Protein AF-0000000068950542 (afdb_homodimer)

pLDDT: mean 79.94, std 15.29, range [24.64, 97.69]

Sequence (638 aa):
MMASAPSAHRVLEHFLATLDIGVTHITRCDIRDGWSVRFDACETASLHYCLDGCGTLDAGNGHRIALQPHSFVLMPPGVSYRLESAFESPTMSVDRARLGSWSARETAPTVKVGEAAAGVEMACGELRFATSTADPFRMLRHPIVTRFDGPAGLKDQFVMLLAESAQPGLGSRVLIEALLKQCLVMLLRRQMESDDAELSWTAAVADPRLLLALEKLFEHPEVPLSVQRLADLAGMSRSAFAAHFERAFGQTPMAMLRAVRLHKAAELLATTTLQISQVAHAVGFSSRSNFSQAFHKQHGVDPSGFRQRTTSRQRVGGNMMASAPSAHRVLEHFLATLDIGVTHITRCDIRDGWSVRFDACETASLHYCLDGCGTLDAGNGHRIALQPHSFVLMPPGVSYRLESAFESPTMSVDRARLGSWSARETAPTVKVGEAAAGVEMACGELRFATSTADPFRMLRHPIVTRFDGPAGLKDQFVMLLAESAQPGLGSRVLIEALLKQCLVMLLRRQMESDDAELSWTAAVADPRLLLALEKLFEHPEVPLSVQRLADLAGMSRSAFAAHFERAFGQTPMAMLRAVRLHKAAELLATTTLQISQVAHAVGFSSRSNFSQAFHKQHGVDPSGFRQRTTSRQRVGGN

Solvent-accessible surface area (backbone atoms only — not comparable to full-atom values): 32589 Å² total; per-residue (Å²): 128,77,69,51,76,66,55,40,37,48,45,50,30,54,52,53,59,63,37,54,75,45,70,36,40,42,22,32,36,38,30,9,41,30,18,28,39,33,31,55,49,39,71,36,34,31,42,38,31,27,64,36,51,35,22,34,40,36,52,51,97,82,45,68,40,80,36,37,56,36,26,35,37,43,38,28,36,68,45,38,36,32,44,30,17,66,37,91,62,57,76,44,71,46,79,74,41,46,71,41,42,55,60,82,85,38,77,49,23,69,48,69,38,70,83,51,56,87,20,25,30,32,45,32,28,30,51,37,61,43,67,92,52,59,58,72,42,68,76,34,83,61,67,47,77,50,70,32,74,50,92,88,29,54,49,55,46,37,50,60,52,51,50,36,74,76,51,72,54,60,45,42,44,59,46,50,47,31,48,53,51,46,50,49,35,53,49,51,53,50,39,64,72,39,91,76,46,76,45,48,46,57,49,40,42,66,34,56,40,49,30,52,28,45,43,44,46,72,74,45,42,40,53,92,77,43,68,54,57,38,11,56,58,32,73,41,50,50,67,58,35,49,51,52,42,23,67,27,46,57,42,49,67,65,58,49,42,50,46,50,23,46,50,48,33,54,41,44,47,67,45,44,84,64,50,68,59,54,40,25,46,62,29,40,39,92,39,53,68,62,36,38,52,52,37,22,66,54,69,72,41,39,62,66,54,50,25,35,73,56,48,55,78,57,59,73,71,71,108,128,78,69,51,76,64,56,40,38,49,46,50,29,54,53,53,59,63,36,55,75,44,68,38,41,41,22,31,35,37,30,9,41,30,17,29,38,31,29,56,48,40,74,36,33,29,41,39,33,26,63,35,48,36,22,35,43,34,51,52,97,82,44,67,40,81,36,35,56,38,26,35,36,42,36,29,36,68,47,39,35,31,44,29,18,66,37,90,63,57,76,46,72,46,78,73,44,45,71,40,44,53,61,81,83,38,76,48,27,68,48,70,38,69,84,50,57,87,20,23,30,32,44,34,28,30,52,36,62,42,66,91,52,59,60,71,43,68,76,34,85,60,67,48,76,50,70,33,75,50,93,89,30,56,50,53,46,37,50,59,51,50,50,36,74,75,52,71,53,61,46,41,43,59,47,49,48,31,49,54,51,43,49,50,36,52,50,51,52,50,40,63,72,38,90,77,47,75,45,49,44,55,49,40,42,67,33,55,40,48,30,51,27,46,44,44,46,72,76,44,41,39,51,93,78,44,67,55,58,38,10,55,59,32,72,40,51,49,67,56,34,50,51,52,42,25,68,26,48,58,42,49,67,64,58,50,42,51,46,50,22,46,51,51,33,52,44,44,46,68,47,44,85,66,51,68,60,54,40,25,45,64,28,40,40,91,38,52,67,60,36,39,52,52,38,21,68,55,71,70,40,39,62,66,56,51,24,35,73,57,47,55,74,57,60,72,70,70,108

Foldseek 3Di:
DQPDPVLLVVLVVLLVLLFPKFWPLKAKEFEAALAKEKEFFAQAKKKKAWQAAWWWKAQDPPDIDIDHHQKMKTGGGGTIIMIHFPHPHSPYYDYYDYRNPDDPPDLHHYHHDDDHHGTIIMTMTGMDTFPPFDRQRNLQDGMDIDGQPDPPGCVVVCVVVSVCSVPPDPCSNVSSRVVRVVVVVVSVVVLLVDPPRRALQSVQCSQPLNVQLSSCLQVPLQDPDDLCNSCVSSVHHSVVSQVSVCSRRVDGSVSSSLSSLLSQLLVCLLPHPDDLQVSCNRSHHPDSVVNQVSNCNRVVHGSVVSSCVNVVVPPVPVD/DQPDPVLLVVLVVLLVLLFPKFWPLKAKEFEAALAKEKEFFAQAKKKKAWLAAWWWKAQDPPDIDIDHHQKMKTGGGGTIIMIHFPHPHSPYYHYYDYRNPDDPPDLHYYHHDDDHHTTIIMTMTGMDTFPPFDRQRNLQDGMDIDGQPDPVGCVVLSVVVSVCSVPPDPCNNVSSRVVRVVVVVVSVVVLLVDPPRRALQSVQSSQPLLSQLSSCLQVPLQDPDDLCNSCVSSVHHSVVSQVSVCSRRVDGSVSSSLSSLLSQLLVCLLPHPDDLQVSCNRSHHPDSVVNQVSNCNRPVHGSVVSSCVNVVVPPVVVD

Organism: Cupriavidus necator (strain ATCC 17699 / DSM 428 / KCTC 22496 / NCIMB 10442 / H16 / Stanier 337) (NCBI:txid381666)

Nearest PDB structures (foldseek):
  3oio-assembly1_A  TM=8.446E-01  e=2.146E-06  Chromobacterium violaceum
  3lsg-assembly1_A  TM=9.359E-01  e=7.108E-06  Fusobacterium nucleatum subsp. nucleatum
  3w6v-assembly1_A  TM=9.011E-01  e=8.434E-06  Streptomyces griseus
  6swi-assembly1_A  TM=9.361E-01  e=1.122E-05  Geobacillus stearothermophilus
  4fe7-assembly1_A-2  TM=6.599E-01  e=1.257E-05  Escherichia coli

Secondary structure (DSSP, 8-state):
----HHHHHHHHHHHHHHH--EEEEEEEEEE-TTEEEEEPPPSS-EEEEEEEE-EEEE-STT-EEEE-TTEEEEEPTT--EEEEES-SS--EEEEEE-TT-S-TT-SS-EEEE-SSS--EEEEEEEEE--TT---TTTT--S-EEEE--STTTTHHHHHHHHHHHHS--TTHHHHHHHHHHHHHHHHHHHHHH-SS--SHHHHHHHSHHHHHHHHHHHH-TTS---HHHHHHHHTS-HHHHHHHHHHHHSS-HHHHHHHHHHHHHHHHHHH----HHHHHHHHT-S-HHHHHHHHHHHHSS-HHHHHHHHHTTTGGGT-/----HHHHHHHHHHHHHHHT-EEEEEEEEEE-TTEEEEEPPPSS-EEEEEEEE-EEEE-STT-EEEE-TTEEEEEPTT--EEEEES-SS--EEEEEE-TT-S-TT-SS-EEEE-SSS--EEEEEEEEE--TT---TTTT--S-EEEE--STTTTHHHHHHHHHHHHS--TTHHHHHHHHHHHHHHHHHHHHHH-SS--SHHHHHHHSHHHHHHHHHHHH-TTS---HHHHHHHHTS-HHHHHHHHHHHHSS-HHHHHHHHHHHHHHHHHHH----HHHHHHHHT-S-HHHHHHHHHHHHSS-HHHHHHHHHTTTGGGT-

InterPro domains:
  IPR009057 Homedomain-like superfamily [SSF46689] (207-257)
  IPR009057 Homedomain-like superfamily [SSF46689] (260-310)
  IPR018060 AraC-like, DNA binding HTH domain [PF12833] (230-309)
  IPR018060 AraC-like, DNA binding HTH domain [PS01124] (208-309)
  IPR018060 AraC-like, DNA binding HTH domain [SM00342] (224-307)
  IPR018062 HTH domain AraC-type, conserved site [PS00041] (209-253)
  IPR020449 Transcription regulator HTH, AraC- type, HTH domain [PR00032] (276-291)
  IPR020449 Transcription regulator HTH, AraC- type, HTH domain [PR00032] (291-307)
  IPR032783 AraC-type transcription regulator, ligand-binding domain [PF12852] (11-193)
  IPR037923 Transcription regulator HTH-like [SSF51215] (12-189)
  IPR050204 AraC/XylS family transcriptional regulators [PTHR46796] (33-310)

Structure (mmCIF, N/CA/C/O backbone):
data_AF-0000000068950542-model_v1
#
loop_
_entity.id
_entity.type
_entity.pdbx_description
1 polymer 'AraC family transcriptional regulator'
#
loop_
_atom_site.group_PDB
_atom_site.id
_atom_site.type_symbol
_atom_site.label_atom_id
_atom_site.label_alt_id
_atom_site.label_comp_id
_atom_site.label_asym_id
_atom_site.label_entity_id
_atom_site.label_seq_id
_atom_site.pdbx_PDB_ins_code
_atom_site.Cartn_x
_atom_site.Cartn_y
_atom_site.Cartn_z
_atom_site.occupancy
_atom_site.B_iso_or_equiv
_atom_site.auth_seq_id
_atom_site.auth_comp_id
_atom_site.auth_asym_id
_atom_site.auth_atom_id
_atom_site.pdbx_PDB_model_num
ATOM 1 N N . MET A 1 1 ? 15.617 -33.344 -11.773 1 30.08 1 MET A N 1
ATOM 2 C CA . MET A 1 1 ? 16.125 -32.344 -10.828 1 30.08 1 MET A CA 1
ATOM 3 C C . MET A 1 1 ? 14.977 -31.547 -10.227 1 30.08 1 MET A C 1
ATOM 5 O O . MET A 1 1 ? 14.227 -30.891 -10.953 1 30.08 1 MET A O 1
ATOM 9 N N . MET A 1 2 ? 14.375 -32.031 -9.203 1 36.72 2 MET A N 1
ATOM 10 C CA . MET A 1 2 ? 13.242 -31.5 -8.461 1 36.72 2 MET A CA 1
ATOM 11 C C . MET A 1 2 ? 13.352 -29.984 -8.312 1 36.72 2 MET A C 1
ATOM 13 O O . MET A 1 2 ? 14.398 -29.469 -7.914 1 36.72 2 MET A O 1
ATOM 17 N N . ALA A 1 3 ? 12.828 -29.328 -9.297 1 45.44 3 ALA A N 1
ATOM 18 C CA . ALA A 1 3 ? 12.773 -27.875 -9.195 1 45.44 3 ALA A CA 1
ATOM 19 C C . ALA A 1 3 ? 12.766 -27.422 -7.734 1 45.44 3 ALA A C 1
ATOM 21 O O . ALA A 1 3 ? 11.961 -27.906 -6.93 1 45.44 3 ALA A O 1
ATOM 22 N N . SER A 1 4 ? 13.836 -26.938 -7.176 1 54.38 4 SER A N 1
ATOM 23 C CA . SER A 1 4 ? 14.125 -26.672 -5.77 1 54.38 4 SER A CA 1
ATOM 24 C C . SER A 1 4 ? 13.211 -25.578 -5.223 1 54.38 4 SER A C 1
ATOM 26 O O . SER A 1 4 ? 12.789 -24.688 -5.965 1 54.38 4 SER A O 1
ATOM 28 N N . ALA A 1 5 ? 12.531 -25.766 -4.023 1 61.38 5 ALA A N 1
ATOM 29 C CA . ALA A 1 5 ? 11.711 -24.938 -3.15 1 61.38 5 ALA A CA 1
ATOM 30 C C . ALA A 1 5 ? 12.117 -23.469 -3.262 1 61.38 5 ALA A C 1
ATOM 32 O O . ALA A 1 5 ? 11.258 -22.578 -3.389 1 61.38 5 ALA A O 1
ATOM 33 N N . PRO A 1 6 ? 13.375 -23.25 -3.646 1 66.56 6 PRO A N 1
ATOM 34 C CA . PRO A 1 6 ? 13.812 -21.844 -3.707 1 66.56 6 PRO A CA 1
ATOM 35 C C . PRO A 1 6 ? 13.438 -21.172 -5.023 1 66.56 6 PRO A C 1
ATOM 37 O O . PRO A 1 6 ? 13.078 -19.984 -5.035 1 66.56 6 PRO A O 1
ATOM 40 N N . SER A 1 7 ? 13.367 -21.953 -6.09 1 77.69 7 SER A N 1
ATOM 41 C CA . SER A 1 7 ? 13.062 -21.359 -7.387 1 77.69 7 SER A CA 1
ATOM 42 C C . SER A 1 7 ? 11.586 -20.984 -7.492 1 77.69 7 SER A C 1
ATOM 44 O O . SER A 1 7 ? 11.25 -19.906 -7.988 1 77.69 7 SER A O 1
ATOM 46 N N . ALA A 1 8 ? 10.781 -21.844 -6.977 1 82.12 8 ALA A N 1
ATOM 47 C CA . ALA A 1 8 ? 9.344 -21.594 -6.996 1 82.12 8 ALA A CA 1
ATOM 48 C C . ALA A 1 8 ? 9 -20.328 -6.199 1 82.12 8 ALA A C 1
ATOM 50 O O . ALA A 1 8 ? 8.195 -19.516 -6.637 1 82.12 8 ALA A O 1
ATOM 51 N N . HIS A 1 9 ? 9.688 -20.203 -5.121 1 79.44 9 HIS A N 1
ATOM 52 C CA . HIS A 1 9 ? 9.469 -19.031 -4.277 1 79.44 9 HIS A CA 1
ATOM 53 C C . HIS A 1 9 ? 9.891 -17.75 -4.992 1 79.44 9 HIS A C 1
ATOM 55 O O . HIS A 1 9 ? 9.188 -16.734 -4.93 1 79.44 9 HIS A O 1
ATOM 61 N N . ARG A 1 10 ? 10.914 -17.875 -5.68 1 79.12 10 ARG A N 1
ATOM 62 C CA . ARG A 1 10 ? 11.414 -16.719 -6.391 1 79.12 10 ARG A CA 1
ATOM 63 C C . ARG A 1 10 ? 10.477 -16.312 -7.523 1 79.12 10 ARG A C 1
ATOM 65 O O . ARG A 1 10 ? 10.195 -15.125 -7.715 1 79.12 10 ARG A O 1
ATOM 72 N N . VAL A 1 11 ? 10.031 -17.328 -8.219 1 82.75 11 VAL A N 1
ATOM 73 C CA . VAL A 1 11 ? 9.117 -17.078 -9.32 1 82.75 11 VAL A CA 1
ATOM 74 C C . VAL A 1 11 ? 7.84 -16.438 -8.805 1 82.75 11 VAL A C 1
ATOM 76 O O . VAL A 1 11 ? 7.355 -15.453 -9.375 1 82.75 11 VAL A O 1
ATOM 79 N N . LEU A 1 12 ? 7.371 -16.953 -7.738 1 82.44 12 LEU A N 1
ATOM 80 C CA . LEU A 1 12 ? 6.137 -16.406 -7.18 1 82.44 12 LEU A CA 1
ATOM 81 C C . LEU A 1 12 ? 6.363 -15.008 -6.629 1 82.44 12 LEU A C 1
ATOM 83 O O . LEU A 1 12 ? 5.473 -14.156 -6.707 1 82.44 12 LEU A O 1
ATOM 87 N N . GLU A 1 13 ? 7.512 -14.789 -6.094 1 81.12 13 GLU A N 1
ATOM 88 C CA . GLU A 1 13 ? 7.855 -13.453 -5.625 1 81.12 13 GLU A CA 1
ATOM 89 C C . GLU A 1 13 ? 7.84 -12.445 -6.77 1 81.12 13 GLU A C 1
ATOM 91 O O . GLU A 1 13 ? 7.32 -11.336 -6.621 1 81.12 13 GLU A O 1
ATOM 96 N N . HIS A 1 14 ? 8.414 -12.867 -7.816 1 78.62 14 HIS A N 1
ATOM 97 C CA . HIS A 1 14 ? 8.438 -11.992 -8.984 1 78.62 14 HIS A CA 1
ATOM 98 C C . HIS A 1 14 ? 7.031 -11.766 -9.531 1 78.62 14 HIS A C 1
ATOM 100 O O . HIS A 1 14 ? 6.688 -10.648 -9.914 1 78.62 14 HIS A O 1
ATOM 106 N N . PHE A 1 15 ? 6.305 -12.781 -9.5 1 82.44 15 PHE A N 1
ATOM 107 C CA . PHE A 1 15 ? 4.93 -12.695 -9.977 1 82.44 15 PHE A CA 1
ATOM 108 C C . PHE A 1 15 ? 4.125 -11.711 -9.141 1 82.44 15 PHE A C 1
ATOM 110 O O . PHE A 1 15 ? 3.484 -10.805 -9.68 1 82.44 15 PHE A O 1
ATOM 117 N N . LEU A 1 16 ? 4.234 -11.836 -7.879 1 79.56 16 LEU A N 1
ATOM 118 C CA . LEU A 1 16 ? 3.492 -10.969 -6.969 1 79.56 16 LEU A CA 1
ATOM 119 C C . LEU A 1 16 ? 3.957 -9.523 -7.098 1 79.56 16 LEU A C 1
ATOM 121 O O . LEU A 1 16 ? 3.154 -8.594 -6.969 1 79.56 16 LEU A O 1
ATOM 125 N N . ALA A 1 17 ? 5.188 -9.367 -7.344 1 75.31 17 ALA A N 1
ATOM 126 C CA . ALA A 1 17 ? 5.734 -8.023 -7.496 1 75.31 17 ALA A CA 1
ATOM 127 C C . ALA A 1 17 ? 5.121 -7.312 -8.703 1 75.31 17 ALA A C 1
ATOM 129 O O . ALA A 1 17 ? 4.938 -6.094 -8.68 1 75.31 17 ALA A O 1
ATOM 130 N N . THR A 1 18 ? 4.75 -8 -9.75 1 73.06 18 THR A N 1
ATOM 131 C CA . THR A 1 18 ? 4.188 -7.422 -10.961 1 73.06 18 THR A CA 1
ATOM 132 C C . THR A 1 18 ? 2.742 -6.984 -10.734 1 73.06 18 THR A C 1
ATOM 134 O O . THR A 1 18 ? 2.211 -6.164 -11.477 1 73.06 18 THR A O 1
ATOM 137 N N . LEU A 1 19 ? 2.098 -7.57 -9.75 1 75.19 19 LEU A N 1
ATOM 138 C CA . LEU A 1 19 ? 0.677 -7.324 -9.531 1 75.19 19 LEU A CA 1
ATOM 139 C C . LEU A 1 19 ? 0.459 -5.992 -8.82 1 75.19 19 LEU A C 1
ATOM 141 O O . LEU A 1 19 ? -0.612 -5.391 -8.93 1 75.19 19 LEU A O 1
ATOM 145 N N . ASP A 1 20 ? 1.451 -5.473 -8.086 1 74.69 20 ASP A N 1
ATOM 146 C CA . ASP A 1 20 ? 1.299 -4.262 -7.281 1 74.69 20 ASP A CA 1
ATOM 147 C C . ASP A 1 20 ? 0.02 -4.312 -6.449 1 74.69 20 ASP A C 1
ATOM 149 O O . ASP A 1 20 ? -0.826 -3.42 -6.547 1 74.69 20 ASP A O 1
ATOM 153 N N . ILE A 1 21 ? -0.062 -5.223 -5.586 1 80.62 21 ILE A N 1
ATOM 154 C CA . ILE A 1 21 ? -1.28 -5.555 -4.855 1 80.62 21 ILE A CA 1
ATOM 155 C C . ILE A 1 21 ? -1.567 -4.477 -3.816 1 80.62 21 ILE A C 1
ATOM 157 O O . ILE A 1 21 ? -0.7 -4.137 -3.008 1 80.62 21 ILE A O 1
ATOM 161 N N . GLY A 1 22 ? -2.734 -3.902 -3.92 1 80.94 22 GLY A N 1
ATOM 162 C CA . GLY A 1 22 ? -3.281 -3.006 -2.914 1 80.94 22 GLY A CA 1
ATOM 163 C C . GLY A 1 22 ? -4.566 -3.523 -2.293 1 80.94 22 GLY A C 1
ATOM 164 O O . GLY A 1 22 ? -5.051 -4.598 -2.656 1 80.94 22 GLY A O 1
ATOM 165 N N . VAL A 1 23 ? -4.969 -2.887 -1.256 1 85.38 23 VAL A N 1
ATOM 166 C CA . VAL A 1 23 ? -6.258 -3.184 -0.639 1 85.38 23 VAL A CA 1
ATOM 167 C C . VAL A 1 23 ? -7.125 -1.927 -0.624 1 85.38 23 VAL A C 1
ATOM 169 O O . VAL A 1 23 ? -6.652 -0.844 -0.267 1 85.38 23 VAL A O 1
ATOM 172 N N . THR A 1 24 ? -8.328 -2.062 -1.071 1 78.62 24 THR A N 1
ATOM 173 C CA . THR A 1 24 ? -9.281 -0.962 -1.096 1 78.62 24 THR A CA 1
ATOM 174 C C . THR A 1 24 ? -10.57 -1.349 -0.377 1 78.62 24 THR A C 1
ATOM 176 O O . THR A 1 24 ? -10.703 -2.475 0.108 1 78.62 24 THR A O 1
ATOM 179 N N . HIS A 1 25 ? -11.414 -0.385 -0.163 1 79.38 25 HIS A N 1
ATOM 180 C CA . HIS A 1 25 ? -12.695 -0.587 0.505 1 79.38 25 HIS A CA 1
ATOM 181 C C . HIS A 1 25 ? -12.508 -1.212 1.884 1 79.38 25 HIS A C 1
ATOM 183 O O . HIS A 1 25 ? -13.219 -2.148 2.25 1 79.38 25 HIS A O 1
ATOM 189 N N . ILE A 1 26 ? -11.453 -0.759 2.438 1 81.88 26 ILE A N 1
ATOM 190 C CA . ILE A 1 26 ? -11.164 -1.265 3.775 1 81.88 26 ILE A CA 1
ATOM 191 C C . ILE A 1 26 ? -12.289 -0.874 4.727 1 81.88 26 ILE A C 1
ATOM 193 O O . ILE A 1 26 ? -12.68 0.295 4.789 1 81.88 26 ILE A O 1
ATOM 197 N N . THR A 1 27 ? -12.852 -1.805 5.457 1 79.56 27 THR A N 1
ATOM 198 C CA . THR A 1 27 ? -14.016 -1.61 6.32 1 79.56 27 THR A CA 1
ATOM 199 C C . THR A 1 27 ? -13.898 -2.461 7.582 1 79.56 27 THR A C 1
ATOM 201 O O . THR A 1 27 ? -13.531 -3.637 7.512 1 79.56 27 THR A O 1
ATOM 204 N N . ARG A 1 28 ? -14.125 -1.777 8.609 1 83.12 28 ARG A N 1
ATOM 205 C CA . ARG A 1 28 ? -14.32 -2.535 9.844 1 83.12 28 ARG A CA 1
ATOM 206 C C . ARG A 1 28 ? -15.781 -2.914 10.023 1 83.12 28 ARG A C 1
ATOM 208 O O . ARG A 1 28 ? -16.672 -2.062 9.922 1 83.12 28 ARG A O 1
ATOM 215 N N . CYS A 1 29 ? -16.016 -4.133 10.234 1 83.12 29 CYS A N 1
ATOM 216 C CA . CYS A 1 29 ? -17.375 -4.613 10.445 1 83.12 29 CYS A CA 1
ATOM 217 C C . CYS A 1 29 ? -17.578 -5.062 11.883 1 83.12 29 CYS A C 1
ATOM 219 O O . CYS A 1 29 ? -16.891 -5.973 12.359 1 83.12 29 CYS A O 1
ATOM 221 N N . ASP A 1 30 ? -18.406 -4.383 12.516 1 83.88 30 ASP A N 1
ATOM 222 C CA . ASP A 1 30 ? -18.828 -4.73 13.867 1 83.88 30 ASP A CA 1
ATOM 223 C C . ASP A 1 30 ? -20.266 -5.227 13.883 1 83.88 30 ASP A C 1
ATOM 225 O O . ASP A 1 30 ? -21.203 -4.43 13.953 1 83.88 30 ASP A O 1
ATOM 229 N N . ILE A 1 31 ? -20.406 -6.484 13.82 1 84.88 31 ILE A N 1
ATOM 230 C CA . ILE A 1 31 ? -21.719 -7.098 13.773 1 84.88 31 ILE A CA 1
ATOM 231 C C . ILE A 1 31 ? -22.109 -7.605 15.164 1 84.88 31 ILE A C 1
ATOM 233 O O . ILE A 1 31 ? -21.531 -8.578 15.656 1 84.88 31 ILE A O 1
ATOM 237 N N . ARG A 1 32 ? -23.031 -7.008 15.742 1 84.56 32 ARG A N 1
ATOM 238 C CA . ARG A 1 32 ? -23.438 -7.297 17.109 1 84.56 32 ARG A CA 1
ATOM 239 C C . ARG A 1 32 ? -24.234 -8.602 17.188 1 84.56 32 ARG A C 1
ATOM 241 O O . ARG A 1 32 ? -24.703 -9.102 16.156 1 84.56 32 ARG A O 1
ATOM 248 N N . ASP A 1 33 ? -24.344 -9.008 18.422 1 84.75 33 ASP A N 1
ATOM 249 C CA . ASP A 1 33 ? -25.047 -10.266 18.656 1 84.75 33 ASP A CA 1
ATOM 250 C C . ASP A 1 33 ? -26.469 -10.195 18.109 1 84.75 33 ASP A C 1
ATOM 252 O O . ASP A 1 33 ? -27.156 -9.188 18.281 1 84.75 33 ASP A O 1
ATOM 256 N N . GLY A 1 34 ? -26.859 -11.258 17.359 1 78.69 34 GLY A N 1
ATOM 257 C CA . GLY A 1 34 ? -28.219 -11.344 16.828 1 78.69 34 GLY A CA 1
ATOM 258 C C . GLY A 1 34 ? -28.359 -10.719 15.461 1 78.69 34 GLY A C 1
ATOM 259 O O . GLY A 1 34 ? -29.438 -10.781 14.859 1 78.69 34 GLY A O 1
ATOM 260 N N . TRP A 1 35 ? -27.344 -10.203 14.914 1 82.88 35 TRP A N 1
ATOM 261 C CA . TRP A 1 35 ? -27.453 -9.5 13.641 1 82.88 35 TRP A CA 1
ATOM 262 C C . TRP A 1 35 ? -26.625 -10.195 12.57 1 82.88 35 TRP A C 1
ATOM 264 O O . TRP A 1 35 ? -25.703 -10.961 12.883 1 82.88 35 TRP A O 1
ATOM 274 N N . SER A 1 36 ? -27.094 -9.969 11.359 1 83.69 36 SER A N 1
ATOM 275 C CA . SER A 1 36 ? -26.344 -10.43 10.188 1 83.69 36 SER A CA 1
ATOM 276 C C . SER A 1 36 ? -26.344 -9.375 9.086 1 83.69 36 SER A C 1
ATOM 278 O O . SER A 1 36 ? -27.25 -8.555 9 1 83.69 36 SER A O 1
ATOM 280 N N . VAL A 1 37 ? -25.312 -9.336 8.352 1 82.88 37 VAL A N 1
ATOM 281 C CA . VAL A 1 37 ? -25.188 -8.391 7.25 1 82.88 37 VAL A CA 1
ATOM 282 C C . VAL A 1 37 ? -24.828 -9.133 5.965 1 82.88 37 VAL A C 1
ATOM 284 O O . VAL A 1 37 ? -23.938 -9.984 5.957 1 82.88 37 VAL A O 1
ATOM 287 N N . ARG A 1 38 ? -25.547 -8.789 4.938 1 84.19 38 ARG A N 1
ATOM 288 C CA . ARG A 1 38 ? -25.219 -9.312 3.617 1 84.19 3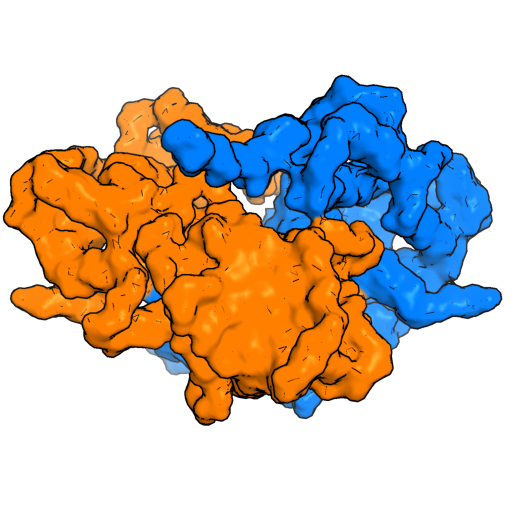8 ARG A CA 1
ATOM 289 C C . ARG A 1 38 ? -24.359 -8.328 2.836 1 84.19 38 ARG A C 1
ATOM 291 O O . ARG A 1 38 ? -24.656 -7.137 2.785 1 84.19 38 ARG A O 1
ATOM 298 N N . PHE A 1 39 ? -23.312 -8.797 2.322 1 83.56 39 PHE A N 1
ATOM 299 C CA . PHE A 1 39 ? -22.438 -7.988 1.496 1 83.56 39 PHE A CA 1
ATOM 300 C C . PHE A 1 39 ? -22.5 -8.43 0.038 1 83.56 39 PHE A C 1
ATOM 302 O O . PHE A 1 39 ? -22.516 -9.625 -0.255 1 83.56 39 PHE A O 1
ATOM 309 N N . ASP A 1 40 ? -22.5 -7.48 -0.776 1 82.69 40 ASP A N 1
ATOM 310 C CA . ASP A 1 40 ? -22.469 -7.777 -2.205 1 82.69 40 ASP A CA 1
ATOM 311 C C . ASP A 1 40 ? -21.094 -8.312 -2.617 1 82.69 40 ASP A C 1
ATOM 313 O O . ASP A 1 40 ? -20.094 -8.094 -1.917 1 82.69 40 ASP A O 1
ATOM 317 N N . ALA A 1 41 ? -21.156 -8.977 -3.74 1 84.31 41 ALA A N 1
ATOM 318 C CA . ALA A 1 41 ? -19.922 -9.523 -4.285 1 84.31 41 ALA A CA 1
ATOM 319 C C . ALA A 1 41 ? -18.953 -8.406 -4.648 1 84.31 41 ALA A C 1
ATOM 321 O O . ALA A 1 41 ? -19.344 -7.363 -5.172 1 84.31 41 ALA A O 1
ATOM 322 N N . CYS A 1 42 ? -17.672 -8.641 -4.258 1 81.88 42 CYS A N 1
ATOM 323 C CA . CYS A 1 42 ? -16.625 -7.738 -4.715 1 81.88 42 CYS A CA 1
ATOM 324 C C . CYS A 1 42 ? -16.156 -8.109 -6.113 1 81.88 42 CYS A C 1
ATOM 326 O O . CYS A 1 42 ? -16.281 -9.266 -6.531 1 81.88 42 CYS A O 1
ATOM 328 N N . GLU A 1 43 ? -15.586 -7.234 -6.812 1 78.94 43 GLU A N 1
ATOM 329 C CA . GLU A 1 43 ? -15.078 -7.484 -8.156 1 78.94 43 GLU A CA 1
ATOM 330 C C . GLU A 1 43 ? -13.812 -8.344 -8.125 1 78.94 43 GLU A C 1
ATOM 332 O O . GLU A 1 43 ? -13.578 -9.156 -9.016 1 78.94 43 GLU A O 1
ATOM 337 N N . THR A 1 44 ? -13.094 -8.016 -7.215 1 86.94 44 THR A N 1
ATOM 338 C CA . THR A 1 44 ? -11.883 -8.797 -6.988 1 86.94 44 THR A CA 1
ATOM 339 C C . THR A 1 44 ? -11.977 -9.578 -5.68 1 86.94 44 THR A C 1
ATOM 341 O O . THR A 1 44 ? -12.969 -9.469 -4.957 1 86.94 44 THR A O 1
ATOM 344 N N . ALA A 1 45 ? -10.992 -10.383 -5.492 1 91.94 45 ALA A N 1
ATOM 345 C CA . ALA A 1 45 ? -10.984 -11.141 -4.238 1 91.94 45 ALA A CA 1
ATOM 346 C C . ALA A 1 45 ? -10.992 -10.203 -3.035 1 91.94 45 ALA A C 1
ATOM 348 O O . ALA A 1 45 ? -10.516 -9.07 -3.119 1 91.94 45 ALA A O 1
ATOM 349 N N . SER A 1 46 ? -11.617 -10.617 -1.999 1 92.94 46 SER A N 1
ATOM 350 C CA . SER A 1 46 ? -11.688 -9.805 -0.789 1 92.94 46 SER A CA 1
ATOM 351 C C . SER A 1 46 ? -11.086 -10.539 0.404 1 92.94 46 SER A C 1
ATOM 353 O O . SER A 1 46 ? -10.984 -11.766 0.396 1 92.94 46 SER A O 1
ATOM 355 N N . LEU A 1 47 ? -10.609 -9.781 1.297 1 94.94 47 LEU A N 1
ATOM 356 C CA . LEU A 1 47 ? -9.93 -10.266 2.492 1 94.94 47 LEU A CA 1
ATOM 357 C C . LEU A 1 47 ? -10.758 -9.977 3.742 1 94.94 47 LEU A C 1
ATOM 359 O O . LEU A 1 47 ? -11.266 -8.867 3.914 1 94.94 47 LEU A O 1
ATOM 363 N N . HIS A 1 48 ? -10.867 -10.953 4.613 1 93.81 48 HIS A N 1
ATOM 364 C CA . HIS A 1 48 ? -11.641 -10.82 5.844 1 93.81 48 HIS A CA 1
ATOM 365 C C . HIS A 1 48 ? -10.891 -11.406 7.035 1 93.81 48 HIS A C 1
ATOM 367 O O . HIS A 1 48 ? -10.547 -12.594 7.031 1 93.81 48 HIS A O 1
ATOM 373 N N . TYR A 1 49 ? -10.656 -10.625 7.98 1 91.56 49 TYR A N 1
ATOM 374 C CA . TYR A 1 49 ? -9.961 -11.047 9.195 1 91.56 49 TYR A CA 1
ATOM 375 C C . TYR A 1 49 ? -10.844 -10.852 10.422 1 91.56 49 TYR A C 1
ATOM 377 O O . TYR A 1 49 ? -11.344 -9.75 10.664 1 91.56 49 TYR A O 1
ATOM 385 N N . CYS A 1 50 ? -10.961 -11.852 11.203 1 91.44 50 CYS A N 1
ATOM 386 C CA . CYS A 1 50 ? -11.734 -11.75 12.43 1 91.44 50 CYS A CA 1
ATOM 387 C C . CYS A 1 50 ? -10.883 -11.188 13.562 1 91.44 50 CYS A C 1
ATOM 389 O O . CYS A 1 50 ? -9.969 -11.852 14.047 1 91.44 50 CYS A O 1
ATOM 391 N N . LEU A 1 51 ? -11.211 -10.055 13.945 1 85.69 51 LEU A N 1
ATOM 392 C CA . LEU A 1 51 ? -10.461 -9.367 14.984 1 85.69 51 LEU A CA 1
ATOM 393 C C . LEU A 1 51 ? -10.867 -9.859 16.375 1 85.69 51 LEU A C 1
ATOM 395 O O . LEU A 1 51 ? -10.016 -10.086 17.234 1 85.69 51 LEU A O 1
ATOM 399 N N . ASP A 1 52 ? -12.07 -9.961 16.547 1 86.38 52 ASP A N 1
ATOM 400 C CA . ASP A 1 52 ? -12.625 -10.32 17.844 1 86.38 52 ASP A CA 1
ATOM 401 C C . ASP A 1 52 ? -13.992 -10.992 17.688 1 86.38 52 ASP A C 1
ATOM 403 O O . ASP A 1 52 ? -14.68 -10.789 16.688 1 86.38 52 ASP A O 1
ATOM 407 N N . GLY A 1 53 ? -14.312 -11.797 18.734 1 89 53 GLY A N 1
ATOM 408 C CA . GLY A 1 53 ? -15.617 -12.438 18.75 1 89 53 GLY A CA 1
ATOM 409 C C . GLY A 1 53 ? -15.695 -13.656 17.844 1 89 53 GLY A C 1
ATOM 410 O O . GLY A 1 53 ? -14.664 -14.203 17.438 1 89 53 GLY A O 1
ATOM 411 N N . CYS A 1 54 ? -16.969 -14.148 17.75 1 92.75 54 CYS A N 1
ATOM 412 C CA . CYS A 1 54 ? -17.203 -15.336 16.938 1 92.75 54 CYS A CA 1
ATOM 413 C C . CYS A 1 54 ? -18.406 -15.141 16.031 1 92.75 54 CYS A C 1
ATOM 415 O O . CYS A 1 54 ? -19.328 -14.383 16.359 1 92.75 54 CYS A O 1
ATOM 417 N N . GLY A 1 55 ? -18.297 -15.828 14.891 1 93.56 55 GLY A N 1
ATOM 418 C CA . GLY A 1 55 ? -19.391 -15.742 13.938 1 93.56 55 GLY A CA 1
ATOM 419 C C . GLY A 1 55 ? -19.234 -16.703 12.773 1 93.56 55 GLY A C 1
ATOM 420 O O . GLY A 1 55 ? -18.562 -17.734 12.891 1 93.56 55 GLY A O 1
ATOM 421 N N . THR A 1 56 ? -20.047 -16.375 11.805 1 94.19 56 THR A N 1
ATOM 422 C CA . THR A 1 56 ? -20.031 -17.203 10.602 1 94.19 56 THR A CA 1
ATOM 423 C C . THR A 1 56 ? -20.016 -16.328 9.352 1 94.19 56 THR A C 1
ATOM 425 O O . THR A 1 56 ? -20.703 -15.32 9.281 1 94.19 56 THR A O 1
ATOM 428 N N . LEU A 1 57 ? -19.141 -16.625 8.438 1 94.5 57 LEU A N 1
ATOM 429 C CA . LEU A 1 57 ? -19.188 -16.109 7.078 1 94.5 57 LEU A CA 1
ATOM 430 C C . LEU A 1 57 ? -19.812 -17.125 6.125 1 94.5 57 LEU A C 1
ATOM 432 O O . LEU A 1 57 ? -19.234 -18.188 5.898 1 94.5 57 LEU A O 1
ATOM 436 N N . ASP A 1 58 ? -20.938 -16.812 5.641 1 93.44 58 ASP A N 1
ATOM 437 C CA . ASP A 1 58 ? -21.656 -17.688 4.727 1 93.44 58 ASP A CA 1
ATOM 438 C C . ASP A 1 58 ? -21.5 -17.234 3.279 1 93.44 58 ASP A C 1
ATOM 440 O O . ASP A 1 58 ? -22.094 -16.219 2.873 1 93.44 58 ASP A O 1
ATOM 444 N N . ALA A 1 59 ? -20.75 -17.938 2.508 1 92.94 59 ALA A N 1
ATOM 445 C CA . ALA A 1 59 ? -20.484 -17.594 1.115 1 92.94 59 ALA A CA 1
ATOM 446 C C . ALA A 1 59 ? -21.5 -18.25 0.184 1 92.94 59 ALA A C 1
ATOM 448 O O . ALA A 1 59 ? -21.312 -18.25 -1.036 1 92.94 59 ALA A O 1
ATOM 449 N N . GLY A 1 60 ? -22.438 -18.844 0.719 1 87.31 60 GLY A N 1
ATOM 450 C CA . GLY A 1 60 ? -23.422 -19.562 -0.089 1 87.31 60 GLY A CA 1
ATOM 451 C C . GLY A 1 60 ? -22.938 -20.906 -0.577 1 87.31 60 GLY A C 1
ATOM 452 O O . GLY A 1 60 ? -21.781 -21.281 -0.344 1 87.31 60 GLY A O 1
ATOM 453 N N . ASN A 1 61 ? -23.797 -21.703 -1.195 1 84.25 61 ASN A N 1
ATOM 454 C CA . ASN A 1 61 ? -23.516 -23 -1.806 1 84.25 61 ASN A CA 1
ATOM 455 C C . ASN A 1 61 ? -22.844 -23.953 -0.821 1 84.25 61 ASN A C 1
ATOM 457 O O . ASN A 1 61 ? -21.922 -24.672 -1.188 1 84.25 61 ASN A O 1
ATOM 461 N N . GLY A 1 62 ? -23.125 -23.781 0.379 1 84.19 62 GLY A N 1
ATOM 462 C CA . GLY A 1 62 ? -22.656 -24.719 1.39 1 84.19 62 GLY A CA 1
ATOM 463 C C . GLY A 1 62 ? -21.344 -24.297 2.021 1 84.19 62 GLY A C 1
ATOM 464 O O . GLY A 1 62 ? -20.812 -25.016 2.881 1 84.19 62 GLY A O 1
ATOM 465 N N . HIS A 1 63 ? -20.844 -23.219 1.654 1 90.44 63 HIS A N 1
ATOM 466 C CA . HIS A 1 63 ? -19.578 -22.766 2.225 1 90.44 63 HIS A CA 1
ATOM 467 C C . HIS A 1 63 ? -19.812 -21.828 3.396 1 90.44 63 HIS A C 1
ATOM 469 O O . HIS A 1 63 ? -19.781 -20.594 3.227 1 90.44 63 HIS A O 1
ATOM 475 N N . ARG A 1 64 ? -20.047 -22.453 4.539 1 93.38 64 ARG A N 1
ATOM 476 C CA . ARG A 1 64 ? -20.172 -21.719 5.793 1 93.38 64 ARG A CA 1
ATOM 477 C C . ARG A 1 64 ? -18.906 -21.844 6.625 1 93.38 64 ARG A C 1
ATOM 479 O O . ARG A 1 64 ? -18.5 -22.953 6.992 1 93.38 64 ARG A O 1
ATOM 486 N N . ILE A 1 65 ? -18.328 -20.75 6.906 1 95.06 65 ILE A N 1
ATOM 487 C CA . ILE A 1 65 ? -17.031 -20.703 7.574 1 95.06 65 ILE A CA 1
ATOM 488 C C . ILE A 1 65 ? -17.188 -20.141 8.984 1 95.06 65 ILE A C 1
ATOM 490 O O . ILE A 1 65 ? -17.672 -19.031 9.164 1 95.06 65 ILE A O 1
ATOM 494 N N . ALA A 1 66 ? -16.828 -20.953 9.945 1 95.12 66 ALA A N 1
ATOM 495 C CA . ALA A 1 66 ? -16.828 -20.469 11.32 1 95.12 66 ALA A CA 1
ATOM 496 C C . ALA A 1 66 ? -15.711 -19.438 11.539 1 95.12 66 ALA A C 1
ATOM 498 O O . ALA A 1 66 ? -14.57 -19.656 11.125 1 95.12 66 ALA A O 1
ATOM 499 N N . LEU A 1 67 ? -16.047 -18.344 12.148 1 94.31 67 LEU A N 1
ATOM 500 C CA . LEU A 1 67 ? -15.102 -17.281 12.43 1 94.31 67 LEU A CA 1
ATOM 501 C C . LEU A 1 67 ? -14.773 -17.219 13.922 1 94.31 67 LEU A C 1
ATOM 503 O O . LEU A 1 67 ? -15.672 -17.266 14.758 1 94.31 67 LEU A O 1
ATOM 507 N N . GLN A 1 68 ? -13.586 -17.219 14.242 1 91.62 68 GLN A N 1
ATOM 508 C CA . GLN A 1 68 ? -13.016 -16.938 15.555 1 91.62 68 GLN A CA 1
ATOM 509 C C . GLN A 1 68 ? -11.836 -15.977 15.453 1 91.62 68 GLN A C 1
ATOM 511 O O . GLN A 1 68 ? -11.289 -15.766 14.367 1 91.62 68 GLN A O 1
ATOM 516 N N . PRO A 1 69 ? -11.508 -15.383 16.531 1 87.38 69 PRO A N 1
ATOM 517 C CA . PRO A 1 69 ? -10.367 -14.461 16.438 1 87.38 69 PRO A CA 1
ATOM 518 C C . PRO A 1 69 ? -9.172 -15.07 15.703 1 87.38 69 PRO A C 1
ATOM 520 O O . PRO A 1 69 ? -8.82 -16.234 15.945 1 87.38 69 PRO A O 1
ATOM 523 N N . HIS A 1 70 ? -8.68 -14.328 14.711 1 87.38 70 HIS A N 1
ATOM 524 C CA . HIS A 1 70 ? -7.492 -14.672 13.938 1 87.38 70 HIS A CA 1
ATOM 525 C C . HIS A 1 70 ? -7.836 -15.602 12.781 1 87.38 70 HIS A C 1
ATOM 527 O O . HIS A 1 70 ? -6.941 -16.141 12.125 1 87.38 70 HIS A O 1
ATOM 533 N N . SER A 1 71 ? -9.164 -15.797 12.602 1 91.44 71 SER A N 1
ATOM 534 C CA . SER A 1 71 ? -9.562 -16.391 11.336 1 91.44 71 SER A CA 1
ATOM 535 C C . SER A 1 71 ? -9.359 -15.422 10.18 1 91.44 71 SER A C 1
ATOM 537 O O . SER A 1 71 ? -9.656 -14.234 10.297 1 91.44 71 SER A O 1
ATOM 539 N N . PHE A 1 72 ? -8.758 -15.883 9.156 1 93.25 72 PHE A N 1
ATOM 540 C CA . PHE A 1 72 ? -8.562 -15.102 7.941 1 93.25 72 PHE A CA 1
ATOM 541 C C . PHE A 1 72 ? -9.164 -15.82 6.738 1 93.25 72 PHE A C 1
ATOM 543 O O . PHE A 1 72 ? -8.891 -17 6.512 1 93.25 72 PHE A O 1
ATOM 550 N N . VAL A 1 73 ? -9.992 -15.102 5.988 1 95.75 73 VAL A N 1
ATOM 551 C CA . VAL A 1 73 ? -10.695 -15.695 4.852 1 95.75 73 VAL A CA 1
ATOM 552 C C . VAL A 1 73 ? -10.375 -14.906 3.584 1 95.75 73 VAL A C 1
ATOM 554 O O . VAL A 1 73 ? -10.523 -13.68 3.553 1 95.75 73 VAL A O 1
ATOM 557 N N . LEU A 1 74 ? -9.875 -15.555 2.609 1 95.75 74 LEU A N 1
ATOM 558 C CA . LEU A 1 74 ? -9.781 -15.031 1.252 1 95.75 74 LEU A CA 1
ATOM 559 C C . LEU A 1 74 ? -11 -15.445 0.424 1 95.75 74 LEU A C 1
ATOM 561 O O . LEU A 1 74 ? -11.195 -16.625 0.155 1 95.75 74 LEU A O 1
ATOM 565 N N . MET A 1 75 ? -11.789 -14.469 0.067 1 95.06 75 MET A N 1
ATOM 566 C CA . MET A 1 75 ? -13.023 -14.727 -0.672 1 95.06 75 MET A CA 1
ATOM 567 C C . MET A 1 75 ? -12.805 -14.555 -2.172 1 95.06 75 MET A C 1
ATOM 569 O O . MET A 1 75 ? -12.164 -13.602 -2.605 1 95.06 75 MET A O 1
ATOM 573 N N . PRO A 1 76 ? -13.344 -15.477 -2.973 1 93.38 76 PRO A N 1
ATOM 574 C CA . PRO A 1 76 ? -13.242 -15.312 -4.426 1 93.38 76 PRO A CA 1
ATOM 575 C C . PRO A 1 76 ? -13.984 -14.07 -4.926 1 93.38 76 PRO A C 1
ATOM 577 O O . PRO A 1 76 ? -14.922 -13.602 -4.273 1 93.38 76 PRO A O 1
ATOM 580 N N . PRO A 1 77 ? -13.461 -13.594 -6.082 1 89.88 77 PRO A N 1
ATOM 581 C CA . PRO A 1 77 ? -14.234 -12.531 -6.719 1 89.88 77 PRO A CA 1
ATOM 582 C C . PRO A 1 77 ? -15.641 -12.977 -7.129 1 89.88 77 PRO A C 1
ATOM 584 O O . PRO A 1 77 ? -15.844 -14.148 -7.461 1 89.88 77 PRO A O 1
ATOM 587 N N . GLY A 1 78 ? -16.578 -12.062 -7.07 1 87.75 78 GLY A N 1
ATOM 588 C CA . GLY A 1 78 ? -17.906 -12.305 -7.605 1 87.75 78 GLY A CA 1
ATOM 589 C C . GLY A 1 78 ? -18.797 -13.109 -6.672 1 87.75 78 GLY A C 1
ATOM 590 O O . GLY A 1 78 ? -19.875 -13.57 -7.066 1 87.75 78 GLY A O 1
ATOM 591 N N . VAL A 1 79 ? -18.406 -13.305 -5.48 1 89.5 79 VAL A N 1
ATOM 592 C CA . VAL A 1 79 ? -19.188 -14.078 -4.527 1 89.5 79 VAL A CA 1
ATOM 593 C C . VAL A 1 79 ? -19.719 -13.164 -3.424 1 89.5 79 VAL A C 1
ATOM 595 O O . VAL A 1 79 ? -18.938 -12.484 -2.752 1 89.5 79 VAL A O 1
ATOM 598 N N . SER A 1 80 ? -20.969 -13.117 -3.352 1 88.75 80 SER A N 1
ATOM 599 C CA . SER A 1 80 ? -21.578 -12.438 -2.215 1 88.75 80 SER A CA 1
ATOM 600 C C . SER A 1 80 ? -21.5 -13.289 -0.953 1 88.75 80 SER A C 1
ATOM 602 O O . SER A 1 80 ? -21.281 -14.5 -1.026 1 88.75 80 SER A O 1
ATOM 604 N N . TYR A 1 81 ? -21.609 -12.625 0.195 1 90.06 81 TYR A N 1
ATOM 605 C CA . TYR A 1 81 ? -21.516 -13.367 1.446 1 90.06 81 TYR A CA 1
ATOM 606 C C . TYR A 1 81 ? -22.281 -12.672 2.559 1 90.06 81 TYR A C 1
ATOM 608 O O . TYR A 1 81 ? -22.672 -11.508 2.416 1 90.06 81 TYR A O 1
ATOM 616 N N . ARG A 1 82 ? -22.547 -13.445 3.545 1 89.88 82 ARG A N 1
ATOM 617 C CA . ARG A 1 82 ? -23.203 -12.938 4.742 1 89.88 82 ARG A CA 1
ATOM 618 C C . ARG A 1 82 ? -22.312 -13.117 5.973 1 89.88 82 ARG A C 1
ATOM 620 O O . ARG A 1 82 ? -21.688 -14.164 6.141 1 89.88 82 ARG A O 1
ATOM 627 N N . LEU A 1 83 ? -22.188 -12.078 6.707 1 89.44 83 LEU A N 1
ATOM 628 C CA . LEU A 1 83 ? -21.531 -12.148 8.008 1 89.44 83 LEU A CA 1
ATOM 629 C C . LEU A 1 83 ? -22.562 -12.18 9.133 1 89.44 83 LEU A C 1
ATOM 631 O O . LEU A 1 83 ? -23.453 -11.328 9.188 1 89.44 83 LEU A O 1
ATOM 635 N N . GLU A 1 84 ? -22.406 -13.203 9.953 1 88.31 84 GLU A N 1
ATOM 636 C CA . GLU A 1 84 ? -23.359 -13.367 11.047 1 88.31 84 GLU A CA 1
ATOM 637 C C . GLU A 1 84 ? -22.656 -13.586 12.375 1 88.31 84 GLU A C 1
ATOM 639 O O . GLU A 1 84 ? -21.625 -14.258 12.43 1 88.31 84 GLU A O 1
ATOM 644 N N . SER A 1 85 ? -23.188 -13.008 13.438 1 85.06 85 SER A N 1
ATOM 645 C CA . SER A 1 85 ? -22.688 -13.305 14.773 1 85.06 85 SER A CA 1
ATOM 646 C C . SER A 1 85 ? -23.094 -14.711 15.219 1 85.06 85 SER A C 1
ATOM 648 O O . SER A 1 85 ? -24 -15.305 14.633 1 85.06 85 SER A O 1
ATOM 650 N N . ALA A 1 86 ? -22.312 -15.336 16.031 1 75.62 86 ALA A N 1
ATOM 651 C CA . ALA A 1 86 ? -22.547 -16.703 16.5 1 75.62 86 ALA A CA 1
ATOM 652 C C . ALA A 1 86 ? -23.875 -16.797 17.25 1 75.62 86 ALA A C 1
ATOM 654 O O . ALA A 1 86 ? -24.266 -17.875 17.703 1 75.62 86 ALA A O 1
ATOM 655 N N . PHE A 1 87 ? -24.734 -15.898 17 1 65.19 87 PHE A N 1
ATOM 656 C CA . PHE A 1 87 ? -25.938 -16 17.812 1 65.19 87 PHE A CA 1
ATOM 657 C C . PHE A 1 87 ? -26.969 -16.891 17.141 1 65.19 87 PHE A C 1
ATOM 659 O O . PHE A 1 87 ? -27.016 -16.984 15.914 1 65.19 87 PHE A O 1
ATOM 666 N N . GLU A 1 88 ? -27.469 -17.875 17.766 1 58.72 88 GLU A N 1
ATOM 667 C CA . GLU A 1 88 ? -28.406 -18.922 17.344 1 58.72 88 GLU A CA 1
ATOM 668 C C . GLU A 1 88 ? -29.391 -18.375 16.312 1 58.72 88 GLU A C 1
ATOM 670 O O . GLU A 1 88 ? -29.781 -19.078 15.383 1 58.72 88 GLU A O 1
ATOM 675 N N . SER A 1 89 ? -30.047 -17.219 16.625 1 55.53 89 SER A N 1
ATOM 676 C CA . SER A 1 89 ? -31.109 -16.797 15.734 1 55.53 89 SER A CA 1
ATOM 677 C C . SER A 1 89 ? -30.875 -15.383 15.211 1 55.53 89 SER A C 1
ATOM 679 O O . SER A 1 89 ? -31.125 -14.406 15.922 1 55.53 89 SER A O 1
ATOM 681 N N . PRO A 1 90 ? -29.922 -15.273 14.188 1 57.12 90 PRO A N 1
ATOM 682 C CA . PRO A 1 90 ? -29.781 -13.883 13.734 1 57.12 90 PRO A CA 1
ATOM 683 C C . PRO A 1 90 ? -31.125 -13.266 13.328 1 57.12 90 PRO A C 1
ATOM 685 O O . PRO A 1 90 ? -31.875 -13.875 12.57 1 57.12 90 PRO A O 1
ATOM 688 N N . THR A 1 91 ? -31.75 -12.43 14.141 1 57.5 91 THR A N 1
ATOM 689 C CA . THR A 1 91 ? -33.094 -11.898 13.93 1 57.5 91 THR A CA 1
ATOM 690 C C . THR A 1 91 ? -33.094 -10.766 12.914 1 57.5 91 THR A C 1
ATOM 692 O O . THR A 1 91 ? -34.031 -10.602 12.141 1 57.5 91 THR A O 1
ATOM 695 N N . MET A 1 92 ? -31.953 -9.992 12.836 1 62.22 92 MET A N 1
ATOM 696 C CA . MET A 1 92 ? -32.062 -8.812 11.992 1 62.22 92 MET A CA 1
ATOM 697 C C . MET A 1 92 ? -30.969 -8.797 10.93 1 62.22 92 MET A C 1
ATOM 699 O O . MET A 1 92 ? -29.812 -9.109 11.227 1 62.22 92 MET A O 1
ATOM 703 N N . SER A 1 93 ? -31.422 -8.883 9.672 1 63.78 93 SER A N 1
ATOM 704 C CA . SER A 1 93 ? -30.484 -8.883 8.547 1 63.78 93 SER A CA 1
ATOM 705 C C . SER A 1 93 ? -30.469 -7.527 7.844 1 63.78 93 SER A C 1
ATOM 707 O O . SER A 1 93 ? -31.516 -6.906 7.66 1 63.78 93 SER A O 1
ATOM 709 N N . VAL A 1 94 ? -29.375 -6.918 7.914 1 63.09 94 VAL A N 1
ATOM 710 C CA . VAL A 1 94 ? -29.234 -5.711 7.109 1 63.09 94 VAL A CA 1
ATOM 711 C C . VAL A 1 94 ? -28.703 -6.074 5.723 1 63.09 94 VAL A C 1
ATOM 713 O O . VAL A 1 94 ? -27.75 -6.855 5.598 1 63.09 94 VAL A O 1
ATOM 716 N N . ASP A 1 95 ? -29.531 -5.715 4.773 1 57.44 95 ASP A N 1
ATOM 717 C CA . ASP A 1 95 ? -29.125 -5.934 3.389 1 57.44 95 ASP A CA 1
ATOM 718 C C . ASP A 1 95 ? -28.172 -4.832 2.91 1 57.44 95 ASP A C 1
ATOM 720 O O . ASP A 1 95 ? -28.297 -3.682 3.332 1 57.44 95 ASP A O 1
ATOM 724 N N . ARG A 1 96 ? -27.312 -4.992 1.996 1 59.38 96 ARG A N 1
ATOM 725 C CA . ARG A 1 96 ? -26.531 -4.406 0.906 1 59.38 96 ARG A CA 1
ATOM 726 C C . ARG A 1 96 ? -25.438 -3.492 1.443 1 59.38 96 ARG A C 1
ATOM 728 O O . ARG A 1 96 ? -25.609 -2.271 1.487 1 59.38 96 ARG A O 1
ATOM 735 N N . ALA A 1 97 ? -24.656 -4.277 2.291 1 56.25 97 ALA A N 1
ATOM 736 C CA . ALA A 1 97 ? -23.5 -3.438 2.562 1 56.25 97 ALA A CA 1
ATOM 737 C C . ALA A 1 97 ? -22.359 -3.73 1.58 1 56.25 97 ALA A C 1
ATOM 739 O O . ALA A 1 97 ? -22.266 -4.836 1.038 1 56.25 97 ALA A O 1
ATOM 740 N N . ARG A 1 98 ? -21.922 -2.723 0.747 1 50.56 98 ARG A N 1
ATOM 741 C CA . ARG A 1 98 ? -20.672 -2.885 0.009 1 50.56 98 ARG A CA 1
ATOM 742 C C . ARG A 1 98 ? -19.484 -2.467 0.857 1 50.56 98 ARG A C 1
ATOM 744 O O . ARG A 1 98 ? -19.578 -1.526 1.649 1 50.56 98 ARG A O 1
ATOM 751 N N . LEU A 1 99 ? -18.578 -3.445 0.883 1 47.75 99 LEU A N 1
ATOM 752 C CA . LEU A 1 99 ? -17.344 -2.953 1.502 1 47.75 99 LEU A CA 1
ATOM 753 C C . LEU A 1 99 ? -17.016 -1.553 1 1 47.75 99 LEU A C 1
ATOM 755 O O . LEU A 1 99 ? -17.094 -1.282 -0.2 1 47.75 99 LEU A O 1
ATOM 759 N N . GLY A 1 100 ? -16.688 -0.663 1.823 1 51.38 100 GLY A N 1
ATOM 760 C CA . GLY A 1 100 ? -16.281 0.692 1.486 1 51.38 100 GLY A CA 1
ATOM 761 C C . GLY A 1 100 ? -17.453 1.654 1.377 1 51.38 100 GLY A C 1
ATOM 762 O O . GLY A 1 100 ? -17.266 2.857 1.19 1 51.38 100 GLY A O 1
ATOM 763 N N . SER A 1 101 ? -18.75 1.139 1.087 1 44.22 101 SER A N 1
ATOM 764 C CA . SER A 1 101 ? -19.906 1.998 0.838 1 44.22 101 SER A CA 1
ATOM 765 C C . SER A 1 101 ? -20.156 2.932 2.016 1 44.22 101 SER A C 1
ATOM 767 O O . SER A 1 101 ? -21 3.84 1.925 1 44.22 101 SER A O 1
ATOM 769 N N . TRP A 1 102 ? -19.688 2.645 3.041 1 42.28 102 TRP A N 1
ATOM 770 C CA . TRP A 1 102 ? -20.266 3.469 4.098 1 42.28 102 TRP A CA 1
ATOM 771 C C . TRP A 1 102 ? -19.516 4.789 4.23 1 42.28 102 TRP A C 1
ATOM 773 O O . TRP A 1 102 ? -18.5 5 3.572 1 42.28 102 TRP A O 1
ATOM 783 N N . SER A 1 103 ? -19.781 5.5 5.359 1 42.06 103 SER A N 1
ATOM 784 C CA . SER A 1 103 ? -19.594 6.93 5.582 1 42.06 103 SER A CA 1
ATOM 785 C C . SER A 1 103 ? -18.156 7.344 5.316 1 42.06 103 SER A C 1
ATOM 787 O O . SER A 1 103 ? -17.219 6.742 5.855 1 42.06 103 SER A O 1
ATOM 789 N N . ALA A 1 104 ? -18.016 7.988 4.172 1 43.03 104 ALA A N 1
ATOM 790 C CA . ALA A 1 104 ? -16.891 8.742 3.6 1 43.03 104 ALA A CA 1
ATOM 791 C C . ALA A 1 104 ? -16.078 9.43 4.691 1 43.03 104 ALA A C 1
ATOM 793 O O . ALA A 1 104 ? -14.969 9.906 4.441 1 43.03 104 ALA A O 1
ATOM 794 N N . ARG A 1 105 ? -16.688 9.445 5.844 1 43.03 105 ARG A N 1
ATOM 795 C CA . ARG A 1 105 ? -16.047 10.32 6.824 1 43.03 105 ARG A CA 1
ATOM 796 C C . ARG A 1 105 ? -14.859 9.633 7.48 1 43.03 105 ARG A C 1
ATOM 798 O O . ARG A 1 105 ? -13.984 10.297 8.047 1 43.03 105 ARG A O 1
ATOM 805 N N . GLU A 1 106 ? -15.023 8.25 7.34 1 51.31 106 GLU A N 1
ATOM 806 C CA . GLU A 1 106 ? -13.953 7.562 8.047 1 51.31 106 GLU A CA 1
ATOM 807 C C . GLU A 1 106 ? -13.039 6.816 7.078 1 51.31 106 GLU A C 1
ATOM 809 O O . GLU A 1 106 ? -13.516 6.25 6.09 1 51.31 106 GLU A O 1
ATOM 814 N N . THR A 1 107 ? -11.82 7.148 7.09 1 53.94 107 THR A N 1
ATOM 815 C CA . THR A 1 107 ? -10.836 6.488 6.246 1 53.94 107 THR A CA 1
ATOM 816 C C . THR A 1 107 ? -10.938 4.973 6.379 1 53.94 107 THR A C 1
ATOM 818 O O . THR A 1 107 ? -10.602 4.238 5.445 1 53.94 107 THR A O 1
ATOM 821 N N . ALA A 1 108 ? -11.391 4.488 7.551 1 55.56 108 ALA A N 1
ATOM 822 C CA . ALA A 1 108 ? -11.789 3.098 7.766 1 55.56 108 ALA A CA 1
ATOM 823 C C . ALA A 1 108 ? -13.203 3.012 8.328 1 55.56 108 ALA A C 1
ATOM 825 O O . ALA A 1 108 ? -13.391 2.979 9.547 1 55.56 108 ALA A O 1
ATOM 826 N N . PRO A 1 109 ? -14.148 3.053 7.359 1 60.5 109 PRO A N 1
ATOM 827 C CA . PRO A 1 109 ? -15.523 3.084 7.852 1 60.5 109 PRO A CA 1
ATOM 828 C C . PRO A 1 109 ? -15.891 1.841 8.656 1 60.5 109 PRO A C 1
ATOM 830 O O . PRO A 1 109 ? -15.367 0.755 8.398 1 60.5 109 PRO A O 1
ATOM 833 N N . THR A 1 110 ? -16.469 2.08 9.812 1 63.81 110 THR A N 1
ATOM 834 C CA . THR A 1 110 ? -16.984 0.985 10.625 1 63.81 110 THR A CA 1
ATOM 835 C C . THR A 1 110 ? -18.453 0.731 10.32 1 63.81 110 THR A C 1
ATOM 837 O O . THR A 1 110 ? -19.266 1.653 10.367 1 63.81 110 THR A O 1
ATOM 840 N N . VAL A 1 111 ? -18.703 -0.448 9.805 1 64.94 111 VAL A N 1
ATOM 841 C CA . VAL A 1 111 ? -20.078 -0.908 9.688 1 64.94 111 VAL A CA 1
ATOM 842 C C . VAL A 1 111 ? -20.531 -1.555 11 1 64.94 111 VAL A C 1
ATOM 844 O O . VAL A 1 111 ? -20.062 -2.646 11.344 1 64.94 111 VAL A O 1
ATOM 847 N N . LYS A 1 112 ? -21.156 -0.781 11.742 1 71.31 112 LYS A N 1
ATOM 848 C CA . LYS A 1 112 ? -21.719 -1.306 12.984 1 71.31 112 LYS A CA 1
ATOM 849 C C . LYS A 1 112 ? -23.188 -1.677 12.812 1 71.31 112 LYS A C 1
ATOM 851 O O . LYS A 1 112 ? -23.984 -0.853 12.375 1 71.31 112 LYS A O 1
ATOM 856 N N . VAL A 1 113 ? -23.391 -2.891 12.984 1 66.75 113 VAL A N 1
ATOM 857 C CA . VAL A 1 113 ? -24.766 -3.361 12.812 1 66.75 113 VAL A CA 1
ATOM 858 C C . VAL A 1 113 ? -25.266 -3.977 14.117 1 66.75 113 VAL A C 1
ATOM 860 O O . VAL A 1 113 ? -24.656 -4.918 14.633 1 66.75 113 VAL A O 1
ATOM 863 N N . GLY A 1 114 ? -26.297 -3.326 14.617 1 68.62 114 GLY A N 1
ATOM 864 C CA . GLY A 1 114 ? -26.938 -3.824 15.82 1 68.62 114 GLY A CA 1
ATOM 865 C C . GLY A 1 114 ? -26.5 -3.105 17.078 1 68.62 114 GLY A C 1
ATOM 866 O O . GLY A 1 114 ? -25.469 -2.418 17.078 1 68.62 114 GLY A O 1
ATOM 867 N N . GLU A 1 115 ? -27.25 -3.123 18.141 1 68.75 115 GLU A N 1
ATOM 868 C CA . GLU A 1 115 ? -26.969 -2.428 19.406 1 68.75 115 GLU A CA 1
ATOM 869 C C . GLU A 1 115 ? -26.719 -3.416 20.531 1 68.75 115 GLU A C 1
ATOM 871 O O . GLU A 1 115 ? -26.438 -3.014 21.672 1 68.75 115 GLU A O 1
ATOM 876 N N . ALA A 1 116 ? -26.766 -4.629 20.156 1 73.25 116 ALA A N 1
ATOM 877 C CA . ALA A 1 116 ? -26.641 -5.656 21.188 1 73.25 116 ALA A CA 1
ATOM 878 C C . ALA A 1 116 ? -25.188 -5.816 21.609 1 73.25 116 ALA A C 1
ATOM 880 O O . ALA A 1 116 ? -24.344 -4.949 21.344 1 73.25 116 ALA A O 1
ATOM 881 N N . ALA A 1 117 ? -24.969 -6.797 22.438 1 79.06 117 ALA A N 1
ATOM 882 C CA . ALA A 1 117 ? -23.625 -7.109 22.938 1 79.06 117 ALA A CA 1
ATOM 883 C C . ALA A 1 117 ? -22.672 -7.387 21.781 1 79.06 117 ALA A C 1
ATOM 885 O O . ALA A 1 117 ? -23.094 -7.594 20.641 1 79.06 117 ALA A O 1
ATOM 886 N N . ALA A 1 118 ? -21.469 -7.363 22.125 1 81 118 ALA A N 1
ATOM 887 C CA . ALA A 1 118 ? -20.422 -7.582 21.125 1 81 118 ALA A CA 1
ATOM 888 C C . ALA A 1 118 ? -20.578 -8.945 20.453 1 81 118 ALA A C 1
ATOM 890 O O . ALA A 1 118 ? -20.828 -9.945 21.125 1 81 118 ALA A O 1
ATOM 891 N N . GLY A 1 119 ? -20.641 -9.008 19.172 1 88 119 GLY A N 1
ATOM 892 C CA . GLY A 1 119 ? -20.703 -10.227 18.375 1 88 119 GLY A CA 1
ATOM 893 C C . GLY A 1 119 ? -19.391 -10.555 17.688 1 88 119 GLY A C 1
ATOM 894 O O . GLY A 1 119 ? -18.453 -11.031 18.328 1 88 119 GLY A O 1
ATOM 895 N N . VAL A 1 120 ? -19.312 -10.18 16.391 1 90.06 120 VAL A N 1
ATOM 896 C CA . VAL A 1 120 ? -18.094 -10.453 15.656 1 90.06 120 VAL A CA 1
ATOM 897 C C . VAL A 1 120 ? -17.562 -9.164 15.023 1 90.06 120 VAL A C 1
ATOM 899 O O . VAL A 1 120 ? -18.344 -8.367 14.492 1 90.06 120 VAL A O 1
ATOM 902 N N . GLU A 1 121 ? -16.297 -8.938 15.172 1 88.5 121 GLU A N 1
ATOM 903 C CA . GLU A 1 121 ? -15.625 -7.793 14.578 1 88.5 121 GLU A CA 1
ATOM 904 C C . GLU A 1 121 ? -14.641 -8.234 13.5 1 88.5 121 GLU A C 1
ATOM 906 O O . GLU A 1 121 ? -13.773 -9.078 13.742 1 88.5 121 GLU A O 1
ATOM 911 N N . MET A 1 122 ? -14.82 -7.605 12.336 1 89.94 122 MET A N 1
ATOM 912 C CA . MET A 1 122 ? -14.023 -8.023 11.188 1 89.94 122 MET A CA 1
ATOM 913 C C . MET A 1 122 ? -13.273 -6.832 10.594 1 89.94 122 MET A C 1
ATOM 915 O O . MET A 1 122 ? -13.758 -5.703 10.641 1 89.94 122 MET A O 1
ATOM 919 N N . ALA A 1 123 ? -12.117 -7.047 10.156 1 88.69 123 ALA A N 1
ATOM 920 C CA . ALA A 1 123 ? -11.453 -6.156 9.203 1 88.69 123 ALA A CA 1
ATOM 921 C C . ALA A 1 123 ? -11.547 -6.703 7.781 1 88.69 123 ALA A C 1
ATOM 923 O O . ALA A 1 123 ? -11.109 -7.828 7.512 1 88.69 123 ALA A O 1
ATOM 924 N N . CYS A 1 124 ? -12.07 -5.926 6.957 1 89.81 124 CYS A N 1
ATOM 925 C CA . CYS A 1 124 ? -12.344 -6.402 5.605 1 89.81 124 CYS A CA 1
ATOM 926 C C . CYS A 1 124 ? -11.75 -5.461 4.562 1 89.81 124 CYS A C 1
ATOM 928 O O . CYS A 1 124 ? -11.531 -4.281 4.844 1 89.81 124 CYS A O 1
ATOM 930 N N . GLY A 1 125 ? -11.438 -6 3.42 1 88.81 125 GLY A N 1
ATOM 931 C CA . GLY A 1 125 ? -10.969 -5.211 2.289 1 88.81 125 GLY A CA 1
ATOM 932 C C . GLY A 1 125 ? -11.023 -5.965 0.974 1 88.81 125 GLY A C 1
ATOM 933 O O . GLY A 1 125 ? -11.164 -7.188 0.958 1 88.81 125 GLY A O 1
ATOM 934 N N . GLU A 1 126 ? -10.961 -5.176 -0.022 1 87.94 126 GLU A N 1
ATOM 935 C CA . GLU A 1 126 ? -10.953 -5.715 -1.378 1 87.94 126 GLU A CA 1
ATOM 936 C C . GLU A 1 126 ? -9.594 -5.512 -2.045 1 87.94 126 GLU A C 1
ATOM 938 O O . GLU A 1 126 ? -9 -4.441 -1.929 1 87.94 126 GLU A O 1
ATOM 943 N N . LEU A 1 127 ? -9.148 -6.555 -2.691 1 88.5 127 LEU A N 1
ATOM 944 C CA . LEU A 1 127 ? -7.852 -6.441 -3.354 1 88.5 127 LEU A CA 1
ATOM 945 C C . LEU A 1 127 ? -7.945 -5.523 -4.57 1 88.5 127 LEU A C 1
ATOM 947 O O . LEU A 1 127 ? -8.953 -5.523 -5.273 1 88.5 127 LEU A O 1
ATOM 951 N N . ARG A 1 128 ? -6.879 -4.777 -4.699 1 81 128 ARG A N 1
ATOM 952 C CA . ARG A 1 128 ? -6.715 -3.9 -5.855 1 81 128 ARG A CA 1
ATOM 953 C C . ARG A 1 128 ? -5.41 -4.199 -6.59 1 81 128 ARG A C 1
ATOM 955 O O . ARG A 1 128 ? -4.375 -4.422 -5.961 1 81 128 ARG A O 1
ATOM 962 N N . PHE A 1 129 ? -5.465 -4.234 -7.922 1 77.12 129 PHE A N 1
ATOM 963 C CA . PHE A 1 129 ? -4.297 -4.504 -8.75 1 77.12 129 PHE A CA 1
ATOM 964 C C . PHE A 1 129 ? -4.051 -3.365 -9.734 1 77.12 129 PHE A C 1
ATOM 966 O O . PHE A 1 129 ? -4.926 -2.525 -9.945 1 77.12 129 PHE A O 1
ATOM 973 N N . ALA A 1 130 ? -2.701 -3.293 -10.164 1 66.31 130 ALA A N 1
ATOM 974 C CA . ALA A 1 130 ? -2.395 -2.32 -11.211 1 66.31 130 ALA A CA 1
ATOM 975 C C . ALA A 1 130 ? -3.309 -2.506 -12.422 1 66.31 130 ALA A C 1
ATOM 977 O O . ALA A 1 130 ? -3.771 -3.615 -12.688 1 66.31 130 ALA A O 1
ATOM 978 N N . THR A 1 131 ? -3.486 -1.376 -13.062 1 61.16 131 THR A N 1
ATOM 979 C CA . THR A 1 131 ? -4.355 -1.405 -14.242 1 61.16 131 THR A CA 1
ATOM 980 C C . THR A 1 131 ? -3.832 -2.398 -15.273 1 61.16 131 THR A C 1
ATOM 982 O O . THR A 1 131 ? -2.619 -2.543 -15.445 1 61.16 131 THR A O 1
ATOM 985 N N . SER A 1 132 ? -4.543 -3.225 -15.82 1 63.03 132 SER A N 1
ATOM 986 C CA . SER A 1 132 ? -4.227 -4.121 -16.922 1 63.03 132 SER A CA 1
ATOM 987 C C . SER A 1 132 ? -3.688 -5.457 -16.422 1 63.03 132 SER A C 1
ATOM 989 O O . SER A 1 132 ? -3.275 -6.309 -17.203 1 63.03 132 SER A O 1
ATOM 991 N N . THR A 1 133 ? -3.594 -5.5 -15.094 1 70.62 133 THR A N 1
ATOM 992 C CA . THR A 1 133 ? -3.121 -6.781 -14.578 1 70.62 133 THR A CA 1
ATOM 993 C C . THR A 1 133 ? -4.293 -7.723 -14.312 1 70.62 133 THR A C 1
ATOM 995 O O . THR A 1 133 ? -5.355 -7.289 -13.867 1 70.62 133 THR A O 1
ATOM 998 N N . ALA A 1 134 ? -4.09 -8.891 -14.703 1 74.44 134 ALA A N 1
ATOM 999 C CA . ALA A 1 134 ? -5.117 -9.898 -14.445 1 74.44 134 ALA A CA 1
ATOM 1000 C C . ALA A 1 134 ? -5.191 -10.234 -12.961 1 74.44 134 ALA A C 1
ATOM 1002 O O . ALA A 1 134 ? -4.164 -10.336 -12.289 1 74.44 134 ALA A O 1
ATOM 1003 N N . ASP A 1 135 ? -6.434 -10.297 -12.484 1 79.38 135 ASP A N 1
ATOM 1004 C CA . ASP A 1 135 ? -6.656 -10.727 -11.102 1 79.38 135 ASP A CA 1
ATOM 1005 C C . ASP A 1 135 ? -6.219 -12.172 -10.898 1 79.38 135 ASP A C 1
ATOM 1007 O O . ASP A 1 135 ? -6.824 -13.094 -11.453 1 79.38 135 ASP A O 1
ATOM 1011 N N . PRO A 1 136 ? -5.215 -12.367 -10.109 1 83.94 136 PRO A N 1
ATOM 1012 C CA . PRO A 1 136 ? -4.703 -13.734 -9.953 1 83.94 136 PRO A CA 1
ATOM 1013 C C . PRO A 1 136 ? -5.668 -14.641 -9.188 1 83.94 136 PRO A C 1
ATOM 1015 O O . PRO A 1 136 ? -5.473 -15.859 -9.148 1 83.94 136 PRO A O 1
ATOM 1018 N N . PHE A 1 137 ? -6.707 -14.07 -8.68 1 89.56 137 PHE A N 1
ATOM 1019 C CA . PHE A 1 137 ? -7.633 -14.875 -7.887 1 89.56 137 PHE A CA 1
ATOM 1020 C C . PHE A 1 137 ? -8.93 -15.109 -8.648 1 89.56 137 PHE A C 1
ATOM 1022 O O . PHE A 1 137 ? -9.906 -15.617 -8.086 1 89.56 137 PHE A O 1
ATOM 1029 N N . ARG A 1 138 ? -8.914 -14.727 -9.852 1 84.12 138 ARG A N 1
ATOM 1030 C CA . ARG A 1 138 ? -10.125 -14.828 -10.656 1 84.12 138 ARG A CA 1
ATOM 1031 C C . ARG A 1 138 ? -10.602 -16.281 -10.75 1 84.12 138 ARG A C 1
ATOM 1033 O O . ARG A 1 138 ? -11.797 -16.531 -10.898 1 84.12 138 ARG A O 1
ATOM 1040 N N . MET A 1 139 ? -9.672 -17.25 -10.625 1 81.56 139 MET A N 1
ATOM 1041 C CA . MET A 1 139 ? -10.016 -18.672 -10.797 1 81.56 139 MET A CA 1
ATOM 1042 C C . MET A 1 139 ? -10.336 -19.312 -9.453 1 81.56 139 MET A C 1
ATOM 1044 O O . MET A 1 139 ? -10.664 -20.5 -9.398 1 81.56 139 MET A O 1
ATOM 1048 N N . LEU A 1 140 ? -10.156 -18.562 -8.422 1 87.06 140 LEU A N 1
ATOM 1049 C CA . LEU A 1 140 ? -10.508 -19.094 -7.109 1 87.06 140 LEU A CA 1
ATOM 1050 C C . LEU A 1 140 ? -12 -19.406 -7.027 1 87.06 140 LEU A C 1
ATOM 1052 O O . LEU A 1 140 ? -12.836 -18.562 -7.348 1 87.06 140 LEU A O 1
ATOM 1056 N N . ARG A 1 141 ? -12.336 -20.594 -6.691 1 82.44 141 ARG A N 1
ATOM 1057 C CA . ARG A 1 141 ? -13.727 -21.016 -6.707 1 82.44 141 ARG A CA 1
ATOM 1058 C C . ARG A 1 141 ? -14.305 -21.078 -5.297 1 82.44 141 ARG A C 1
ATOM 1060 O O . ARG A 1 141 ? -15.516 -20.969 -5.105 1 82.44 141 ARG A O 1
ATOM 1067 N N . HIS A 1 142 ? -13.445 -21.359 -4.363 1 89.81 142 HIS A N 1
ATOM 1068 C CA . HIS A 1 142 ? -13.859 -21.5 -2.971 1 89.81 142 HIS A CA 1
ATOM 1069 C C . HIS A 1 142 ? -13.023 -20.609 -2.061 1 89.81 142 HIS A C 1
ATOM 1071 O O . HIS A 1 142 ? -11.859 -20.328 -2.354 1 89.81 142 HIS A O 1
ATOM 1077 N N . PRO A 1 143 ? -13.656 -20.156 -1.009 1 94 143 PRO A N 1
ATOM 1078 C CA . PRO A 1 143 ? -12.844 -19.391 -0.058 1 94 143 PRO A CA 1
ATOM 1079 C C . PRO A 1 143 ? -11.688 -20.203 0.525 1 94 143 PRO A C 1
ATOM 1081 O O . PRO A 1 143 ? -11.805 -21.406 0.694 1 94 143 PRO A O 1
ATOM 1084 N N . ILE A 1 144 ? -10.633 -19.562 0.727 1 93.44 144 ILE A N 1
ATOM 1085 C CA . ILE A 1 144 ? -9.523 -20.172 1.464 1 93.44 144 ILE A CA 1
ATOM 1086 C C . ILE A 1 144 ? -9.5 -19.625 2.889 1 93.44 144 ILE A C 1
ATOM 1088 O O . ILE A 1 144 ? -9.562 -18.406 3.098 1 93.44 144 ILE A O 1
ATOM 1092 N N . VAL A 1 145 ? -9.445 -20.531 3.846 1 93.25 145 VAL A N 1
ATOM 1093 C CA . VAL A 1 145 ? -9.5 -20.156 5.25 1 93.25 145 VAL A CA 1
ATOM 1094 C C . VAL A 1 145 ? -8.219 -20.578 5.961 1 93.25 145 VAL A C 1
ATOM 1096 O O . VAL A 1 145 ? -7.703 -21.672 5.711 1 93.25 145 VAL A O 1
ATOM 1099 N N . THR A 1 146 ? -7.672 -19.703 6.703 1 89.94 146 THR A N 1
ATOM 1100 C CA . THR A 1 146 ? -6.566 -20.047 7.59 1 89.94 146 THR A CA 1
ATOM 1101 C C . THR A 1 146 ? -6.73 -19.359 8.945 1 89.94 146 THR A C 1
ATOM 1103 O O . THR A 1 146 ? -7.512 -18.422 9.086 1 89.94 146 THR A O 1
ATOM 1106 N N . ARG A 1 147 ? -6.125 -19.906 9.945 1 88.25 147 ARG A N 1
ATOM 1107 C CA . ARG A 1 147 ? -6.133 -19.328 11.289 1 88.25 147 ARG A CA 1
ATOM 1108 C C . ARG A 1 147 ? -4.719 -19.016 11.758 1 88.25 147 ARG A C 1
ATOM 1110 O O . ARG A 1 147 ? -3.812 -19.844 11.602 1 88.25 147 ARG A O 1
ATOM 1117 N N . PHE A 1 148 ? -4.543 -17.828 12.258 1 80.94 148 PHE A N 1
ATOM 1118 C CA . PHE A 1 148 ? -3.225 -17.391 12.703 1 80.94 148 PHE A CA 1
ATOM 1119 C C . PHE A 1 148 ? -3.129 -17.422 14.219 1 80.94 148 PHE A C 1
ATOM 1121 O O . PHE A 1 148 ? -2.557 -16.516 14.828 1 80.94 148 PHE A O 1
ATOM 1128 N N . ASP A 1 149 ? -3.639 -18.234 14.945 1 70.25 149 ASP A N 1
ATOM 1129 C CA . ASP A 1 149 ? -3.648 -18.312 16.406 1 70.25 149 ASP A CA 1
ATOM 1130 C C . ASP A 1 149 ? -2.371 -18.953 16.938 1 70.25 149 ASP A C 1
ATOM 1132 O O . ASP A 1 149 ? -2.031 -18.812 18.109 1 70.25 149 ASP A O 1
ATOM 1136 N N . GLY A 1 150 ? -1.563 -19.641 16.234 1 59.16 150 GLY A N 1
ATOM 1137 C CA . GLY A 1 150 ? -0.426 -20.391 16.75 1 59.16 150 GLY A CA 1
ATOM 1138 C C . GLY A 1 150 ? 0.807 -19.531 16.953 1 59.16 150 GLY A C 1
ATOM 1139 O O . GLY A 1 150 ? 0.79 -18.328 16.656 1 59.16 150 GLY A O 1
ATOM 1140 N N . PRO A 1 151 ? 1.762 -20.031 17.812 1 55.53 151 PRO A N 1
ATOM 1141 C CA . PRO A 1 151 ? 3.016 -19.328 18.078 1 55.53 151 PRO A CA 1
ATOM 1142 C C . PRO A 1 151 ? 3.645 -18.734 16.828 1 55.53 151 PRO A C 1
ATOM 1144 O O . PRO A 1 151 ? 4.297 -17.688 16.891 1 55.53 151 PRO A O 1
ATOM 1147 N N . ALA A 1 152 ? 3.477 -19.5 15.859 1 54.16 152 ALA A N 1
ATOM 1148 C CA . ALA A 1 152 ? 4.066 -19.078 14.594 1 54.16 152 ALA A CA 1
ATOM 1149 C C . ALA A 1 152 ? 3.146 -18.109 13.859 1 54.16 152 ALA A C 1
ATOM 1151 O O . ALA A 1 152 ? 3.498 -17.594 12.797 1 54.16 152 ALA A O 1
ATOM 1152 N N . GLY A 1 153 ? 2.115 -17.844 14.562 1 57.38 153 GLY A N 1
ATOM 1153 C CA . GLY A 1 153 ? 1.133 -17 13.906 1 57.38 153 GLY A CA 1
ATOM 1154 C C . GLY A 1 153 ? 1.363 -15.523 14.141 1 57.38 153 GLY A C 1
ATOM 1155 O O . GLY A 1 153 ? 2.404 -15.125 14.672 1 57.38 153 GLY A O 1
ATOM 1156 N N . LEU A 1 154 ? 0.622 -14.664 13.453 1 62.31 154 LEU A N 1
ATOM 1157 C CA . LEU A 1 154 ? 0.668 -13.211 13.492 1 62.31 154 LEU A CA 1
ATOM 1158 C C . LEU A 1 154 ? 0.091 -12.68 14.797 1 62.31 154 LEU A C 1
ATOM 1160 O O . LEU A 1 154 ? -0.165 -11.477 14.93 1 62.31 154 LEU A O 1
ATOM 1164 N N . LYS A 1 155 ? -0.035 -13.555 15.727 1 60.47 155 LYS A N 1
ATOM 1165 C CA . LYS A 1 155 ? -0.784 -13.133 16.906 1 60.47 155 LYS A CA 1
ATOM 1166 C C . LYS A 1 155 ? -0.216 -11.836 17.484 1 60.47 155 LYS A C 1
ATOM 1168 O O . LYS A 1 155 ? -0.967 -10.922 17.828 1 60.47 155 LYS A O 1
ATOM 1173 N N . ASP A 1 156 ? 1.109 -11.828 17.594 1 60.62 156 ASP A N 1
ATOM 1174 C CA . ASP A 1 156 ? 1.701 -10.641 18.203 1 60.62 156 ASP A CA 1
ATOM 1175 C C . ASP A 1 156 ? 1.606 -9.438 17.266 1 60.62 156 ASP A C 1
ATOM 1177 O O . ASP A 1 156 ? 1.486 -8.297 17.719 1 60.62 156 ASP A O 1
ATOM 1181 N N . GLN A 1 157 ? 1.516 -9.758 16.016 1 59.16 157 GLN A N 1
ATOM 1182 C CA . GLN A 1 157 ? 1.39 -8.68 15.047 1 59.16 157 GLN A CA 1
ATOM 1183 C C . GLN A 1 157 ? -0.008 -8.07 15.078 1 59.16 157 GLN A C 1
ATOM 1185 O O . GLN A 1 157 ? -0.196 -6.914 14.688 1 59.16 157 GLN A O 1
ATOM 1190 N N . PHE A 1 158 ? -0.801 -8.898 15.805 1 60.44 158 PHE A N 1
ATOM 1191 C CA . PHE A 1 158 ? -2.211 -8.531 15.75 1 60.44 158 PHE A CA 1
ATOM 1192 C C . PHE A 1 158 ? -2.572 -7.582 16.875 1 60.44 158 PHE A C 1
ATOM 1194 O O . PHE A 1 158 ? -3.625 -6.941 16.844 1 60.44 158 PHE A O 1
ATOM 1201 N N . VAL A 1 159 ? -1.678 -7.543 17.781 1 62.53 159 VAL A N 1
ATOM 1202 C CA . VAL A 1 159 ? -1.966 -6.703 18.938 1 62.53 159 VAL A CA 1
ATOM 1203 C C . VAL A 1 159 ? -2.303 -5.285 18.484 1 62.53 159 VAL A C 1
ATOM 1205 O O . VAL A 1 159 ? -3.264 -4.684 18.969 1 62.53 159 VAL A O 1
ATOM 1208 N N . MET A 1 160 ? -1.588 -4.863 17.562 1 63.53 160 MET A N 1
ATOM 1209 C CA . MET A 1 160 ? -1.83 -3.514 17.062 1 63.53 160 MET A CA 1
ATOM 1210 C C . MET A 1 160 ? -3.209 -3.408 16.422 1 63.53 160 MET A C 1
ATOM 1212 O O . MET A 1 160 ? -3.904 -2.406 16.594 1 63.53 160 MET A O 1
ATOM 1216 N N . LEU A 1 161 ? -3.607 -4.441 15.797 1 63.66 161 LEU A N 1
ATOM 1217 C CA . LEU A 1 161 ? -4.906 -4.414 15.133 1 63.66 161 LEU A CA 1
ATOM 1218 C C . LEU A 1 161 ? -6.039 -4.402 16.156 1 63.66 161 LEU A C 1
ATOM 1220 O O . LEU A 1 161 ? -7.035 -3.697 15.969 1 63.66 161 LEU A O 1
ATOM 1224 N N . LEU A 1 162 ? -5.828 -5.277 17.141 1 64.12 162 LEU A N 1
ATOM 1225 C CA . LEU A 1 162 ? -6.84 -5.309 18.203 1 64.12 162 LEU A CA 1
ATOM 1226 C C . LEU A 1 162 ? -6.973 -3.947 18.859 1 64.12 162 LEU A C 1
ATOM 1228 O O . LEU A 1 162 ? -8.086 -3.486 19.125 1 64.12 162 LEU A O 1
ATOM 1232 N N . ALA A 1 163 ? -5.902 -3.396 19.031 1 68.06 163 ALA A N 1
ATOM 1233 C CA . ALA A 1 163 ? -5.914 -2.068 19.641 1 68.06 163 ALA A CA 1
ATOM 1234 C C . ALA A 1 163 ? -6.602 -1.056 18.719 1 68.06 163 ALA A C 1
ATOM 1236 O O . ALA A 1 163 ? -7.352 -0.198 19.203 1 68.06 163 ALA A O 1
ATOM 1237 N N . GLU A 1 164 ? -6.43 -1.187 17.453 1 69.75 164 GLU A N 1
ATOM 1238 C CA . GLU A 1 164 ? -7.027 -0.278 16.469 1 69.75 164 GLU A CA 1
ATOM 1239 C C . GLU A 1 164 ? -8.539 -0.446 16.422 1 69.75 164 GLU A C 1
ATOM 1241 O O . GLU A 1 164 ? -9.273 0.524 16.203 1 69.75 164 GLU A O 1
ATOM 1246 N N . SER A 1 165 ? -8.977 -1.693 16.516 1 65.31 165 SER A N 1
ATOM 1247 C CA . SER A 1 165 ? -10.414 -1.969 16.516 1 65.31 165 SER A CA 1
ATOM 1248 C C . SER A 1 165 ? -11.109 -1.302 17.703 1 65.31 165 SER A C 1
ATOM 1250 O O . SER A 1 165 ? -12.25 -0.856 17.594 1 65.31 165 SER A O 1
ATOM 1252 N N . ALA A 1 166 ? -10.398 -1.184 18.734 1 66.44 166 ALA A N 1
ATOM 1253 C CA . ALA A 1 166 ? -10.992 -0.64 19.953 1 66.44 166 ALA A CA 1
ATOM 1254 C C . ALA A 1 166 ? -11.016 0.886 19.922 1 66.44 166 ALA A C 1
ATOM 1256 O O . ALA A 1 166 ? -11.953 1.511 20.422 1 66.44 166 ALA A O 1
ATOM 1257 N N . GLN A 1 167 ? -10.008 1.431 19.297 1 70.25 167 GLN A N 1
ATOM 1258 C CA . GLN A 1 167 ? -9.891 2.885 19.266 1 70.25 167 GLN A CA 1
ATOM 1259 C C . GLN A 1 167 ? -9.203 3.346 17.969 1 70.25 167 GLN A C 1
ATOM 1261 O O . GLN A 1 167 ? -7.996 3.582 17.969 1 70.25 167 GLN A O 1
ATOM 1266 N N . PRO A 1 168 ? -10.102 3.441 16.953 1 70.56 168 PRO A N 1
ATOM 1267 C CA . PRO A 1 168 ? -9.477 3.934 15.719 1 70.56 168 PRO A CA 1
ATOM 1268 C C . PRO A 1 168 ? -8.836 5.309 15.891 1 70.56 168 PRO A C 1
ATOM 1270 O O . PRO A 1 168 ? -9.344 6.141 16.641 1 70.56 168 PRO A O 1
ATOM 1273 N N . GLY A 1 169 ? -7.664 5.453 15.406 1 74.62 169 GLY A N 1
ATOM 1274 C CA . GLY A 1 169 ? -6.922 6.703 15.469 1 74.62 169 GLY A CA 1
ATOM 1275 C C . GLY A 1 169 ? -6.242 7.059 14.164 1 74.62 169 GLY A C 1
ATOM 1276 O O . GLY A 1 169 ? -6.629 6.562 13.102 1 74.62 169 GLY A O 1
ATOM 1277 N N . LEU A 1 170 ? -5.348 7.961 14.203 1 79.25 170 LEU A N 1
ATOM 1278 C CA . LEU A 1 170 ? -4.609 8.414 13.031 1 79.25 170 LEU A CA 1
ATOM 1279 C C . LEU A 1 170 ? -3.928 7.238 12.328 1 79.25 170 LEU A C 1
ATOM 1281 O O . LEU A 1 170 ? -3.227 6.453 12.969 1 79.25 170 LEU A O 1
ATOM 1285 N N . GLY A 1 171 ? -4.219 7.094 11.039 1 81.75 171 GLY A N 1
ATOM 1286 C CA . GLY A 1 171 ? -3.543 6.09 10.234 1 81.75 171 GLY A CA 1
ATOM 1287 C C . GLY A 1 171 ? -4.152 4.707 10.375 1 81.75 171 GLY A C 1
ATOM 1288 O O . GLY A 1 171 ? -3.559 3.715 9.945 1 81.75 171 GLY A O 1
ATOM 1289 N N . SER A 1 172 ? -5.273 4.547 11.031 1 81.69 172 SER A N 1
ATOM 1290 C CA . SER A 1 172 ? -5.906 3.25 11.25 1 81.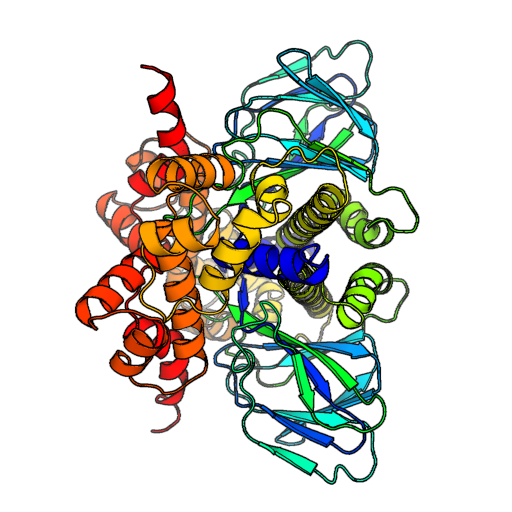69 172 SER A CA 1
ATOM 1291 C C . SER A 1 172 ? -6.105 2.504 9.938 1 81.69 172 SER A C 1
ATOM 1293 O O . SER A 1 172 ? -5.93 1.285 9.875 1 81.69 172 SER A O 1
ATOM 1295 N N . ARG A 1 173 ? -6.438 3.197 8.875 1 81.62 173 ARG A N 1
ATOM 1296 C CA . ARG A 1 173 ? -6.625 2.564 7.57 1 81.62 173 ARG A CA 1
ATOM 1297 C C . ARG A 1 173 ? -5.332 1.92 7.086 1 81.62 173 ARG A C 1
ATOM 1299 O O . ARG A 1 173 ? -5.344 0.8 6.57 1 81.62 173 ARG A O 1
ATOM 1306 N N . VAL A 1 174 ? -4.238 2.588 7.254 1 82.44 174 VAL A N 1
ATOM 1307 C CA . VAL A 1 174 ? -2.932 2.09 6.84 1 82.44 174 VAL A CA 1
ATOM 1308 C C . VAL A 1 174 ? -2.578 0.837 7.641 1 82.44 174 VAL A C 1
ATOM 1310 O O . VAL A 1 174 ? -2.051 -0.13 7.086 1 82.44 174 VAL A O 1
ATOM 1313 N N . LEU A 1 175 ? -2.877 0.888 8.891 1 82.75 175 LEU A N 1
ATOM 1314 C CA . LEU A 1 175 ? -2.562 -0.239 9.766 1 82.75 175 LEU A CA 1
ATOM 1315 C C . LEU A 1 175 ? -3.406 -1.457 9.406 1 82.75 175 LEU A C 1
ATOM 1317 O O . LEU A 1 175 ? -2.896 -2.578 9.352 1 82.75 175 LEU A O 1
ATOM 1321 N N . ILE A 1 176 ? -4.672 -1.241 9.133 1 83.81 176 ILE A N 1
ATOM 1322 C CA . ILE A 1 176 ? -5.551 -2.342 8.758 1 83.81 176 ILE A CA 1
ATOM 1323 C C . ILE A 1 176 ? -5.125 -2.908 7.406 1 83.81 176 ILE A C 1
ATOM 1325 O O . ILE A 1 176 ? -5.098 -4.125 7.215 1 83.81 176 ILE A O 1
ATOM 1329 N N . GLU A 1 177 ? -4.84 -2.053 6.465 1 86.06 177 GLU A N 1
ATOM 1330 C CA . GLU A 1 177 ? -4.336 -2.512 5.176 1 86.06 177 GLU A CA 1
ATOM 1331 C C . GLU A 1 177 ? -3.088 -3.373 5.344 1 86.06 177 GLU A C 1
ATOM 1333 O O . GLU A 1 177 ? -2.965 -4.426 4.719 1 86.06 177 GLU A O 1
ATOM 1338 N N . ALA A 1 178 ? -2.18 -2.879 6.137 1 83.19 178 ALA A N 1
ATOM 1339 C CA . ALA A 1 178 ? -0.951 -3.623 6.398 1 83.19 178 ALA A CA 1
ATOM 1340 C C . ALA A 1 178 ? -1.257 -5.004 6.977 1 83.19 178 ALA A C 1
ATOM 1342 O O . ALA A 1 178 ? -0.649 -6 6.574 1 83.19 178 ALA A O 1
ATOM 1343 N N . LEU A 1 179 ? -2.176 -5.047 7.859 1 83.31 179 LEU A N 1
ATOM 1344 C CA . LEU A 1 179 ? -2.58 -6.309 8.469 1 83.31 179 LEU A CA 1
ATOM 1345 C C . LEU A 1 179 ? -3.107 -7.273 7.41 1 83.31 179 LEU A C 1
ATOM 1347 O O . LEU A 1 179 ? -2.682 -8.43 7.352 1 83.31 179 LEU A O 1
ATOM 1351 N N . LEU A 1 180 ? -4.02 -6.793 6.648 1 88.94 180 LEU A N 1
ATOM 1352 C CA . LEU A 1 180 ? -4.656 -7.645 5.648 1 88.94 180 LEU A CA 1
ATOM 1353 C C . LEU A 1 180 ? -3.637 -8.148 4.637 1 88.94 180 LEU A C 1
ATOM 1355 O O . LEU A 1 180 ? -3.666 -9.32 4.25 1 88.94 180 LEU A O 1
ATOM 1359 N N . LYS A 1 181 ? -2.744 -7.324 4.242 1 88.06 181 LYS A N 1
ATOM 1360 C CA . LYS A 1 181 ? -1.7 -7.734 3.309 1 88.06 181 LYS A CA 1
ATOM 1361 C C . LYS A 1 181 ? -0.766 -8.758 3.943 1 88.06 181 LYS A C 1
ATOM 1363 O O . LYS A 1 181 ? -0.352 -9.719 3.287 1 88.06 181 LYS A O 1
ATOM 1368 N N . GLN A 1 182 ? -0.378 -8.531 5.156 1 84.31 182 GLN A N 1
ATOM 1369 C CA . GLN A 1 182 ? 0.454 -9.5 5.863 1 84.31 182 GLN A CA 1
ATOM 1370 C C . GLN A 1 182 ? -0.233 -10.859 5.945 1 84.31 182 GLN A C 1
ATOM 1372 O O . GLN A 1 182 ? 0.397 -11.898 5.711 1 84.31 182 GLN A O 1
ATOM 1377 N N . CYS A 1 183 ? -1.509 -10.844 6.254 1 88.25 183 CYS A N 1
ATOM 1378 C CA . CYS A 1 183 ? -2.277 -12.078 6.324 1 88.25 183 CYS A CA 1
ATOM 1379 C C . CYS A 1 183 ? -2.307 -12.781 4.973 1 88.25 183 CYS A C 1
ATOM 1381 O O . CYS A 1 183 ? -2.168 -14.008 4.898 1 88.25 183 CYS A O 1
ATOM 1383 N N . LEU A 1 184 ? -2.486 -12 3.977 1 90.88 184 LEU A N 1
ATOM 1384 C CA . LEU A 1 184 ? -2.516 -12.562 2.633 1 90.88 184 LEU A CA 1
ATOM 1385 C C . LEU A 1 184 ? -1.199 -13.266 2.311 1 90.88 184 LEU A C 1
ATOM 1387 O O . LEU A 1 184 ? -1.197 -14.391 1.807 1 90.88 184 LEU A O 1
ATOM 1391 N N . VAL A 1 185 ? -0.105 -12.633 2.605 1 86.56 185 VAL A N 1
ATOM 1392 C CA . VAL A 1 185 ? 1.211 -13.203 2.342 1 86.56 185 VAL A CA 1
ATOM 1393 C C . VAL A 1 185 ? 1.365 -14.516 3.102 1 86.56 185 VAL A C 1
ATOM 1395 O O . VAL A 1 185 ? 1.801 -15.523 2.533 1 86.56 185 VAL A O 1
ATOM 1398 N N . MET A 1 186 ? 1.019 -14.516 4.348 1 85.56 186 MET A N 1
ATOM 1399 C CA . MET A 1 186 ? 1.153 -15.727 5.16 1 85.56 186 MET A CA 1
ATOM 1400 C C . MET A 1 186 ? 0.269 -16.844 4.625 1 85.56 186 MET A C 1
ATOM 1402 O O . MET A 1 186 ? 0.675 -18 4.609 1 85.56 186 MET A O 1
ATOM 1406 N N . LEU A 1 187 ? -0.911 -16.484 4.25 1 88.69 187 LEU A N 1
ATOM 1407 C CA . LEU A 1 187 ? -1.803 -17.469 3.645 1 88.69 187 LEU A CA 1
ATOM 1408 C C . LEU A 1 187 ? -1.176 -18.078 2.393 1 88.69 187 LEU A C 1
ATOM 1410 O O . LEU A 1 187 ? -1.2 -19.297 2.205 1 88.69 187 LEU A O 1
ATOM 1414 N N . LEU A 1 188 ? -0.616 -17.219 1.561 1 87.5 188 LEU A N 1
ATOM 1415 C CA . LEU A 1 188 ? -0.007 -17.688 0.319 1 87.5 188 LEU A CA 1
ATOM 1416 C C . LEU A 1 188 ? 1.18 -18.594 0.604 1 87.5 188 LEU A C 1
ATOM 1418 O O . LEU A 1 188 ? 1.38 -19.594 -0.09 1 87.5 188 LEU A O 1
ATOM 1422 N N . ARG A 1 189 ? 1.947 -18.25 1.581 1 83.19 189 ARG A N 1
ATOM 1423 C CA . ARG A 1 189 ? 3.059 -19.109 1.977 1 83.19 189 ARG A CA 1
ATOM 1424 C C . ARG A 1 189 ? 2.561 -20.484 2.396 1 83.19 189 ARG A C 1
ATOM 1426 O O . ARG A 1 189 ? 3.15 -21.516 2.027 1 83.19 189 ARG A O 1
ATOM 1433 N N . ARG A 1 190 ? 1.532 -20.5 3.158 1 84.25 190 ARG A N 1
ATOM 1434 C CA . ARG A 1 190 ? 0.956 -21.766 3.598 1 84.25 190 ARG A CA 1
ATOM 1435 C C . ARG A 1 190 ? 0.431 -22.578 2.414 1 84.25 190 ARG A C 1
ATOM 1437 O O . ARG A 1 190 ? 0.556 -23.797 2.387 1 84.25 190 ARG A O 1
ATOM 1444 N N . GLN A 1 191 ? -0.176 -21.906 1.48 1 84.12 191 GLN A N 1
ATOM 1445 C CA . GLN A 1 191 ? -0.684 -22.578 0.285 1 84.12 191 GLN A CA 1
ATOM 1446 C C . GLN A 1 191 ? 0.449 -23.219 -0.511 1 84.12 191 GLN A C 1
ATOM 1448 O O . GLN A 1 191 ? 0.273 -24.281 -1.103 1 84.12 191 GLN A O 1
ATOM 1453 N N . MET A 1 192 ? 1.511 -22.578 -0.521 1 80.69 192 MET A N 1
ATOM 1454 C CA . MET A 1 192 ? 2.66 -23.094 -1.261 1 80.69 192 MET A CA 1
ATOM 1455 C C . MET A 1 192 ? 3.207 -24.344 -0.605 1 80.69 192 MET A C 1
ATOM 1457 O O . MET A 1 192 ? 3.77 -25.219 -1.283 1 80.69 192 MET A O 1
ATOM 1461 N N . GLU A 1 193 ? 3.078 -24.391 0.62 1 79.38 193 GLU A N 1
ATOM 1462 C CA . GLU A 1 193 ? 3.609 -25.531 1.364 1 79.38 193 GLU A CA 1
ATOM 1463 C C . GLU A 1 193 ? 2.617 -26.688 1.386 1 79.38 193 GLU A C 1
ATOM 1465 O O . GLU A 1 193 ? 2.973 -27.812 1.749 1 79.38 193 GLU A O 1
ATOM 1470 N N . SER A 1 194 ? 1.452 -26.312 1.024 1 78.56 194 SER A N 1
ATOM 1471 C CA . SER A 1 194 ? 0.412 -27.344 1.088 1 78.56 194 SER A CA 1
ATOM 1472 C C . SER A 1 194 ? 0.31 -28.109 -0.227 1 78.56 194 SER A C 1
ATOM 1474 O O . SER A 1 194 ? 0.548 -27.547 -1.299 1 78.56 194 SER A O 1
ATOM 1476 N N . ASP A 1 195 ? 0.064 -29.359 -0.155 1 71.31 195 ASP A N 1
ATOM 1477 C CA . ASP A 1 195 ? -0.146 -30.188 -1.338 1 71.31 195 ASP A CA 1
ATOM 1478 C C . ASP A 1 195 ? -1.518 -29.922 -1.956 1 71.31 195 ASP A C 1
ATOM 1480 O O . ASP A 1 195 ? -1.767 -30.297 -3.105 1 71.31 195 ASP A O 1
ATOM 1484 N N . ASP A 1 196 ? -2.357 -29.391 -1.204 1 69.56 196 ASP A N 1
ATOM 1485 C CA . ASP A 1 196 ? -3.717 -29.125 -1.667 1 69.56 196 ASP A CA 1
ATOM 1486 C C . ASP A 1 196 ? -3.912 -27.641 -1.964 1 69.56 196 ASP A C 1
ATOM 1488 O O . ASP A 1 196 ? -4.805 -27 -1.4 1 69.56 196 ASP A O 1
ATOM 1492 N N . ALA A 1 197 ? -3.059 -27.234 -2.877 1 72.06 197 ALA A N 1
ATOM 1493 C CA . ALA A 1 197 ? -3.125 -25.812 -3.201 1 72.06 197 ALA A CA 1
ATOM 1494 C C . ALA A 1 197 ? -4.426 -25.469 -3.92 1 72.06 197 ALA A C 1
ATOM 1496 O O . ALA A 1 197 ? -4.852 -26.188 -4.824 1 72.06 197 ALA A O 1
ATOM 1497 N N . GLU A 1 198 ? -5.09 -24.484 -3.438 1 79.44 198 GLU A N 1
ATOM 1498 C CA . GLU A 1 198 ? -6.352 -24.031 -4.02 1 79.44 198 GLU A CA 1
ATOM 1499 C C . GLU A 1 198 ? -6.121 -22.984 -5.105 1 79.44 198 GLU A C 1
ATOM 1501 O O . GLU A 1 198 ? -6.969 -22.797 -5.98 1 79.44 198 GLU A O 1
ATOM 1506 N N . LEU A 1 199 ? -5.012 -22.469 -5.062 1 85.88 199 LEU A N 1
ATOM 1507 C CA . LEU A 1 199 ? -4.699 -21.438 -6.047 1 85.88 199 LEU A CA 1
ATOM 1508 C C . LEU A 1 199 ? -3.984 -22.031 -7.254 1 85.88 199 LEU A C 1
ATOM 1510 O O . LEU A 1 199 ? -2.971 -22.719 -7.102 1 85.88 199 LEU A O 1
ATOM 1514 N N . SER A 1 200 ? -4.477 -21.734 -8.414 1 82.44 200 SER A N 1
ATOM 1515 C CA . SER A 1 200 ? -3.992 -22.344 -9.648 1 82.44 200 SER A CA 1
ATOM 1516 C C . SER A 1 200 ? -2.525 -22 -9.891 1 82.44 200 SER A C 1
ATOM 1518 O O . SER A 1 200 ? -1.757 -22.844 -10.352 1 82.44 200 SER A O 1
ATOM 1520 N N . TRP A 1 201 ? -2.188 -20.828 -9.594 1 83.31 201 TRP A N 1
ATOM 1521 C CA . TRP A 1 201 ? -0.827 -20.422 -9.93 1 83.31 201 TRP A CA 1
ATOM 1522 C C . TRP A 1 201 ? 0.175 -21 -8.938 1 83.31 201 TRP A C 1
ATOM 1524 O O . TRP A 1 201 ? 1.358 -21.141 -9.25 1 83.31 201 TRP A O 1
ATOM 1534 N N . THR A 1 202 ? -0.268 -21.297 -7.746 1 82 202 THR A N 1
ATOM 1535 C CA . THR A 1 202 ? 0.629 -22 -6.84 1 82 202 THR A CA 1
ATOM 1536 C C . THR A 1 202 ? 0.9 -23.422 -7.348 1 82 202 THR A C 1
ATOM 1538 O O . THR A 1 202 ? 2.027 -23.906 -7.258 1 82 202 THR A O 1
ATOM 1541 N N . ALA A 1 203 ? -0.101 -24 -7.922 1 78.38 203 ALA A N 1
ATOM 1542 C CA . ALA A 1 203 ? 0.059 -25.312 -8.531 1 78.38 203 ALA A CA 1
ATOM 1543 C C . ALA A 1 203 ? 0.967 -25.25 -9.758 1 78.38 203 ALA A C 1
ATOM 1545 O O . ALA A 1 203 ? 1.768 -26.156 -10 1 78.38 203 ALA A O 1
ATOM 1546 N N . ALA A 1 204 ? 0.792 -24.203 -10.445 1 84.06 204 ALA A N 1
ATOM 1547 C CA . ALA A 1 204 ? 1.582 -24.031 -11.656 1 84.06 204 ALA A CA 1
ATOM 1548 C C . ALA A 1 204 ? 3.068 -23.906 -11.336 1 84.06 204 ALA A C 1
ATOM 1550 O O . ALA A 1 204 ? 3.91 -24.484 -12.016 1 84.06 204 ALA A O 1
ATOM 1551 N N . VAL A 1 205 ? 3.369 -23.172 -10.328 1 85.5 205 VAL A N 1
ATOM 1552 C CA . VAL A 1 205 ? 4.77 -22.953 -9.977 1 85.5 205 VAL A CA 1
ATOM 1553 C C . VAL A 1 205 ? 5.352 -24.234 -9.367 1 85.5 205 VAL A C 1
ATOM 1555 O O . VAL A 1 205 ? 6.57 -24.422 -9.352 1 85.5 205 VAL A O 1
ATOM 1558 N N . ALA A 1 206 ? 4.504 -25.094 -8.867 1 81.19 206 ALA A N 1
ATOM 1559 C CA . ALA A 1 206 ? 4.941 -26.375 -8.305 1 81.19 206 ALA A CA 1
ATOM 1560 C C . ALA A 1 206 ? 5.199 -27.391 -9.406 1 81.19 206 ALA A C 1
ATOM 1562 O O . ALA A 1 206 ? 5.844 -28.422 -9.172 1 81.19 206 ALA A O 1
ATOM 1563 N N . ASP A 1 207 ? 4.617 -27.156 -10.602 1 84.69 207 ASP A N 1
ATOM 1564 C CA . ASP A 1 207 ? 4.867 -28.016 -11.75 1 84.69 207 ASP A CA 1
ATOM 1565 C C . ASP A 1 207 ? 6.258 -27.766 -12.328 1 84.69 207 ASP A C 1
ATOM 1567 O O . ASP A 1 207 ? 6.516 -26.703 -12.898 1 84.69 207 ASP A O 1
ATOM 1571 N N . PRO A 1 208 ? 7.117 -28.703 -12.18 1 86.25 208 PRO A N 1
ATOM 1572 C CA . PRO A 1 208 ? 8.5 -28.5 -12.633 1 86.25 208 PRO A CA 1
ATOM 1573 C C . PRO A 1 208 ? 8.586 -28.078 -14.102 1 86.25 208 PRO A C 1
ATOM 1575 O O . PRO A 1 208 ? 9.492 -27.344 -14.484 1 86.25 208 PRO A O 1
ATOM 1578 N N . ARG A 1 209 ? 7.73 -28.578 -14.977 1 85.38 209 ARG A N 1
ATOM 1579 C CA . ARG A 1 209 ? 7.758 -28.219 -16.391 1 85.38 209 ARG A CA 1
ATOM 1580 C C . ARG A 1 209 ? 7.449 -26.75 -16.594 1 85.38 209 ARG A C 1
ATOM 1582 O O . ARG A 1 209 ? 8.141 -26.062 -17.359 1 85.38 209 ARG A O 1
ATOM 1589 N N . LEU A 1 210 ? 6.469 -26.297 -15.867 1 90.44 210 LEU A N 1
ATOM 1590 C CA . LEU A 1 210 ? 6.09 -24.891 -16 1 90.44 210 LEU A CA 1
ATOM 1591 C C . LEU A 1 210 ? 7.105 -23.984 -15.32 1 90.44 210 LEU A C 1
ATOM 1593 O O . LEU A 1 210 ? 7.32 -22.844 -15.75 1 90.44 210 LEU A O 1
ATOM 1597 N N . LEU A 1 211 ? 7.637 -24.484 -14.297 1 90.44 211 LEU A N 1
ATOM 1598 C CA . LEU A 1 211 ? 8.555 -23.688 -13.492 1 90.44 211 LEU A CA 1
ATOM 1599 C C . LEU A 1 211 ? 9.742 -23.219 -14.336 1 90.44 211 LEU A C 1
ATOM 1601 O O . LEU A 1 211 ? 10.195 -22.078 -14.188 1 90.44 211 LEU A O 1
ATOM 1605 N N . LEU A 1 212 ? 10.242 -24.078 -15.156 1 90.88 212 LEU A N 1
ATOM 1606 C CA . LEU A 1 212 ? 11.383 -23.719 -16 1 90.88 212 LEU A CA 1
ATOM 1607 C C . LEU A 1 212 ? 11.023 -22.562 -16.938 1 90.88 212 LEU A C 1
ATOM 1609 O O . LEU A 1 212 ? 11.82 -21.641 -17.125 1 90.88 212 LEU A O 1
ATOM 1613 N N . ALA A 1 213 ? 9.914 -22.719 -17.531 1 94.25 213 ALA A N 1
ATOM 1614 C CA . ALA A 1 213 ? 9.445 -21.656 -18.422 1 94.25 213 ALA A CA 1
ATOM 1615 C C . ALA A 1 213 ? 9.242 -20.344 -17.656 1 94.25 213 ALA A C 1
ATOM 1617 O O . ALA A 1 213 ? 9.609 -19.266 -18.141 1 94.25 213 ALA A O 1
ATOM 1618 N N . LEU A 1 214 ? 8.719 -20.438 -16.484 1 93.38 214 LEU A N 1
ATOM 1619 C CA . LEU A 1 214 ? 8.461 -19.281 -15.656 1 93.38 214 LEU A CA 1
ATOM 1620 C C . LEU A 1 214 ? 9.766 -18.641 -15.203 1 93.38 214 LEU A C 1
ATOM 1622 O O . LEU A 1 214 ? 9.883 -17.406 -15.172 1 93.38 214 LEU A O 1
ATOM 1626 N N . GLU A 1 215 ? 10.68 -19.453 -14.844 1 91.25 215 GLU A N 1
ATOM 1627 C CA . GLU A 1 215 ? 11.992 -18.938 -14.461 1 91.25 215 GLU A CA 1
ATOM 1628 C C . GLU A 1 215 ? 12.609 -18.109 -15.586 1 91.25 215 GLU A C 1
ATOM 1630 O O . GLU A 1 215 ? 13.141 -17.016 -15.352 1 91.25 215 GLU A O 1
ATOM 1635 N N . LYS A 1 216 ? 12.508 -18.688 -16.719 1 92.12 216 LYS A N 1
ATOM 1636 C CA . LYS A 1 216 ? 13.07 -17.969 -17.875 1 92.12 216 LYS A CA 1
ATOM 1637 C C . LYS A 1 216 ? 12.352 -16.641 -18.094 1 92.12 216 LYS A C 1
ATOM 1639 O O . LYS A 1 216 ? 13 -15.617 -18.328 1 92.12 216 LYS A O 1
ATOM 1644 N N . LEU A 1 217 ? 11.102 -16.656 -18.016 1 92.81 217 LEU A N 1
ATOM 1645 C CA . LEU A 1 217 ? 10.258 -15.492 -18.234 1 92.81 217 LEU A CA 1
ATOM 1646 C C . LEU A 1 217 ? 10.57 -14.398 -17.219 1 92.81 217 LEU A C 1
ATOM 1648 O O . LEU A 1 217 ? 10.719 -13.227 -17.578 1 92.81 217 LEU A O 1
ATOM 1652 N N . PHE A 1 218 ? 10.766 -14.727 -15.984 1 88.06 218 PHE A N 1
ATOM 1653 C CA . PHE A 1 218 ? 10.922 -13.75 -14.914 1 88.06 218 PHE A CA 1
ATOM 1654 C C . PHE A 1 218 ? 12.383 -13.336 -14.773 1 88.06 218 PHE A C 1
ATOM 1656 O O . PHE A 1 218 ? 12.68 -12.18 -14.469 1 88.06 218 PHE A O 1
ATOM 1663 N N . GLU A 1 219 ? 13.297 -14.211 -15.039 1 85.56 219 GLU A N 1
ATOM 1664 C CA . GLU A 1 219 ? 14.711 -13.93 -14.781 1 85.56 219 GLU A CA 1
ATOM 1665 C C . GLU A 1 219 ? 15.391 -13.344 -16.016 1 85.56 219 GLU A C 1
ATOM 1667 O O . GLU A 1 219 ? 16.344 -12.578 -15.898 1 85.56 219 GLU A O 1
ATOM 1672 N N . HIS A 1 220 ? 14.844 -13.727 -17.172 1 90.88 220 HIS A N 1
ATOM 1673 C CA . HIS A 1 220 ? 15.469 -13.266 -18.406 1 90.88 220 HIS A CA 1
ATOM 1674 C C . HIS A 1 220 ? 14.43 -12.727 -19.375 1 90.88 220 HIS A C 1
ATOM 1676 O O . HIS A 1 220 ? 14.375 -13.156 -20.531 1 90.88 220 HIS A O 1
ATOM 1682 N N . PRO A 1 221 ? 13.727 -11.719 -18.891 1 91.62 221 PRO A N 1
ATOM 1683 C CA . PRO A 1 221 ? 12.672 -11.203 -19.766 1 91.62 221 PRO A CA 1
ATOM 1684 C C . PRO A 1 221 ? 13.219 -10.492 -21.016 1 91.62 221 PRO A C 1
ATOM 1686 O O . PRO A 1 221 ? 12.469 -10.234 -21.953 1 91.62 221 PRO A O 1
ATOM 1689 N N . GLU A 1 222 ? 14.477 -10.148 -21 1 93.19 222 GLU A N 1
ATOM 1690 C CA . GLU A 1 222 ? 15.086 -9.422 -22.109 1 93.19 222 GLU A CA 1
ATOM 1691 C C . GLU A 1 222 ? 15.273 -10.328 -23.312 1 93.19 222 GLU A C 1
ATOM 1693 O O . GLU A 1 222 ? 15.438 -9.844 -24.438 1 93.19 222 GLU A O 1
ATOM 1698 N N . VAL A 1 223 ? 15.312 -11.617 -23.156 1 93.38 223 VAL A N 1
ATOM 1699 C CA . VAL A 1 223 ? 15.484 -12.578 -24.25 1 93.38 223 VAL A CA 1
ATOM 1700 C C . VAL A 1 223 ? 14.227 -12.602 -25.125 1 93.38 223 VAL A C 1
ATOM 1702 O O . VAL A 1 223 ? 13.125 -12.328 -24.641 1 93.38 223 VAL A O 1
ATOM 1705 N N . PRO A 1 224 ? 14.414 -12.836 -26.391 1 93.44 224 PRO A N 1
ATOM 1706 C CA . PRO A 1 224 ? 13.25 -12.914 -27.266 1 93.44 224 PRO A CA 1
ATOM 1707 C C . PRO A 1 224 ? 12.406 -14.164 -27.016 1 93.44 224 PRO A C 1
ATOM 1709 O O . PRO A 1 224 ? 12.5 -15.133 -27.781 1 93.44 224 PRO A O 1
ATOM 1712 N N . LEU A 1 225 ? 11.617 -14.109 -26.156 1 95.81 225 LEU A N 1
ATOM 1713 C CA . LEU A 1 225 ? 10.742 -15.211 -25.797 1 95.81 225 LEU A CA 1
ATOM 1714 C C . LEU A 1 225 ? 9.469 -15.203 -26.625 1 95.81 225 LEU A C 1
ATOM 1716 O O . LEU A 1 225 ? 8.938 -14.133 -26.938 1 95.81 225 LEU A O 1
ATOM 1720 N N . SER A 1 226 ? 9.055 -16.375 -27.047 1 96.81 226 SER A N 1
ATOM 1721 C CA . SER A 1 226 ? 7.77 -16.641 -27.672 1 96.81 226 SER A CA 1
ATOM 1722 C C . SER A 1 226 ? 6.996 -17.734 -26.953 1 96.81 226 SER A C 1
ATOM 1724 O O . SER A 1 226 ? 7.551 -18.422 -26.094 1 96.81 226 SER A O 1
ATOM 1726 N N . VAL A 1 227 ? 5.727 -17.766 -27.297 1 97.62 227 VAL A N 1
ATOM 1727 C CA . VAL A 1 227 ? 4.926 -18.828 -26.703 1 97.62 227 VAL A CA 1
ATOM 1728 C C . VAL A 1 227 ? 5.535 -20.188 -27.047 1 97.62 227 VAL A C 1
ATOM 1730 O O . VAL A 1 227 ? 5.602 -21.078 -26.188 1 97.62 227 VAL A O 1
ATOM 1733 N N . GLN A 1 228 ? 6.055 -20.281 -28.266 1 97.69 228 GLN A N 1
ATOM 1734 C CA . GLN A 1 228 ? 6.645 -21.531 -28.688 1 97.69 228 GLN A CA 1
ATOM 1735 C C . GLN A 1 228 ? 7.906 -21.859 -27.891 1 97.69 228 GLN A C 1
ATOM 1737 O O . GLN A 1 228 ? 8.086 -22.984 -27.438 1 97.69 228 GLN A O 1
ATOM 1742 N N . ARG A 1 229 ? 8.742 -20.938 -27.719 1 96.94 229 ARG A N 1
ATOM 1743 C CA . ARG A 1 229 ? 9.984 -21.141 -26.984 1 96.94 229 ARG A CA 1
ATOM 1744 C C . ARG A 1 229 ? 9.695 -21.531 -25.531 1 96.94 229 ARG A C 1
ATOM 1746 O O . ARG A 1 229 ? 10.352 -22.422 -24.984 1 96.94 229 ARG A O 1
ATOM 1753 N N . LEU A 1 230 ? 8.758 -20.859 -24.969 1 97.25 230 LEU A N 1
ATOM 1754 C CA . LEU A 1 230 ? 8.383 -21.172 -23.594 1 97.25 230 LEU A CA 1
ATOM 1755 C C . LEU A 1 230 ? 7.758 -22.547 -23.5 1 97.25 230 LEU A C 1
ATOM 1757 O O . LEU A 1 230 ? 8.023 -23.297 -22.562 1 97.25 230 LEU A O 1
ATOM 1761 N N . ALA A 1 231 ? 6.934 -22.891 -24.469 1 97.62 231 ALA A N 1
ATOM 1762 C CA . ALA A 1 231 ? 6.324 -24.219 -24.531 1 97.62 231 ALA A CA 1
ATOM 1763 C C . ALA A 1 231 ? 7.387 -25.312 -24.625 1 97.62 231 ALA A C 1
ATOM 1765 O O . ALA A 1 231 ? 7.285 -26.344 -23.953 1 97.62 231 ALA A O 1
ATOM 1766 N N . ASP A 1 232 ? 8.391 -25.031 -25.422 1 97.25 232 ASP A N 1
ATOM 1767 C CA . ASP A 1 232 ? 9.492 -25.969 -25.562 1 97.25 232 ASP A CA 1
ATOM 1768 C C . ASP A 1 232 ? 10.211 -26.203 -24.234 1 97.25 232 ASP A C 1
ATOM 1770 O O . ASP A 1 232 ? 10.555 -27.344 -23.906 1 97.25 232 ASP A O 1
ATOM 1774 N N . LEU A 1 233 ? 10.391 -25.141 -23.531 1 95.06 233 LEU A N 1
ATOM 1775 C CA . LEU A 1 233 ? 11.023 -25.234 -22.219 1 95.06 233 LEU A CA 1
ATOM 1776 C C . LEU A 1 233 ? 10.172 -26.062 -21.25 1 95.06 233 LEU A C 1
ATOM 1778 O O . LEU A 1 233 ? 10.703 -26.766 -20.391 1 95.06 233 LEU A O 1
ATOM 1782 N N . ALA A 1 234 ? 8.883 -25.984 -21.422 1 95.38 234 ALA A N 1
ATOM 1783 C CA . ALA A 1 234 ? 7.945 -26.672 -20.531 1 95.38 234 ALA A CA 1
ATOM 1784 C C . ALA A 1 234 ? 7.676 -28.094 -21.016 1 95.38 234 ALA A C 1
ATOM 1786 O O . ALA A 1 234 ? 6.992 -28.859 -20.344 1 95.38 234 ALA A O 1
ATOM 1787 N N . GLY A 1 235 ? 8.195 -28.422 -22.172 1 96 235 GLY A N 1
ATOM 1788 C CA . GLY A 1 235 ? 7.949 -29.734 -22.75 1 96 235 GLY A CA 1
ATOM 1789 C C . GLY A 1 235 ? 6.504 -29.938 -23.172 1 96 235 GLY A C 1
ATOM 1790 O O . GLY A 1 235 ? 5.957 -31.031 -23.031 1 96 235 GLY A O 1
ATOM 1791 N N . MET A 1 236 ? 5.871 -28.906 -23.609 1 95.94 236 MET A N 1
ATOM 1792 C CA . MET A 1 236 ? 4.473 -28.938 -24.016 1 95.94 236 MET A CA 1
ATOM 1793 C C . MET A 1 236 ? 4.312 -28.422 -25.453 1 95.94 236 MET A C 1
ATOM 1795 O O . MET A 1 236 ? 5.223 -27.797 -26 1 95.94 236 MET A O 1
ATOM 1799 N N . SER A 1 237 ? 3.16 -28.781 -26.031 1 97.44 237 SER A N 1
ATOM 1800 C CA . SER A 1 237 ? 2.799 -28.109 -27.266 1 97.44 237 SER A CA 1
ATOM 1801 C C . SER A 1 237 ? 2.465 -26.641 -27.031 1 97.44 237 SER A C 1
ATOM 1803 O O . SER A 1 237 ? 2.162 -26.25 -25.906 1 97.44 237 SER A O 1
ATOM 1805 N N . ARG A 1 238 ? 2.574 -25.859 -28.078 1 97.25 238 ARG A N 1
ATOM 1806 C CA . ARG A 1 238 ? 2.277 -24.438 -27.984 1 97.25 238 ARG A CA 1
ATOM 1807 C C . ARG A 1 238 ? 0.87 -24.203 -27.438 1 97.25 238 ARG A C 1
ATOM 1809 O O . ARG A 1 238 ? 0.667 -23.359 -26.562 1 97.25 238 ARG A O 1
ATOM 1816 N N . SER A 1 239 ? -0.08 -24.953 -27.953 1 97.38 239 SER A N 1
ATOM 1817 C CA . SER A 1 239 ? -1.478 -24.781 -27.562 1 97.38 239 SER A CA 1
ATOM 1818 C C . SER A 1 239 ? -1.705 -25.234 -26.125 1 97.38 239 SER A C 1
ATOM 1820 O O . SER A 1 239 ? -2.41 -24.562 -25.359 1 97.38 239 SER A O 1
ATOM 1822 N N . ALA A 1 240 ? -1.124 -26.359 -25.75 1 96.06 240 ALA A N 1
ATOM 1823 C CA . ALA A 1 240 ? -1.271 -26.875 -24.391 1 96.06 240 ALA A CA 1
ATOM 1824 C C . ALA A 1 240 ? -0.644 -25.922 -23.391 1 96.06 240 ALA A C 1
ATOM 1826 O O . ALA A 1 240 ? -1.225 -25.656 -22.328 1 96.06 240 ALA A O 1
ATOM 1827 N N . PHE A 1 241 ? 0.505 -25.422 -23.719 1 96.75 241 PHE A N 1
ATOM 1828 C CA . PHE A 1 241 ? 1.196 -24.484 -22.844 1 96.75 241 PHE A CA 1
ATOM 1829 C C . PHE A 1 241 ? 0.373 -23.219 -22.641 1 96.75 241 PHE A C 1
ATOM 1831 O O . PHE A 1 241 ? 0.156 -22.781 -21.5 1 96.75 241 PHE A O 1
ATOM 1838 N N . ALA A 1 242 ? -0.056 -22.641 -23.703 1 96.5 242 ALA A N 1
ATOM 1839 C CA . ALA A 1 242 ? -0.843 -21.406 -23.656 1 96.5 242 ALA A CA 1
ATOM 1840 C C . ALA A 1 242 ? -2.098 -21.609 -22.797 1 96.5 242 ALA A C 1
ATOM 1842 O O . ALA A 1 242 ? -2.412 -20.766 -21.953 1 96.5 242 ALA A O 1
ATOM 1843 N N . ALA A 1 243 ? -2.729 -22.703 -23.016 1 94.25 243 ALA A N 1
ATOM 1844 C CA . ALA A 1 243 ? -3.965 -23 -22.297 1 94.25 243 ALA A CA 1
ATOM 1845 C C . ALA A 1 243 ? -3.693 -23.188 -20.812 1 94.25 243 ALA A C 1
ATOM 1847 O O . ALA A 1 243 ? -4.418 -22.672 -19.969 1 94.25 243 ALA A O 1
ATOM 1848 N N . HIS A 1 244 ? -2.688 -23.938 -20.531 1 92 244 HIS A N 1
ATOM 1849 C CA . HIS A 1 244 ? -2.328 -24.219 -19.156 1 92 244 HIS A CA 1
ATOM 1850 C C . HIS A 1 244 ? -1.904 -22.938 -18.422 1 92 244 HIS A C 1
ATOM 1852 O O . HIS A 1 244 ? -2.273 -22.734 -17.266 1 92 244 HIS A O 1
ATOM 1858 N N . PHE A 1 245 ? -1.148 -22.172 -19.094 1 92.88 245 PHE A N 1
ATOM 1859 C CA . PHE A 1 245 ? -0.682 -20.906 -18.531 1 92.88 245 PHE A CA 1
ATOM 1860 C C . PHE A 1 245 ? -1.857 -20 -18.219 1 92.88 245 PHE A C 1
ATOM 1862 O O . PHE A 1 245 ? -1.944 -19.453 -17.109 1 92.88 245 PHE A O 1
ATOM 1869 N N . GLU A 1 246 ? -2.736 -19.859 -19.078 1 90.75 246 GLU A N 1
ATOM 1870 C CA . GLU A 1 246 ? -3.881 -18.969 -18.906 1 90.75 246 GLU A CA 1
ATOM 1871 C C . GLU A 1 246 ? -4.793 -19.469 -17.781 1 90.75 246 GLU A C 1
ATOM 1873 O O . GLU A 1 246 ? -5.332 -18.672 -17.016 1 90.75 246 GLU A O 1
ATOM 1878 N N . ARG A 1 247 ? -4.973 -20.719 -17.766 1 86.12 247 ARG A N 1
ATOM 1879 C CA . ARG A 1 247 ? -5.777 -21.281 -16.688 1 86.12 247 ARG A CA 1
ATOM 1880 C C . ARG A 1 247 ? -5.141 -21.031 -15.328 1 86.12 247 ARG A C 1
ATOM 1882 O O . ARG A 1 247 ? -5.844 -20.797 -14.344 1 86.12 247 ARG A O 1
ATOM 1889 N N . ALA A 1 248 ? -3.871 -21.062 -15.344 1 86.44 248 ALA A N 1
ATOM 1890 C CA . ALA A 1 248 ? -3.145 -20.922 -14.078 1 86.44 248 ALA A CA 1
ATOM 1891 C C . ALA A 1 248 ? -3.076 -19.469 -13.648 1 86.44 248 ALA A C 1
ATOM 1893 O O . ALA A 1 248 ? -3.283 -19.156 -12.477 1 86.44 248 ALA A O 1
ATOM 1894 N N . PHE A 1 249 ? -2.828 -18.594 -14.57 1 87.5 249 PHE A N 1
ATOM 1895 C CA . PHE A 1 249 ? -2.467 -17.234 -14.195 1 87.5 249 PHE A CA 1
ATOM 1896 C C . PHE A 1 249 ? -3.537 -16.234 -14.641 1 87.5 249 PHE A C 1
ATOM 1898 O O . PHE A 1 249 ? -3.484 -15.062 -14.289 1 87.5 249 PHE A O 1
ATOM 1905 N N . GLY A 1 250 ? -4.457 -16.641 -15.477 1 83.81 250 GLY A N 1
ATOM 1906 C CA . GLY A 1 250 ? -5.551 -15.789 -15.914 1 83.81 250 GLY A CA 1
ATOM 1907 C C . GLY A 1 250 ? -5.148 -14.812 -17.016 1 83.81 250 GLY A C 1
ATOM 1908 O O . GLY A 1 250 ? -5.859 -13.844 -17.281 1 83.81 250 GLY A O 1
ATOM 1909 N N . GLN A 1 251 ? -4.031 -14.977 -17.562 1 87.56 251 GLN A N 1
ATOM 1910 C CA . GLN A 1 251 ? -3.51 -14.156 -18.656 1 87.56 251 GLN A CA 1
ATOM 1911 C C . GLN A 1 251 ? -2.576 -14.961 -19.547 1 87.56 251 GLN A C 1
ATOM 1913 O O . GLN A 1 251 ? -2.135 -16.047 -19.172 1 87.56 251 GLN A O 1
ATOM 1918 N N . THR A 1 252 ? -2.309 -14.414 -20.672 1 93.31 252 THR A N 1
ATOM 1919 C CA . THR A 1 252 ? -1.434 -15.117 -21.609 1 93.31 252 THR A CA 1
ATOM 1920 C C . THR A 1 252 ? 0.026 -14.992 -21.172 1 93.31 252 THR A C 1
ATOM 1922 O O . THR A 1 252 ? 0.386 -14.07 -20.438 1 93.31 252 THR A O 1
ATOM 1925 N N . PRO A 1 253 ? 0.834 -15.891 -21.656 1 94.5 253 PRO A N 1
ATOM 1926 C CA . PRO A 1 253 ? 2.266 -15.812 -21.359 1 94.5 253 PRO A CA 1
ATOM 1927 C C . PRO A 1 253 ? 2.889 -14.492 -21.812 1 94.5 253 PRO A C 1
ATOM 1929 O O . PRO A 1 253 ? 3.688 -13.898 -21.078 1 94.5 253 PRO A O 1
ATOM 1932 N N . MET A 1 254 ? 2.465 -13.992 -22.891 1 94.56 254 MET A N 1
ATOM 1933 C CA . MET A 1 254 ? 3.074 -12.781 -23.438 1 94.56 254 MET A CA 1
ATOM 1934 C C . MET A 1 254 ? 2.605 -11.547 -22.672 1 94.56 254 MET A C 1
ATOM 1936 O O . MET A 1 254 ? 3.359 -10.586 -22.516 1 94.56 254 MET A O 1
ATOM 1940 N N . ALA A 1 255 ? 1.388 -11.617 -22.266 1 91.31 255 ALA A N 1
ATOM 1941 C CA . ALA A 1 255 ? 0.917 -10.531 -21.406 1 91.31 255 ALA A CA 1
ATOM 1942 C C . ALA A 1 255 ? 1.725 -10.461 -20.109 1 91.31 255 ALA A C 1
ATOM 1944 O O . ALA A 1 255 ? 2.098 -9.375 -19.656 1 91.31 255 ALA A O 1
ATOM 1945 N N . MET A 1 256 ? 1.974 -11.625 -19.594 1 90.75 256 MET A N 1
ATOM 1946 C CA . MET A 1 256 ? 2.791 -11.68 -18.391 1 90.75 256 MET A CA 1
ATOM 1947 C C . MET A 1 256 ? 4.203 -11.18 -18.656 1 90.75 256 MET A C 1
ATOM 1949 O O . MET A 1 256 ? 4.77 -10.422 -17.875 1 90.75 256 MET A O 1
ATOM 1953 N N . LEU A 1 257 ? 4.746 -11.609 -19.703 1 93.5 257 LEU A N 1
ATOM 1954 C CA . LEU A 1 257 ? 6.09 -11.18 -20.078 1 93.5 257 LEU A CA 1
ATOM 1955 C C . LEU A 1 257 ? 6.16 -9.664 -20.203 1 93.5 257 LEU A C 1
ATOM 1957 O O . LEU A 1 257 ? 7.102 -9.039 -19.703 1 93.5 257 LEU A O 1
ATOM 1961 N N . ARG A 1 258 ? 5.227 -9.133 -20.812 1 92 258 ARG A N 1
ATOM 1962 C CA . ARG A 1 258 ? 5.176 -7.68 -20.969 1 92 258 ARG A CA 1
ATOM 1963 C C . ARG A 1 258 ? 5.141 -6.98 -19.625 1 92 258 ARG A C 1
ATOM 1965 O O . ARG A 1 258 ? 5.844 -5.992 -19.406 1 92 258 ARG A O 1
ATOM 1972 N N . ALA A 1 259 ? 4.344 -7.48 -18.781 1 87.44 259 ALA A N 1
ATOM 1973 C CA . ALA A 1 259 ? 4.246 -6.902 -17.438 1 87.44 259 ALA A CA 1
ATOM 1974 C C . ALA A 1 259 ? 5.582 -6.973 -16.703 1 87.44 259 ALA A C 1
ATOM 1976 O O . ALA A 1 259 ? 5.988 -6.016 -16.047 1 87.44 259 ALA A O 1
ATOM 1977 N N . VAL A 1 260 ? 6.23 -8.078 -16.828 1 88.56 260 VAL A N 1
ATOM 1978 C CA . VAL A 1 260 ? 7.527 -8.281 -16.188 1 88.56 260 VAL A CA 1
ATOM 1979 C C . VAL A 1 260 ? 8.539 -7.293 -16.75 1 88.56 260 VAL A C 1
ATOM 1981 O O . VAL A 1 260 ? 9.281 -6.656 -15.992 1 88.56 260 VAL A O 1
ATOM 1984 N N . ARG A 1 261 ? 8.539 -7.207 -18.016 1 91.69 261 ARG A N 1
ATOM 1985 C CA . ARG A 1 261 ? 9.461 -6.293 -18.688 1 91.69 261 ARG A CA 1
ATOM 1986 C C . ARG A 1 261 ? 9.227 -4.855 -18.234 1 91.69 261 ARG A C 1
ATOM 1988 O O . ARG A 1 261 ? 10.18 -4.125 -17.938 1 91.69 261 ARG A O 1
ATOM 1995 N N . LEU A 1 262 ? 8.008 -4.484 -18.172 1 88.56 262 LEU A N 1
ATOM 1996 C CA . LEU A 1 262 ? 7.672 -3.113 -17.812 1 88.56 262 LEU A CA 1
ATOM 1997 C C . LEU A 1 262 ? 7.973 -2.842 -16.344 1 88.56 262 LEU A C 1
ATOM 1999 O O . LEU A 1 262 ? 8.352 -1.726 -15.984 1 88.56 262 LEU A O 1
ATOM 2003 N N . HIS A 1 263 ? 7.738 -3.789 -15.539 1 82.06 263 HIS A N 1
ATOM 2004 C CA . HIS A 1 263 ? 8.125 -3.656 -14.141 1 82.06 263 HIS A CA 1
ATOM 2005 C C . HIS A 1 263 ? 9.625 -3.453 -14 1 82.06 263 HIS A C 1
ATOM 2007 O O . HIS A 1 263 ? 10.07 -2.584 -13.242 1 82.06 263 HIS A O 1
ATOM 2013 N N . LYS A 1 264 ? 10.359 -4.234 -14.695 1 84 264 LYS A N 1
ATOM 2014 C CA . LYS A 1 264 ? 11.812 -4.109 -14.68 1 84 264 LYS A CA 1
ATOM 2015 C C . LYS A 1 264 ? 12.25 -2.766 -15.25 1 84 264 LYS A C 1
ATOM 2017 O O . LYS A 1 264 ? 13.211 -2.164 -14.766 1 84 264 LYS A O 1
ATOM 2022 N N . ALA A 1 265 ? 11.602 -2.346 -16.25 1 88.31 265 ALA A N 1
ATOM 2023 C CA . ALA A 1 265 ? 11.898 -1.039 -16.844 1 88.31 265 ALA A CA 1
ATOM 2024 C C . ALA A 1 265 ? 11.703 0.076 -15.812 1 88.31 265 ALA A C 1
ATOM 2026 O O . ALA A 1 265 ? 12.531 0.985 -15.711 1 88.31 265 ALA A O 1
ATOM 2027 N N . ALA A 1 266 ? 10.586 0.015 -15.148 1 79.88 266 ALA A N 1
ATOM 2028 C CA . ALA A 1 266 ? 10.312 1.013 -14.117 1 79.88 266 ALA A CA 1
ATOM 2029 C C . ALA A 1 266 ? 11.438 1.054 -13.086 1 79.88 266 ALA A C 1
ATOM 2031 O O . ALA A 1 266 ? 11.852 2.131 -12.648 1 79.88 266 ALA A O 1
ATOM 2032 N N . GLU A 1 267 ? 11.898 -0.032 -12.812 1 73.69 267 GLU A N 1
ATOM 2033 C CA . GLU A 1 267 ? 13 -0.127 -11.859 1 73.69 267 GLU A CA 1
ATOM 2034 C C . GLU A 1 267 ? 14.266 0.522 -12.406 1 73.69 267 GLU A C 1
ATOM 2036 O O . GLU A 1 267 ? 14.938 1.278 -11.711 1 73.69 267 GLU A O 1
ATOM 2041 N N . LEU A 1 268 ? 14.547 0.216 -13.617 1 78.12 268 LEU A N 1
ATOM 2042 C CA . LEU A 1 268 ? 15.734 0.771 -14.25 1 78.12 268 LEU A CA 1
ATOM 2043 C C . LEU A 1 268 ? 15.617 2.285 -14.383 1 78.12 268 LEU A C 1
ATOM 2045 O O . LEU A 1 268 ? 16.594 3.008 -14.164 1 78.12 268 LEU A O 1
ATOM 2049 N N . LEU A 1 269 ? 14.445 2.727 -14.711 1 78 269 LEU A N 1
ATOM 2050 C CA . LEU A 1 269 ? 14.219 4.16 -14.867 1 78 269 LEU A CA 1
ATOM 2051 C C . LEU A 1 269 ? 14.398 4.887 -13.539 1 78 269 LEU A C 1
ATOM 2053 O O . LEU A 1 269 ? 14.859 6.031 -13.516 1 78 269 LEU A O 1
ATOM 2057 N N . ALA A 1 270 ? 14.078 4.234 -12.562 1 67.38 270 ALA A N 1
ATOM 2058 C CA . ALA A 1 270 ? 14.117 4.848 -11.242 1 67.38 270 ALA A CA 1
ATOM 2059 C C . ALA A 1 270 ? 15.531 4.816 -10.664 1 67.38 270 ALA A C 1
ATOM 2061 O O . ALA A 1 270 ? 15.875 5.637 -9.812 1 67.38 270 ALA A O 1
ATOM 2062 N N . THR A 1 271 ? 16.344 3.902 -11.141 1 64 271 THR A N 1
ATOM 2063 C CA . THR A 1 271 ? 17.562 3.643 -10.398 1 64 271 THR A CA 1
ATOM 2064 C C . THR A 1 271 ? 18.797 3.926 -11.266 1 64 271 THR A C 1
ATOM 2066 O O . THR A 1 271 ? 19.922 3.963 -10.766 1 64 271 THR A O 1
ATOM 2069 N N . THR A 1 272 ? 18.531 4.062 -12.523 1 71.38 272 THR A N 1
ATOM 2070 C CA . THR A 1 272 ? 19.672 4.273 -13.414 1 71.38 272 THR A CA 1
ATOM 2071 C C . THR A 1 272 ? 19.5 5.555 -14.227 1 71.38 272 THR A C 1
ATOM 2073 O O . THR A 1 272 ? 18.438 6.188 -14.172 1 71.38 272 THR A O 1
ATOM 2076 N N . THR A 1 273 ? 20.516 5.895 -14.836 1 76 273 THR A N 1
ATOM 2077 C CA . THR A 1 273 ? 20.469 7.051 -15.727 1 76 273 THR A CA 1
ATOM 2078 C C . THR A 1 273 ? 20.484 6.609 -17.188 1 76 273 THR A C 1
ATOM 2080 O O . THR A 1 273 ? 20.797 7.395 -18.078 1 76 273 THR A O 1
ATOM 2083 N N . LEU A 1 274 ? 20.188 5.379 -17.359 1 85.38 274 LEU A N 1
ATOM 2084 C CA . LEU A 1 274 ? 20.141 4.859 -18.734 1 85.38 274 LEU A CA 1
ATOM 2085 C C . LEU A 1 274 ? 19.141 5.645 -19.578 1 85.38 274 LEU A C 1
ATOM 2087 O O . LEU A 1 274 ? 18.078 6.039 -19.094 1 85.38 274 LEU A O 1
ATOM 2091 N N . GLN A 1 275 ? 19.547 5.816 -20.797 1 93 275 GLN A N 1
ATOM 2092 C CA . GLN A 1 275 ? 18.594 6.43 -21.719 1 93 275 GLN A CA 1
ATOM 2093 C C . GLN A 1 275 ? 17.359 5.551 -21.906 1 93 275 GLN A C 1
ATOM 2095 O O . GLN A 1 275 ? 17.422 4.336 -21.719 1 93 275 GLN A O 1
ATOM 2100 N N . ILE A 1 276 ? 16.297 6.164 -22.297 1 93.94 276 ILE A N 1
ATOM 2101 C CA . ILE A 1 276 ? 15.031 5.465 -22.438 1 93.94 276 ILE A CA 1
ATOM 2102 C C . ILE A 1 276 ? 15.18 4.305 -23.422 1 93.94 276 ILE A C 1
ATOM 2104 O O . ILE A 1 276 ? 14.656 3.213 -23.172 1 93.94 276 ILE A O 1
ATOM 2108 N N . SER A 1 277 ? 15.938 4.594 -24.469 1 94.62 277 SER A N 1
ATOM 2109 C CA . SER A 1 277 ? 16.141 3.553 -25.469 1 94.62 277 SER A CA 1
ATOM 2110 C C . SER A 1 277 ? 16.938 2.385 -24.906 1 94.62 277 SER A C 1
ATOM 2112 O O . SER A 1 277 ? 16.688 1.228 -25.234 1 94.62 277 SER A O 1
ATOM 2114 N N . GLN A 1 278 ? 17.844 2.646 -24.047 1 94.5 278 GLN A N 1
ATOM 2115 C CA . GLN A 1 278 ? 18.656 1.608 -23.406 1 94.5 278 GLN A CA 1
ATOM 2116 C C . GLN A 1 278 ? 17.812 0.775 -22.438 1 94.5 278 GLN A C 1
ATOM 2118 O O . GLN A 1 278 ? 17.984 -0.445 -22.375 1 94.5 278 GLN A O 1
ATOM 2123 N N . VAL A 1 279 ? 16.953 1.462 -21.766 1 93.62 279 VAL A N 1
ATOM 2124 C CA . VAL A 1 279 ? 16.047 0.759 -20.844 1 93.62 279 VAL A CA 1
ATOM 2125 C C . VAL A 1 279 ? 15.133 -0.172 -21.641 1 93.62 279 VAL A C 1
ATOM 2127 O O . VAL A 1 279 ? 14.961 -1.337 -21.281 1 93.62 279 VAL A O 1
ATOM 2130 N N . ALA A 1 280 ? 14.625 0.352 -22.703 1 95.75 280 ALA A N 1
ATOM 2131 C CA . ALA A 1 280 ? 13.75 -0.446 -23.562 1 95.75 280 ALA A CA 1
ATOM 2132 C C . ALA A 1 280 ? 14.438 -1.729 -24.016 1 95.75 280 ALA A C 1
ATOM 2134 O O . ALA A 1 280 ? 13.883 -2.822 -23.875 1 95.75 280 ALA A O 1
ATOM 2135 N N . HIS A 1 281 ? 15.648 -1.599 -24.438 1 93.75 281 HIS A N 1
ATOM 2136 C CA . HIS A 1 281 ? 16.406 -2.74 -24.922 1 93.75 281 HIS A CA 1
ATOM 2137 C C . HIS A 1 281 ? 16.781 -3.682 -23.781 1 93.75 281 HIS A C 1
ATOM 2139 O O . HIS A 1 281 ? 16.75 -4.902 -23.953 1 93.75 281 HIS A O 1
ATOM 2145 N N . ALA A 1 282 ? 17.062 -3.16 -22.75 1 92.81 282 ALA A N 1
ATOM 2146 C CA . ALA A 1 282 ? 17.531 -3.938 -21.594 1 92.81 282 ALA A CA 1
ATOM 2147 C C . ALA A 1 282 ? 16.422 -4.859 -21.078 1 92.81 282 ALA A C 1
ATOM 2149 O O . ALA A 1 282 ? 16.719 -5.914 -20.5 1 92.81 282 ALA A O 1
ATOM 2150 N N . VAL A 1 283 ? 15.219 -4.43 -21.344 1 93.88 283 VAL A N 1
ATOM 2151 C CA . VAL A 1 283 ? 14.141 -5.238 -20.766 1 93.88 283 VAL A CA 1
ATOM 2152 C C . VAL A 1 283 ? 13.492 -6.078 -21.875 1 93.88 283 VAL A C 1
ATOM 2154 O O . VAL A 1 283 ? 12.586 -6.871 -21.609 1 93.88 283 VAL A O 1
ATOM 2157 N N . GLY A 1 284 ? 13.891 -5.883 -23.125 1 95.62 284 GLY A N 1
ATOM 2158 C CA . GLY A 1 284 ? 13.5 -6.824 -24.156 1 95.62 284 GLY A CA 1
ATOM 2159 C C . GLY A 1 284 ? 12.555 -6.227 -25.188 1 95.62 284 GLY A C 1
ATOM 2160 O O . GLY A 1 284 ? 11.961 -6.949 -25.984 1 95.62 284 GLY A O 1
ATOM 2161 N N . PHE A 1 285 ? 12.367 -4.922 -25.188 1 95.31 285 PHE A N 1
ATOM 2162 C CA . PHE A 1 285 ? 11.57 -4.297 -26.234 1 95.31 285 PHE A CA 1
ATOM 2163 C C . PHE A 1 285 ? 12.414 -4.023 -27.469 1 95.31 285 PHE A C 1
ATOM 2165 O O . PHE A 1 285 ? 13.578 -3.645 -27.359 1 95.31 285 PHE A O 1
ATOM 2172 N N . SER A 1 286 ? 11.789 -4.184 -28.562 1 91.31 286 SER A N 1
ATOM 2173 C CA . SER A 1 286 ? 12.516 -4.031 -29.812 1 91.31 286 SER A CA 1
ATOM 2174 C C . SER A 1 286 ? 12.523 -2.576 -30.281 1 91.31 286 SER A C 1
ATOM 2176 O O . SER A 1 286 ? 13.328 -2.193 -31.125 1 91.31 286 SER A O 1
ATOM 2178 N N . SER A 1 287 ? 11.602 -1.766 -29.781 1 93.31 287 SER A N 1
ATOM 2179 C CA . SER A 1 287 ? 11.531 -0.368 -30.203 1 93.31 287 SER A CA 1
ATOM 2180 C C . SER A 1 287 ? 11.172 0.539 -29.016 1 93.31 287 SER A C 1
ATOM 2182 O O . SER A 1 287 ? 10.375 0.162 -28.156 1 93.31 287 SER A O 1
ATOM 2184 N N . ARG A 1 288 ? 11.727 1.678 -29.109 1 93.5 288 ARG A N 1
ATOM 2185 C CA . ARG A 1 288 ? 11.445 2.693 -28.094 1 93.5 288 ARG A CA 1
ATOM 2186 C C . ARG A 1 288 ? 9.977 3.107 -28.141 1 93.5 288 ARG A C 1
ATOM 2188 O O . ARG A 1 288 ? 9.367 3.34 -27.094 1 93.5 288 ARG A O 1
ATOM 2195 N N . SER A 1 289 ? 9.469 3.182 -29.297 1 94.38 289 SER A N 1
ATOM 2196 C CA . SER A 1 289 ? 8.086 3.604 -29.469 1 94.38 289 SER A CA 1
ATOM 2197 C C . SER A 1 289 ? 7.121 2.602 -28.844 1 94.38 289 SER A C 1
ATOM 2199 O O . SER A 1 289 ? 6.219 2.984 -28.094 1 94.38 289 SER A O 1
ATOM 2201 N N . ASN A 1 290 ? 7.387 1.332 -29.125 1 94.44 290 ASN A N 1
ATOM 2202 C CA . ASN A 1 290 ? 6.551 0.292 -28.531 1 94.44 290 ASN A CA 1
ATOM 2203 C C . ASN A 1 290 ? 6.684 0.264 -27.016 1 94.44 290 ASN A C 1
ATOM 2205 O O . ASN A 1 290 ? 5.691 0.091 -26.312 1 94.44 290 ASN A O 1
ATOM 2209 N N . PHE A 1 291 ? 7.863 0.463 -26.609 1 95.94 291 PHE A N 1
ATOM 2210 C CA . PHE A 1 291 ? 8.125 0.504 -25.172 1 95.94 291 PHE A CA 1
ATOM 2211 C C . PHE A 1 291 ? 7.371 1.656 -24.516 1 95.94 291 PHE A C 1
ATOM 2213 O O . PHE A 1 291 ? 6.672 1.461 -23.516 1 95.94 291 PHE A O 1
ATOM 2220 N N . SER A 1 292 ? 7.473 2.748 -25.078 1 94.75 292 SER A N 1
ATOM 2221 C CA . SER A 1 292 ? 6.879 3.945 -24.5 1 94.75 292 SER A CA 1
ATOM 2222 C C . SER A 1 292 ? 5.363 3.832 -24.422 1 94.75 292 SER A C 1
ATOM 2224 O O . SER A 1 292 ? 4.75 4.227 -23.422 1 94.75 292 SER A O 1
ATOM 2226 N N . GLN A 1 293 ? 4.812 3.299 -25.391 1 93.12 293 GLN A N 1
ATOM 2227 C CA . GLN A 1 293 ? 3.365 3.115 -25.422 1 93.12 293 GLN A CA 1
ATOM 2228 C C . GLN A 1 293 ? 2.918 2.115 -24.359 1 93.12 293 GLN A C 1
ATOM 2230 O O . GLN A 1 293 ? 1.948 2.359 -23.641 1 93.12 293 GLN A O 1
ATOM 2235 N N . ALA A 1 294 ? 3.607 1.022 -24.328 1 92.25 294 ALA A N 1
ATOM 2236 C CA . ALA A 1 294 ? 3.271 -0.02 -23.359 1 92.25 294 ALA A CA 1
ATOM 2237 C C . ALA A 1 294 ? 3.453 0.48 -21.938 1 92.25 294 ALA A C 1
ATOM 2239 O O . ALA A 1 294 ? 2.635 0.189 -21.062 1 92.25 294 ALA A O 1
ATOM 2240 N N . PHE A 1 295 ? 4.496 1.192 -21.75 1 89.94 295 PHE A N 1
ATOM 2241 C CA . PHE A 1 295 ? 4.789 1.733 -20.422 1 89.94 295 PHE A CA 1
ATOM 2242 C C . PHE A 1 295 ? 3.707 2.713 -19.984 1 89.94 295 PHE A C 1
ATOM 2244 O O . PHE A 1 295 ? 3.229 2.65 -18.844 1 89.94 295 PHE A O 1
ATOM 2251 N N . HIS A 1 296 ? 3.34 3.516 -20.875 1 84.75 296 HIS A N 1
ATOM 2252 C CA . HIS A 1 296 ? 2.285 4.48 -20.594 1 84.75 296 HIS A CA 1
ATOM 2253 C C . HIS A 1 296 ? 0.976 3.779 -20.25 1 84.75 296 HIS A C 1
ATOM 2255 O O . HIS A 1 296 ? 0.264 4.199 -19.328 1 84.75 296 HIS A O 1
ATOM 2261 N N . LYS A 1 297 ? 0.717 2.814 -20.953 1 80.88 297 LYS A N 1
ATOM 2262 C CA . LYS A 1 297 ? -0.516 2.072 -20.719 1 80.88 297 LYS A CA 1
ATOM 2263 C C . LYS A 1 297 ? -0.515 1.44 -19.328 1 80.88 297 LYS A C 1
ATOM 2265 O O . LYS A 1 297 ? -1.534 1.449 -18.641 1 80.88 297 LYS A O 1
ATOM 2270 N N . GLN A 1 298 ? 0.589 0.933 -18.969 1 78.25 298 GLN A N 1
ATOM 2271 C CA . GLN A 1 298 ? 0.675 0.218 -17.703 1 78.25 298 GLN A CA 1
ATOM 2272 C C . GLN A 1 298 ? 0.771 1.189 -16.516 1 78.25 298 GLN A C 1
ATOM 2274 O O . GLN A 1 298 ? 0.169 0.962 -15.469 1 78.25 298 GLN A O 1
ATOM 2279 N N . HIS A 1 299 ? 1.541 2.293 -16.672 1 73.69 299 HIS A N 1
ATOM 2280 C CA . HIS A 1 299 ? 1.881 3.131 -15.523 1 73.69 299 HIS A CA 1
ATOM 2281 C C . HIS A 1 299 ? 1.162 4.473 -15.594 1 73.69 299 HIS A C 1
ATOM 2283 O O . HIS A 1 299 ? 1.221 5.262 -14.648 1 73.69 299 HIS A O 1
ATOM 2289 N N . GLY A 1 300 ? 0.526 4.738 -16.719 1 70.31 300 GLY A N 1
ATOM 2290 C CA . GLY A 1 300 ? -0.234 5.969 -16.875 1 70.31 300 GLY A CA 1
ATOM 2291 C C . GLY A 1 300 ? 0.623 7.152 -17.281 1 70.31 300 GLY A C 1
ATOM 2292 O O . GLY A 1 300 ? 0.104 8.242 -17.547 1 70.31 300 GLY A O 1
ATOM 2293 N N . VAL A 1 301 ? 1.94 7.02 -17.297 1 72.75 301 VAL A N 1
ATOM 2294 C CA . VAL A 1 301 ? 2.879 8.07 -17.672 1 72.75 301 VAL A CA 1
ATOM 2295 C C . VAL A 1 301 ? 3.955 7.492 -18.594 1 72.75 301 VAL A C 1
ATOM 2297 O O . VAL A 1 301 ? 4.223 6.289 -18.562 1 72.75 301 VAL A O 1
ATOM 2300 N N . ASP A 1 302 ? 4.465 8.375 -19.312 1 86.69 302 ASP A N 1
ATOM 2301 C CA . ASP A 1 302 ? 5.543 7.914 -20.188 1 86.69 302 ASP A CA 1
ATOM 2302 C C . ASP A 1 302 ? 6.836 7.699 -19.406 1 86.69 302 ASP A C 1
ATOM 2304 O O . ASP A 1 302 ? 6.992 8.227 -18.297 1 86.69 302 ASP A O 1
ATOM 2308 N N . PRO A 1 303 ? 7.742 6.957 -20.031 1 88.62 303 PRO A N 1
ATOM 2309 C CA . PRO A 1 303 ? 8.984 6.637 -19.328 1 88.62 303 PRO A CA 1
ATOM 2310 C C . PRO A 1 303 ? 9.734 7.883 -18.859 1 88.62 303 PRO A C 1
ATOM 2312 O O . PRO A 1 303 ? 10.234 7.926 -17.734 1 88.62 303 PRO A O 1
ATOM 2315 N N . SER A 1 304 ? 9.789 8.859 -19.688 1 85 304 SER A N 1
ATOM 2316 C CA . SER A 1 304 ? 10.484 10.086 -19.328 1 85 304 SER A CA 1
ATOM 2317 C C . SER A 1 304 ? 9.805 10.781 -18.141 1 85 304 SER A C 1
ATOM 2319 O O . SER A 1 304 ? 10.477 11.273 -17.234 1 85 304 SER A O 1
ATOM 2321 N N . GLY A 1 305 ? 8.547 10.844 -18.266 1 73.69 305 GLY A N 1
ATOM 2322 C CA . GLY A 1 305 ? 7.777 11.406 -17.172 1 73.69 305 GLY A CA 1
ATOM 2323 C C . GLY A 1 305 ? 7.949 10.656 -15.867 1 73.69 305 GLY A C 1
ATOM 2324 O O . GLY A 1 305 ? 8.055 11.258 -14.805 1 73.69 305 GLY A O 1
ATOM 2325 N N . PHE A 1 306 ? 8 9.414 -16.016 1 74.5 306 PHE A N 1
ATOM 2326 C CA . PHE A 1 306 ? 8.195 8.57 -14.852 1 74.5 306 PHE A CA 1
ATOM 2327 C C . PHE A 1 306 ? 9.523 8.867 -14.18 1 74.5 306 PHE A C 1
ATOM 2329 O O . PHE A 1 306 ? 9.602 8.992 -12.953 1 74.5 306 PHE A O 1
ATOM 2336 N N . ARG A 1 307 ? 10.477 8.984 -15.047 1 74.06 307 ARG A N 1
ATOM 2337 C CA . ARG A 1 307 ? 11.812 9.281 -14.531 1 74.06 307 ARG A CA 1
ATOM 2338 C C . ARG A 1 307 ? 11.852 10.656 -13.883 1 74.06 307 ARG A C 1
ATOM 2340 O O . ARG A 1 307 ? 12.469 10.836 -12.828 1 74.06 307 ARG A O 1
ATOM 2347 N N . GLN A 1 308 ? 11.289 11.672 -14.609 1 65.38 308 GLN A N 1
ATOM 2348 C CA . GLN A 1 308 ? 11.273 13.031 -14.07 1 65.38 308 GLN A CA 1
ATOM 2349 C C . GLN A 1 308 ? 10.594 13.07 -12.703 1 65.38 308 GLN A C 1
ATOM 2351 O O . GLN A 1 308 ? 11.023 13.805 -11.812 1 65.38 308 GLN A O 1
ATOM 2356 N N . ARG A 1 309 ? 9.602 12.375 -12.711 1 57.81 309 ARG A N 1
ATOM 2357 C CA . ARG A 1 309 ? 8.914 12.297 -11.422 1 57.81 309 ARG A CA 1
ATOM 2358 C C . ARG A 1 309 ? 9.812 11.688 -10.352 1 57.81 309 ARG A C 1
ATOM 2360 O O . ARG A 1 309 ? 9.75 12.07 -9.188 1 57.81 309 ARG A O 1
ATOM 2367 N N . THR A 1 310 ? 10.617 10.961 -11.039 1 52.25 310 THR A N 1
ATOM 2368 C CA . THR A 1 310 ? 11.531 10.297 -10.117 1 52.25 310 THR A CA 1
ATOM 2369 C C . THR A 1 310 ? 12.812 11.109 -9.953 1 52.25 310 THR A C 1
ATOM 2371 O O . THR A 1 310 ? 13.453 11.062 -8.898 1 52.25 310 THR A O 1
ATOM 2374 N N . THR A 1 311 ? 13.328 12 -11.266 1 47.84 311 THR A N 1
ATOM 2375 C CA . THR A 1 311 ? 14.547 12.797 -11.305 1 47.84 311 THR A CA 1
ATOM 2376 C C . THR A 1 311 ? 14.242 14.258 -10.961 1 47.84 311 THR A C 1
ATOM 2378 O O . THR A 1 311 ? 15.086 14.953 -10.391 1 47.84 311 THR A O 1
ATOM 2381 N N . SER A 1 312 ? 13.305 15.023 -11.852 1 41.97 312 SER A N 1
ATOM 2382 C CA . SER A 1 312 ? 13.102 16.469 -11.828 1 41.97 312 SER A CA 1
ATOM 2383 C C . SER A 1 312 ? 13.156 17.016 -10.398 1 41.97 312 SER A C 1
ATOM 2385 O O . SER A 1 312 ? 13.328 18.203 -10.188 1 41.97 312 SER A O 1
ATOM 2387 N N . ARG A 1 313 ? 12.984 16.438 -9.438 1 39 313 ARG A N 1
ATOM 2388 C CA . ARG A 1 313 ? 13.234 17.172 -8.195 1 39 313 ARG A CA 1
ATOM 2389 C C . ARG A 1 313 ? 14.711 17.562 -8.086 1 39 313 ARG A C 1
ATOM 2391 O O . ARG A 1 313 ? 15.102 18.266 -7.152 1 39 313 ARG A O 1
ATOM 2398 N N . GLN A 1 314 ? 15.648 17.125 -8.984 1 34.25 314 GLN A N 1
ATOM 2399 C CA . GLN A 1 314 ? 17.031 17.609 -8.914 1 34.25 314 GLN A CA 1
ATOM 2400 C C . GLN A 1 314 ? 17.141 19.031 -9.453 1 34.25 314 GLN A C 1
ATOM 2402 O O . GLN A 1 314 ? 17.953 19.812 -8.984 1 34.25 314 GLN A O 1
ATOM 2407 N N . ARG A 1 315 ? 16.625 19.562 -10.609 1 34.97 315 ARG A N 1
ATOM 2408 C CA . ARG A 1 315 ? 17 20.828 -11.219 1 34.97 315 ARG A CA 1
ATOM 2409 C C . ARG A 1 315 ? 16.469 22 -10.406 1 34.97 315 ARG A C 1
ATOM 2411 O O . ARG A 1 315 ? 16.828 23.156 -10.656 1 34.97 315 ARG A O 1
ATOM 2418 N N . VAL A 1 316 ? 15.414 22.047 -9.766 1 33.25 316 VAL A N 1
ATOM 2419 C CA . VAL A 1 316 ? 15.078 23.359 -9.219 1 33.25 316 VAL A CA 1
ATOM 2420 C C . VAL A 1 316 ? 16.125 23.766 -8.18 1 33.25 316 VAL A C 1
ATOM 2422 O O . VAL A 1 316 ? 16.125 24.906 -7.719 1 33.25 316 VAL A O 1
ATOM 2425 N N . GLY A 1 317 ? 16.922 22.922 -7.582 1 29.69 317 GLY A N 1
ATOM 2426 C CA . GLY A 1 317 ? 17.953 23.547 -6.781 1 29.69 317 GLY A CA 1
ATOM 2427 C C . GLY A 1 317 ? 19.156 23.984 -7.598 1 29.69 317 GLY A C 1
ATOM 2428 O O . GLY A 1 317 ? 20.141 24.469 -7.043 1 29.69 317 GLY A O 1
ATOM 2429 N N . GLY A 1 318 ? 19.391 23.5 -8.797 1 26.3 318 GLY A N 1
ATOM 2430 C CA . GLY A 1 318 ? 20.641 24.031 -9.305 1 26.3 318 GLY A CA 1
ATOM 2431 C C . GLY A 1 318 ? 20.547 25.484 -9.75 1 26.3 318 GLY A C 1
ATOM 2432 O O . GLY A 1 318 ? 21.531 26.062 -10.195 1 26.3 318 GLY A O 1
ATOM 2433 N N . ASN A 1 319 ? 19.375 26.031 -10.172 1 24.64 319 ASN A N 1
ATOM 2434 C CA . ASN A 1 319 ? 19.625 27.469 -10.344 1 24.64 319 ASN A CA 1
ATOM 2435 C C . ASN A 1 319 ? 19.422 28.234 -9.047 1 24.64 319 ASN A C 1
ATOM 2437 O O . ASN A 1 319 ? 18.453 27.969 -8.32 1 24.64 319 ASN A O 1
ATOM 2441 N N . MET B 1 1 ? -12.961 27.109 23.141 1 30.81 1 MET B N 1
ATOM 2442 C CA . MET B 1 1 ? -13.289 25.688 23.125 1 30.81 1 MET B CA 1
ATOM 2443 C C . MET B 1 1 ? -12.148 24.875 22.5 1 30.81 1 MET B C 1
ATOM 2445 O O . MET B 1 1 ? -11.773 25.125 21.344 1 30.81 1 MET B O 1
ATOM 2449 N N . MET B 1 2 ? -11.18 24.516 23.281 1 36.97 2 MET B N 1
ATOM 2450 C CA . MET B 1 2 ? -9.961 23.781 22.969 1 36.97 2 MET B CA 1
ATOM 2451 C C . MET B 1 2 ? -10.25 22.688 21.938 1 36.97 2 MET B C 1
ATOM 2453 O O . MET B 1 2 ? -11.172 21.891 22.109 1 36.97 2 MET B O 1
ATOM 2457 N N . ALA B 1 3 ? -10.148 23.109 20.703 1 45.91 3 ALA B N 1
ATOM 2458 C CA . ALA B 1 3 ? -10.281 22.125 19.641 1 45.91 3 ALA B CA 1
ATOM 2459 C C . ALA B 1 3 ? -9.891 20.734 20.125 1 45.91 3 ALA B C 1
ATOM 2461 O O . ALA B 1 3 ? -8.805 20.547 20.688 1 45.91 3 ALA B O 1
ATOM 2462 N N . SER B 1 4 ? -10.789 19.844 20.422 1 54.81 4 SER B N 1
ATOM 2463 C CA . SER B 1 4 ? -10.664 18.562 21.094 1 54.81 4 SER B CA 1
ATOM 2464 C C . SER B 1 4 ? -9.812 17.578 20.297 1 54.81 4 SER B C 1
ATOM 2466 O O . SER B 1 4 ? -9.766 17.672 19.062 1 54.81 4 SER B O 1
ATOM 2468 N N . ALA B 1 5 ? -8.789 16.891 20.906 1 61.84 5 ALA B N 1
ATOM 2469 C CA . ALA B 1 5 ? -7.875 15.812 20.516 1 61.84 5 ALA B CA 1
ATOM 2470 C C . ALA B 1 5 ? -8.516 14.914 19.469 1 61.84 5 ALA B C 1
ATOM 2472 O O . ALA B 1 5 ? -7.883 14.594 18.453 1 61.84 5 ALA B O 1
ATOM 2473 N N . PRO B 1 6 ? -9.852 14.891 19.453 1 66.69 6 PRO B N 1
ATOM 2474 C CA . PRO B 1 6 ? -10.492 13.992 18.5 1 66.69 6 PRO B CA 1
ATOM 2475 C C . PRO B 1 6 ? -10.648 14.625 17.109 1 66.69 6 PRO B C 1
ATOM 2477 O O . PRO B 1 6 ? -10.492 13.945 16.094 1 66.69 6 PRO B O 1
ATOM 2480 N N . SER B 1 7 ? -10.805 15.945 17.078 1 77.5 7 SER B N 1
ATOM 2481 C CA . SER B 1 7 ? -11.008 16.609 15.797 1 77.5 7 SER B CA 1
ATOM 2482 C C . SER B 1 7 ? -9.711 16.672 15 1 77.5 7 SER B C 1
ATOM 2484 O O . SER B 1 7 ? -9.703 16.438 13.789 1 77.5 7 SER B O 1
ATOM 2486 N N . ALA B 1 8 ? -8.664 16.938 15.688 1 81.75 8 ALA B N 1
ATOM 2487 C CA . ALA B 1 8 ? -7.359 17.016 15.039 1 81.75 8 ALA B CA 1
ATOM 2488 C C . ALA B 1 8 ? -6.98 15.664 14.43 1 81.75 8 ALA B C 1
ATOM 2490 O O . ALA B 1 8 ? -6.484 15.602 13.305 1 81.75 8 ALA B O 1
ATOM 2491 N N . HIS B 1 9 ? -7.305 14.648 15.164 1 79.25 9 HIS B N 1
ATOM 2492 C CA . HIS B 1 9 ? -7.012 13.305 14.68 1 79.25 9 HIS B CA 1
ATOM 2493 C C . HIS B 1 9 ? -7.82 12.977 13.43 1 79.25 9 HIS B C 1
ATOM 2495 O O . HIS B 1 9 ? -7.289 12.406 12.477 1 79.25 9 HIS B O 1
ATOM 2501 N N . ARG B 1 10 ? -8.984 13.43 13.453 1 78.94 10 ARG B N 1
ATOM 2502 C CA . ARG B 1 10 ? -9.852 13.156 12.312 1 78.94 10 ARG B CA 1
ATOM 2503 C C . ARG B 1 10 ? -9.375 13.906 11.07 1 78.94 10 ARG B C 1
ATOM 2505 O O . ARG B 1 10 ? -9.352 13.352 9.977 1 78.94 10 ARG B O 1
ATOM 2512 N N . VAL B 1 11 ? -9.023 15.148 11.32 1 82.44 11 VAL B N 1
ATOM 2513 C CA . VAL B 1 11 ? -8.547 15.977 10.219 1 82.44 11 VAL B CA 1
ATOM 2514 C C . VAL B 1 11 ? -7.281 15.367 9.625 1 82.44 11 VAL B C 1
ATOM 2516 O O . VAL B 1 11 ? -7.148 15.258 8.398 1 82.44 11 VAL B O 1
ATOM 2519 N N . LEU B 1 12 ? -6.441 14.961 10.469 1 82.06 12 LEU B N 1
ATOM 2520 C CA . LEU B 1 12 ? -5.191 14.375 9.992 1 82.06 12 LEU B CA 1
ATOM 2521 C C . LEU B 1 12 ? -5.441 13.039 9.305 1 82.06 12 LEU B C 1
ATOM 2523 O O . LEU B 1 12 ? -4.758 12.703 8.336 1 82.06 12 LEU B O 1
ATOM 2527 N N . GLU B 1 13 ? -6.379 12.32 9.805 1 80.94 13 GLU B N 1
ATOM 2528 C CA . GLU B 1 13 ? -6.75 11.062 9.164 1 80.94 13 GLU B CA 1
ATOM 2529 C C . GLU B 1 13 ? -7.246 11.305 7.738 1 80.94 13 GLU B C 1
ATOM 2531 O O . GLU B 1 13 ? -6.875 10.57 6.816 1 80.94 13 GLU B O 1
ATOM 2536 N 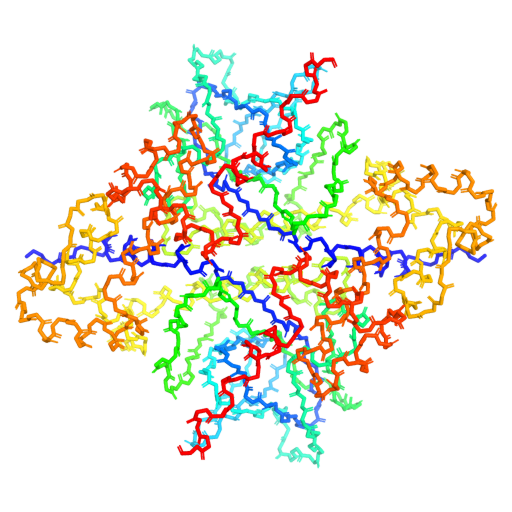N . HIS B 1 14 ? -8.047 12.273 7.633 1 78.31 14 HIS B N 1
ATOM 2537 C CA . HIS B 1 14 ? -8.562 12.617 6.312 1 78.31 14 HIS B CA 1
ATOM 2538 C C . HIS B 1 14 ? -7.441 13.094 5.391 1 78.31 14 HIS B C 1
ATOM 2540 O O . HIS B 1 14 ? -7.402 12.734 4.215 1 78.31 14 HIS B O 1
ATOM 2546 N N . PHE B 1 15 ? -6.602 13.828 5.969 1 81.88 15 PHE B N 1
ATOM 2547 C CA . PHE B 1 15 ? -5.473 14.344 5.203 1 81.88 15 PHE B CA 1
ATOM 2548 C C . PHE B 1 15 ? -4.602 13.203 4.684 1 81.88 15 PHE B C 1
ATOM 2550 O O . PHE B 1 15 ? -4.305 13.141 3.488 1 81.88 15 PHE B O 1
ATOM 2557 N N . LEU B 1 16 ? -4.293 12.312 5.52 1 79.19 16 LEU B N 1
ATOM 2558 C CA . LEU B 1 16 ? -3.443 11.188 5.148 1 79.19 16 LEU B CA 1
ATOM 2559 C C . LEU B 1 16 ? -4.137 10.305 4.117 1 79.19 16 LEU B C 1
ATOM 2561 O O . LEU B 1 16 ? -3.484 9.742 3.232 1 79.19 16 LEU B O 1
ATOM 2565 N N . ALA B 1 17 ? -5.391 10.195 4.25 1 75.12 17 ALA B N 1
ATOM 2566 C CA . ALA B 1 17 ? -6.152 9.375 3.311 1 75.12 17 ALA B CA 1
ATOM 2567 C C . ALA B 1 17 ? -6.062 9.938 1.896 1 75.12 17 ALA B C 1
ATOM 2569 O O . ALA B 1 17 ? -6.055 9.188 0.92 1 75.12 17 ALA B O 1
ATOM 2570 N N . THR B 1 18 ? -5.938 11.234 1.705 1 72.69 18 THR B N 1
ATOM 2571 C CA . THR B 1 18 ? -5.879 11.875 0.397 1 72.69 18 THR B CA 1
ATOM 2572 C C . THR B 1 18 ? -4.52 11.648 -0.257 1 72.69 18 THR B C 1
ATOM 2574 O O . THR B 1 18 ? -4.379 11.781 -1.475 1 72.69 18 THR B O 1
ATOM 2577 N N . LEU B 1 19 ? -3.512 11.375 0.545 1 75.06 19 LEU B N 1
ATOM 2578 C CA . LEU B 1 19 ? -2.148 11.266 0.035 1 75.06 19 LEU B CA 1
ATOM 2579 C C . LEU B 1 19 ? -1.926 9.922 -0.648 1 75.06 19 LEU B C 1
ATOM 2581 O O . LEU B 1 19 ? -1.052 9.797 -1.509 1 75.06 19 LEU B O 1
ATOM 2585 N N . ASP B 1 20 ? -2.695 8.891 -0.308 1 74.38 20 ASP B N 1
ATOM 2586 C CA . ASP B 1 20 ? -2.484 7.539 -0.823 1 74.38 20 ASP B CA 1
ATOM 2587 C C . ASP B 1 20 ? -1.018 7.133 -0.711 1 74.38 20 ASP B C 1
ATOM 2589 O O . ASP B 1 20 ? -0.391 6.77 -1.709 1 74.38 20 ASP B O 1
ATOM 2593 N N . ILE B 1 21 ? -0.53 7.066 0.456 1 80.56 21 ILE B N 1
ATOM 2594 C CA . ILE B 1 21 ? 0.892 6.902 0.74 1 80.56 21 ILE B CA 1
ATOM 2595 C C . ILE B 1 21 ? 1.32 5.473 0.416 1 80.56 21 ILE B C 1
ATOM 2597 O O . ILE B 1 21 ? 0.705 4.512 0.885 1 80.56 21 ILE B O 1
ATOM 2601 N N . GLY B 1 22 ? 2.291 5.371 -0.442 1 81 22 GLY B N 1
ATOM 2602 C CA . GLY B 1 22 ? 2.982 4.125 -0.724 1 81 22 GLY B CA 1
ATOM 2603 C C . GLY B 1 22 ? 4.457 4.168 -0.374 1 81 22 GLY B C 1
ATOM 2604 O O . GLY B 1 22 ? 4.965 5.195 0.077 1 81 22 GLY B O 1
ATOM 2605 N N . VAL B 1 23 ? 5.059 3.029 -0.385 1 85.44 23 VAL B N 1
ATOM 2606 C CA . VAL B 1 23 ? 6.504 2.938 -0.208 1 85.44 23 VAL B CA 1
ATOM 2607 C C . VAL B 1 23 ? 7.133 2.264 -1.427 1 85.44 23 VAL B C 1
ATOM 2609 O O . VAL B 1 23 ? 6.641 1.238 -1.9 1 85.44 23 VAL B O 1
ATOM 2612 N N . THR B 1 24 ? 8.141 2.871 -1.963 1 78.69 24 THR B N 1
ATOM 2613 C CA . THR B 1 24 ? 8.859 2.342 -3.113 1 78.69 24 THR B CA 1
ATOM 2614 C C . THR B 1 24 ? 10.352 2.23 -2.807 1 78.69 24 THR B C 1
ATOM 2616 O O . THR B 1 24 ? 10.797 2.594 -1.716 1 78.69 24 THR B O 1
ATOM 2619 N N . HIS B 1 25 ? 11.07 1.577 -3.676 1 79.44 25 HIS B N 1
ATOM 2620 C CA . HIS B 1 25 ? 12.516 1.387 -3.539 1 79.44 25 HIS B CA 1
ATOM 2621 C C . HIS B 1 25 ? 12.852 0.696 -2.223 1 79.44 25 HIS B C 1
ATOM 2623 O O . HIS B 1 25 ? 13.781 1.111 -1.52 1 79.44 25 HIS B O 1
ATOM 2629 N N . ILE B 1 26 ? 11.961 -0.163 -1.921 1 82.12 26 ILE B N 1
ATOM 2630 C CA . ILE B 1 26 ? 12.188 -0.914 -0.69 1 82.12 26 ILE B CA 1
ATOM 2631 C C . ILE B 1 26 ? 13.484 -1.714 -0.801 1 82.12 26 ILE B C 1
ATOM 2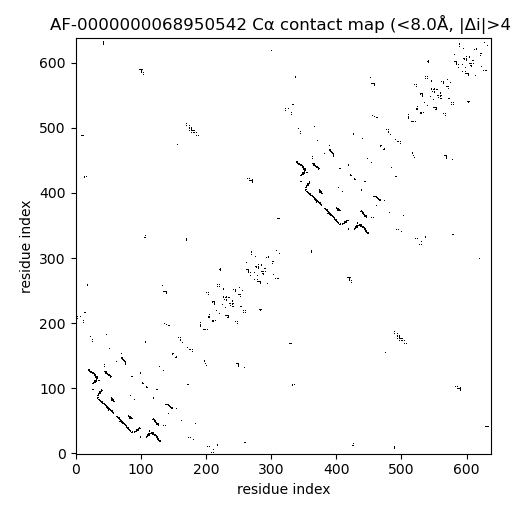633 O O . ILE B 1 26 ? 13.695 -2.436 -1.778 1 82.12 26 ILE B O 1
ATOM 2637 N N . THR B 1 27 ? 14.375 -1.6 0.152 1 79.62 27 THR B N 1
ATOM 2638 C CA . THR B 1 27 ? 15.703 -2.201 0.128 1 79.62 27 THR B CA 1
ATOM 2639 C C . THR B 1 27 ? 16.125 -2.645 1.527 1 79.62 27 THR B C 1
ATOM 2641 O O . THR B 1 27 ? 15.93 -1.913 2.5 1 79.62 27 THR B O 1
ATOM 2644 N N . ARG B 1 28 ? 16.562 -3.814 1.523 1 83.44 28 ARG B N 1
ATOM 2645 C CA . ARG B 1 28 ? 17.234 -4.25 2.74 1 83.44 28 ARG B CA 1
ATOM 2646 C C . ARG B 1 28 ? 18.734 -3.93 2.678 1 83.44 28 ARG B C 1
ATOM 2648 O O . ARG B 1 28 ? 19.406 -4.25 1.693 1 83.44 28 ARG B O 1
ATOM 2655 N N . CYS B 1 29 ? 19.203 -3.293 3.658 1 83.62 29 CYS B N 1
ATOM 2656 C CA . CYS B 1 29 ? 20.609 -2.941 3.719 1 83.62 29 CYS B CA 1
ATOM 2657 C C . CYS B 1 29 ? 21.328 -3.725 4.816 1 83.62 29 CYS B C 1
ATOM 2659 O O . CYS B 1 29 ? 20.969 -3.613 5.992 1 83.62 29 CYS B O 1
ATOM 2661 N N . ASP B 1 30 ? 22.203 -4.508 4.398 1 84.38 30 ASP B N 1
ATOM 2662 C CA . ASP B 1 30 ? 23.062 -5.254 5.301 1 84.38 30 ASP B CA 1
ATOM 2663 C C . ASP B 1 30 ? 24.5 -4.734 5.242 1 84.38 30 ASP B C 1
ATOM 2665 O O . ASP B 1 30 ? 25.281 -5.141 4.379 1 84.38 30 ASP B O 1
ATOM 2669 N N . ILE B 1 31 ? 24.797 -3.893 6.129 1 85.44 31 ILE B N 1
ATOM 2670 C CA . ILE B 1 31 ? 26.109 -3.266 6.16 1 85.44 31 ILE B CA 1
ATOM 2671 C C . ILE B 1 31 ? 26.984 -3.945 7.215 1 85.44 31 ILE B C 1
ATOM 2673 O O . ILE B 1 31 ? 26.734 -3.803 8.414 1 85.44 31 ILE B O 1
ATOM 2677 N N . ARG B 1 32 ? 27.938 -4.609 6.797 1 85.31 32 ARG B N 1
ATOM 2678 C CA . ARG B 1 32 ? 28.797 -5.402 7.66 1 85.31 32 ARG B CA 1
ATOM 2679 C C . ARG B 1 32 ? 29.75 -4.512 8.453 1 85.31 32 ARG B C 1
ATOM 2681 O O . ARG B 1 32 ? 29.953 -3.348 8.102 1 85.31 32 ARG B O 1
ATOM 2688 N N . ASP B 1 33 ? 30.297 -5.191 9.43 1 85 33 ASP B N 1
ATOM 2689 C CA . ASP B 1 33 ? 31.219 -4.461 10.297 1 85 33 ASP B CA 1
ATOM 2690 C C . ASP B 1 33 ? 32.375 -3.871 9.5 1 85 33 ASP B C 1
ATOM 2692 O O . ASP B 1 33 ? 32.938 -4.531 8.617 1 85 33 ASP B O 1
ATOM 2696 N N . GLY B 1 34 ? 32.656 -2.562 9.758 1 79.44 34 GLY B N 1
ATOM 2697 C CA . GLY B 1 34 ? 33.781 -1.902 9.109 1 79.44 34 GLY B CA 1
ATOM 2698 C C . GLY B 1 34 ? 33.406 -1.227 7.805 1 79.44 34 GLY B C 1
ATOM 2699 O O . GLY B 1 34 ? 34.219 -0.56 7.18 1 79.44 34 GLY B O 1
ATOM 2700 N N . TRP B 1 35 ? 32.188 -1.308 7.434 1 83.12 35 TRP B N 1
ATOM 2701 C CA . TRP B 1 35 ? 31.781 -0.762 6.145 1 83.12 35 TRP B CA 1
ATOM 2702 C C . TRP B 1 35 ? 30.766 0.365 6.328 1 83.12 35 TRP B C 1
ATOM 2704 O O . TRP B 1 35 ? 30.125 0.462 7.371 1 83.12 35 TRP B O 1
ATOM 2714 N N . SER B 1 36 ? 30.797 1.216 5.312 1 83.88 36 SER B N 1
ATOM 2715 C CA . SER B 1 36 ? 29.797 2.275 5.234 1 83.88 36 SER B CA 1
ATOM 2716 C C . SER B 1 36 ? 29.281 2.447 3.811 1 83.88 36 SER B C 1
ATOM 2718 O O . SER B 1 36 ? 29.984 2.131 2.848 1 83.88 36 SER B O 1
ATOM 2720 N N . VAL B 1 37 ? 28.078 2.836 3.715 1 83.19 37 VAL B N 1
ATOM 2721 C CA . VAL B 1 37 ? 27.484 3.061 2.406 1 83.19 37 VAL B CA 1
ATOM 2722 C C . VAL B 1 37 ? 26.859 4.457 2.355 1 83.19 37 VAL B C 1
ATOM 2724 O O . VAL B 1 37 ? 26.156 4.859 3.281 1 83.19 37 VAL B O 1
ATOM 2727 N N . ARG B 1 38 ? 27.156 5.109 1.266 1 84.69 38 ARG B N 1
ATOM 2728 C CA . ARG B 1 38 ? 26.531 6.402 1.024 1 84.69 38 ARG B CA 1
ATOM 2729 C C . ARG B 1 38 ? 25.328 6.262 0.087 1 84.69 38 ARG B C 1
ATOM 2731 O O . ARG B 1 38 ? 25.438 5.617 -0.958 1 84.69 38 ARG B O 1
ATOM 2738 N N . PHE B 1 39 ? 24.266 6.781 0.481 1 83.69 39 PHE B N 1
ATOM 2739 C CA . PHE B 1 39 ? 23.062 6.781 -0.341 1 83.69 39 PHE B CA 1
ATOM 2740 C C . PHE B 1 39 ? 22.75 8.18 -0.844 1 83.69 39 PHE B C 1
ATOM 2742 O O . PHE B 1 39 ? 22.812 9.148 -0.084 1 83.69 39 PHE B O 1
ATOM 2749 N N . ASP B 1 40 ? 22.359 8.234 -2.043 1 82.5 40 ASP B N 1
ATOM 2750 C CA . ASP B 1 40 ? 21.922 9.508 -2.607 1 82.5 40 ASP B CA 1
ATOM 2751 C C . ASP B 1 40 ? 20.578 9.938 -2.016 1 82.5 40 ASP B C 1
ATOM 2753 O O . ASP B 1 40 ? 19.828 9.109 -1.488 1 82.5 40 ASP B O 1
ATOM 2757 N N . ALA B 1 41 ? 20.406 11.227 -2.17 1 84 41 ALA B N 1
ATOM 2758 C CA . ALA B 1 41 ? 19.156 11.789 -1.669 1 84 41 ALA B CA 1
ATOM 2759 C C . ALA B 1 41 ? 17.953 11.227 -2.422 1 84 41 ALA B C 1
ATOM 2761 O O . ALA B 1 41 ? 18 11.047 -3.643 1 84 41 ALA B O 1
ATOM 2762 N N . CYS B 1 42 ? 16.938 10.859 -1.625 1 81.69 42 CYS B N 1
ATOM 2763 C CA . CYS B 1 42 ? 15.664 10.484 -2.246 1 81.69 42 CYS B CA 1
ATOM 2764 C C . CYS B 1 42 ? 14.852 11.711 -2.611 1 81.69 42 CYS B C 1
ATOM 2766 O O . CYS B 1 42 ? 15.023 12.781 -2.016 1 81.69 42 CYS B O 1
ATOM 2768 N N . GLU B 1 43 ? 13.953 11.602 -3.494 1 78.75 43 GLU B N 1
ATOM 2769 C CA . GLU B 1 43 ? 13.094 12.703 -3.912 1 78.75 43 GLU B CA 1
ATOM 2770 C C . GLU B 1 43 ? 12.055 13.031 -2.848 1 78.75 43 GLU B C 1
ATOM 2772 O O . GLU B 1 43 ? 11.672 14.188 -2.672 1 78.75 43 GLU B O 1
ATOM 2777 N N . THR B 1 44 ? 11.617 12.031 -2.342 1 86.94 44 THR B N 1
ATOM 2778 C CA . THR B 1 44 ? 10.664 12.164 -1.245 1 86.94 44 THR B CA 1
ATOM 2779 C C . THR B 1 44 ? 11.273 11.672 0.063 1 86.94 44 THR B C 1
ATOM 2781 O O . THR B 1 44 ? 12.414 11.211 0.085 1 86.94 44 THR B O 1
ATOM 2784 N N . ALA B 1 45 ? 10.523 11.883 1.085 1 91.94 45 ALA B N 1
ATOM 2785 C CA . ALA B 1 45 ? 11.023 11.398 2.371 1 91.94 45 ALA B CA 1
ATOM 2786 C C . ALA B 1 45 ? 11.266 9.891 2.334 1 91.94 45 ALA B C 1
ATOM 2788 O O . ALA B 1 45 ? 10.617 9.172 1.567 1 91.94 45 ALA B O 1
ATOM 2789 N N . SER B 1 46 ? 12.234 9.453 3.029 1 92.94 46 SER B N 1
ATOM 2790 C CA . SER B 1 46 ? 12.555 8.031 3.074 1 92.94 46 SER B CA 1
ATOM 2791 C C . SER B 1 46 ? 12.469 7.492 4.496 1 92.94 46 SER B C 1
ATOM 2793 O O . SER B 1 46 ? 12.555 8.25 5.461 1 92.94 46 SER B O 1
ATOM 2795 N N . LEU B 1 47 ? 12.188 6.262 4.566 1 95.12 47 LEU B N 1
ATOM 2796 C CA . LEU B 1 47 ? 11.992 5.547 5.824 1 95.12 47 LEU B CA 1
ATOM 2797 C C . LEU B 1 47 ? 13.117 4.539 6.059 1 95.12 47 LEU B C 1
ATOM 2799 O O . LEU B 1 47 ? 13.484 3.793 5.148 1 95.12 47 LEU B O 1
ATOM 2803 N N . HIS B 1 48 ? 13.641 4.508 7.258 1 94.12 48 HIS B N 1
ATOM 2804 C CA . HIS B 1 48 ? 14.727 3.605 7.617 1 94.12 48 HIS B CA 1
ATOM 2805 C C . HIS B 1 48 ? 14.477 2.951 8.977 1 94.12 48 HIS B C 1
ATOM 2807 O O . HIS B 1 48 ? 14.32 3.643 9.984 1 94.12 48 HIS B O 1
ATOM 2813 N N . TYR B 1 49 ? 14.445 1.699 8.984 1 91.81 49 TYR B N 1
ATOM 2814 C CA . TYR B 1 49 ? 14.234 0.93 10.203 1 91.81 49 TYR B CA 1
ATOM 2815 C C . TYR B 1 49 ? 15.414 0.005 10.484 1 91.81 49 TYR B C 1
ATOM 2817 O O . TYR B 1 49 ? 15.797 -0.795 9.625 1 91.81 49 TYR B O 1
ATOM 2825 N N . CYS B 1 50 ? 15.914 0.066 11.656 1 91.62 50 CYS B N 1
ATOM 2826 C CA . CYS B 1 50 ? 17.016 -0.821 12.039 1 91.62 50 CYS B CA 1
ATOM 2827 C C . CYS B 1 50 ? 16.484 -2.168 12.516 1 91.62 50 CYS B C 1
ATOM 2829 O O . CYS B 1 50 ? 15.867 -2.258 13.586 1 91.62 50 CYS B O 1
ATOM 2831 N N . LEU B 1 51 ? 16.734 -3.131 11.766 1 85.94 51 LEU B N 1
ATOM 2832 C CA . LEU B 1 51 ? 16.25 -4.477 12.062 1 85.94 51 LEU B CA 1
ATOM 2833 C C . LEU B 1 51 ? 17.141 -5.156 13.102 1 85.94 51 LEU B C 1
ATOM 2835 O O . LEU B 1 51 ? 16.641 -5.797 14.023 1 85.94 51 LEU B O 1
ATOM 2839 N N . ASP B 1 52 ? 18.344 -5.043 12.898 1 86.56 52 ASP B N 1
ATOM 2840 C CA . ASP B 1 52 ? 19.312 -5.719 13.742 1 86.56 52 ASP B CA 1
ATOM 2841 C C . ASP B 1 52 ? 20.656 -4.969 13.742 1 86.56 52 ASP B C 1
ATOM 2843 O O . ASP B 1 52 ? 20.953 -4.223 12.805 1 86.56 52 ASP B O 1
ATOM 2847 N N . GLY B 1 53 ? 21.391 -5.211 14.852 1 89.38 53 GLY B N 1
ATOM 2848 C CA . GLY B 1 53 ? 22.719 -4.613 14.93 1 89.38 53 GLY B CA 1
ATOM 2849 C C . GLY B 1 53 ? 22.688 -3.15 15.328 1 89.38 53 GLY B C 1
ATOM 2850 O O . GLY B 1 53 ? 21.672 -2.654 15.812 1 89.38 53 GLY B O 1
ATOM 2851 N N . CYS B 1 54 ? 23.938 -2.564 15.281 1 92.88 54 CYS B N 1
ATOM 2852 C CA . CYS B 1 54 ? 24.078 -1.159 15.648 1 92.88 54 CYS B CA 1
ATOM 2853 C C . CYS B 1 54 ? 24.906 -0.407 14.609 1 92.88 54 CYS B C 1
ATOM 2855 O O . CYS B 1 54 ? 25.75 -0.998 13.938 1 92.88 54 CYS B O 1
ATOM 2857 N N . GLY B 1 55 ? 24.531 0.87 14.531 1 93.62 55 GLY B N 1
ATOM 2858 C CA . GLY B 1 55 ? 25.25 1.712 13.586 1 93.62 55 GLY B CA 1
ATOM 2859 C C . GLY B 1 55 ? 24.891 3.18 13.695 1 93.62 55 GLY B C 1
ATOM 2860 O O . GLY B 1 55 ? 24.438 3.633 14.75 1 93.62 55 GLY B O 1
ATOM 2861 N N . THR B 1 56 ? 25.297 3.83 12.648 1 94.25 56 THR B N 1
ATOM 2862 C CA . THR B 1 56 ? 25.016 5.262 12.602 1 94.25 56 THR B CA 1
ATOM 2863 C C . THR B 1 56 ? 24.484 5.668 11.234 1 94.25 56 THR B C 1
ATOM 2865 O O . THR B 1 56 ? 24.969 5.188 10.203 1 94.25 56 THR B O 1
ATOM 2868 N N . LEU B 1 57 ? 23.422 6.414 11.219 1 94.62 57 LEU B N 1
ATOM 2869 C CA . LEU B 1 57 ? 22.969 7.125 10.031 1 94.62 57 LEU B CA 1
ATOM 2870 C C . LEU B 1 57 ? 23.406 8.586 10.07 1 94.62 57 LEU B C 1
ATOM 2872 O O . LEU B 1 57 ? 22.953 9.352 10.938 1 94.62 57 LEU B O 1
ATOM 2876 N N . ASP B 1 58 ? 24.266 8.938 9.203 1 93.56 58 ASP B N 1
ATOM 2877 C CA . ASP B 1 58 ? 24.797 10.289 9.125 1 93.56 58 ASP B CA 1
ATOM 2878 C C . ASP B 1 58 ? 24.125 11.078 8.008 1 93.56 58 ASP B C 1
ATOM 2880 O O . ASP B 1 58 ? 24.406 10.859 6.828 1 93.56 58 ASP B O 1
ATOM 2884 N N . ALA B 1 59 ? 23.297 12.008 8.359 1 93.12 59 ALA B N 1
ATOM 2885 C CA . ALA B 1 59 ? 22.562 12.805 7.387 1 93.12 59 ALA B CA 1
ATOM 2886 C C . ALA B 1 59 ? 23.312 14.086 7.047 1 93.12 59 ALA B C 1
ATOM 2888 O O . ALA B 1 59 ? 22.766 14.992 6.414 1 93.12 59 ALA B O 1
ATOM 2889 N N . GLY B 1 60 ? 24.453 14.203 7.496 1 87.5 60 GLY B N 1
ATOM 2890 C CA . GLY B 1 60 ? 25.234 15.406 7.273 1 87.5 60 GLY B CA 1
ATOM 2891 C C . GLY B 1 60 ? 24.828 16.562 8.18 1 87.5 60 GLY B C 1
ATOM 2892 O O . GLY B 1 60 ? 23.875 16.438 8.945 1 87.5 60 GLY B O 1
ATOM 2893 N N . ASN B 1 61 ? 25.562 17.656 8.164 1 84.38 61 ASN B N 1
ATOM 2894 C CA . ASN B 1 61 ? 25.312 18.891 8.891 1 84.38 61 ASN B CA 1
ATOM 2895 C C . ASN B 1 61 ? 25.125 18.641 10.383 1 84.38 61 ASN B C 1
ATOM 2897 O O . ASN B 1 61 ? 24.25 19.234 11.023 1 84.38 61 ASN B O 1
ATOM 2901 N N . GLY B 1 62 ? 25.734 17.672 10.852 1 84.38 62 GLY B N 1
ATOM 2902 C CA . GLY B 1 62 ? 25.75 17.422 12.281 1 84.38 62 GLY B CA 1
ATOM 2903 C C . GLY B 1 62 ? 24.641 16.469 12.734 1 84.38 62 GLY B C 1
ATOM 2904 O O . GLY B 1 62 ? 24.516 16.188 13.922 1 84.38 62 GLY B O 1
ATOM 2905 N N . HIS B 1 63 ? 23.906 15.992 11.859 1 90.56 63 HIS B N 1
ATOM 2906 C CA . HIS B 1 63 ? 22.828 15.078 12.234 1 90.56 63 HIS B CA 1
ATOM 2907 C C . HIS B 1 63 ? 23.266 13.625 12.109 1 90.56 63 HIS B C 1
ATOM 2909 O O . HIS B 1 63 ? 23 12.984 11.094 1 90.56 63 HIS B O 1
ATOM 2915 N N . ARG B 1 64 ? 23.938 13.203 13.164 1 93.5 64 ARG B N 1
ATOM 2916 C CA . ARG B 1 64 ? 24.344 11.805 13.273 1 93.5 64 ARG B CA 1
ATOM 2917 C C . ARG B 1 64 ? 23.422 11.055 14.234 1 93.5 64 ARG B C 1
ATOM 2919 O O . ARG B 1 64 ? 23.312 11.406 15.406 1 93.5 64 ARG B O 1
ATOM 2926 N N . ILE B 1 65 ? 22.812 10.047 13.734 1 95.12 65 ILE B N 1
ATOM 2927 C CA . ILE B 1 65 ? 21.797 9.32 14.484 1 95.12 65 ILE B CA 1
ATOM 2928 C C . ILE B 1 65 ? 22.297 7.918 14.805 1 95.12 65 ILE B C 1
ATOM 2930 O O . ILE B 1 65 ? 22.641 7.148 13.906 1 95.12 65 ILE B O 1
ATOM 2934 N N . ALA B 1 66 ? 22.375 7.633 16.078 1 95.19 66 ALA B N 1
ATOM 2935 C CA . ALA B 1 66 ? 22.719 6.277 16.484 1 95.19 66 ALA B CA 1
ATOM 2936 C C . ALA B 1 66 ? 21.594 5.297 16.172 1 95.19 66 ALA B C 1
ATOM 2938 O O . ALA B 1 66 ? 20.422 5.574 16.453 1 95.19 66 ALA B O 1
ATOM 2939 N N . LEU B 1 67 ? 21.938 4.188 15.586 1 94.44 67 LEU B N 1
ATOM 2940 C CA . LEU B 1 67 ? 20.984 3.156 15.219 1 94.44 67 LEU B CA 1
ATOM 2941 C C . LEU B 1 67 ? 21.125 1.936 16.125 1 94.44 67 LEU B C 1
ATOM 2943 O O . LEU B 1 67 ? 22.234 1.46 16.359 1 94.44 67 LEU B O 1
ATOM 2947 N N . GLN B 1 68 ? 20.109 1.515 16.656 1 91.75 68 GLN B N 1
ATOM 2948 C CA . GLN B 1 68 ? 19.953 0.252 17.375 1 91.75 68 GLN B CA 1
ATOM 2949 C C . GLN B 1 68 ? 18.672 -0.458 16.953 1 91.75 68 GLN B C 1
ATOM 2951 O O . GLN B 1 68 ? 17.781 0.152 16.344 1 91.75 68 GLN B O 1
ATOM 2956 N N . PRO B 1 69 ? 18.609 -1.706 17.219 1 87.69 69 PRO B N 1
ATOM 2957 C CA . PRO B 1 69 ? 17.375 -2.391 16.812 1 87.69 69 PRO B CA 1
ATOM 2958 C C . PRO B 1 69 ? 16.109 -1.633 17.234 1 87.69 69 PRO B C 1
ATOM 2960 O O . PRO B 1 69 ? 16.016 -1.157 18.375 1 87.69 69 PRO B O 1
ATOM 2963 N N . HIS B 1 70 ? 15.234 -1.412 16.266 1 87.56 70 HIS B N 1
ATOM 2964 C CA . HIS B 1 70 ? 13.93 -0.791 16.453 1 87.56 70 HIS B CA 1
ATOM 2965 C C . HIS B 1 70 ? 14.023 0.729 16.406 1 87.56 70 HIS B C 1
ATOM 2967 O O . HIS B 1 70 ? 13.062 1.431 16.703 1 87.56 70 HIS B O 1
ATOM 2973 N N . SER B 1 71 ? 15.242 1.19 16.031 1 91.56 71 SER B N 1
ATOM 2974 C CA . SER B 1 71 ? 15.312 2.596 15.633 1 91.56 71 SER B CA 1
ATOM 2975 C C . SER B 1 71 ? 14.609 2.834 14.297 1 91.56 71 SER B C 1
ATOM 2977 O O . SER B 1 71 ? 14.758 2.039 13.367 1 91.56 71 SER B O 1
ATOM 2979 N N . PHE B 1 72 ? 13.797 3.805 14.258 1 93.38 72 PHE B N 1
ATOM 2980 C CA . PHE B 1 72 ? 13.117 4.215 13.031 1 93.38 72 PHE B CA 1
ATOM 2981 C C . PHE B 1 72 ? 13.422 5.676 12.711 1 93.38 72 PHE B C 1
ATOM 2983 O O . PHE B 1 72 ? 13.266 6.547 13.57 1 93.38 72 PHE B O 1
ATOM 2990 N N . VAL B 1 73 ? 13.859 5.926 11.484 1 95.88 73 VAL B N 1
ATOM 2991 C CA . VAL B 1 73 ? 14.25 7.273 11.078 1 95.88 73 VAL B CA 1
ATOM 2992 C C . VAL B 1 73 ? 13.445 7.699 9.852 1 95.88 73 VAL B C 1
ATOM 2994 O O . VAL B 1 73 ? 13.383 6.977 8.859 1 95.88 73 VAL B O 1
ATOM 2997 N N . LEU B 1 74 ? 12.773 8.766 9.945 1 95.75 74 LEU B N 1
ATOM 2998 C CA . LEU B 1 74 ? 12.188 9.461 8.805 1 95.75 74 LEU B CA 1
ATOM 2999 C C . LEU B 1 74 ? 13.133 10.539 8.281 1 95.75 74 LEU B C 1
ATOM 3001 O O . LEU B 1 74 ? 13.406 11.523 8.977 1 95.75 74 LEU B O 1
ATOM 3005 N N . MET B 1 75 ? 13.617 10.328 7.09 1 95.12 75 MET B N 1
ATOM 3006 C CA . MET B 1 75 ? 14.578 11.242 6.484 1 95.12 75 MET B CA 1
ATOM 3007 C C . MET B 1 75 ? 13.883 12.242 5.57 1 95.12 75 MET B C 1
ATOM 3009 O O . MET B 1 75 ? 13 11.875 4.793 1 95.12 75 MET B O 1
ATOM 3013 N N . PRO B 1 76 ? 14.281 13.508 5.652 1 93.31 76 PRO B N 1
ATOM 3014 C CA . PRO B 1 76 ? 13.711 14.5 4.73 1 93.31 76 PRO B CA 1
ATOM 3015 C C . PRO B 1 76 ? 14.062 14.219 3.271 1 93.31 76 PRO B C 1
ATOM 3017 O O . PRO B 1 76 ? 15.07 13.562 2.992 1 93.31 76 PRO B O 1
ATOM 3020 N N . PRO B 1 77 ? 13.141 14.727 2.416 1 89.81 77 PRO B N 1
ATOM 3021 C CA . PRO B 1 77 ? 13.508 14.656 1 1 89.81 77 PRO B CA 1
ATOM 3022 C C . PRO B 1 77 ? 14.758 15.461 0.676 1 89.81 77 PRO B C 1
ATOM 3024 O O . PRO B 1 77 ? 15.023 16.484 1.313 1 89.81 77 PRO B O 1
ATOM 3027 N N . GLY B 1 78 ? 15.523 14.984 -0.286 1 87.5 78 GLY B N 1
ATOM 3028 C CA . GLY B 1 78 ? 16.641 15.75 -0.818 1 87.5 78 GLY B CA 1
ATOM 3029 C C . GLY B 1 78 ? 17.891 15.68 0.052 1 87.5 78 GLY B C 1
ATOM 3030 O O . GLY B 1 78 ? 18.844 16.438 -0.154 1 87.5 78 GLY B O 1
ATOM 3031 N N . VAL B 1 79 ? 17.906 14.828 1.003 1 89.31 79 VAL B N 1
ATOM 3032 C CA . VAL B 1 79 ? 19.062 14.711 1.892 1 89.31 79 VAL B CA 1
ATOM 3033 C C . VAL B 1 79 ? 19.766 13.375 1.658 1 89.31 79 VAL B C 1
ATOM 3035 O O . VAL B 1 79 ? 19.141 12.312 1.765 1 89.31 79 VAL B O 1
ATOM 3038 N N . SER B 1 80 ? 20.953 13.484 1.272 1 88.56 80 SER B N 1
ATOM 3039 C CA . SER B 1 80 ? 21.781 12.281 1.211 1 88.56 80 SER B CA 1
ATOM 3040 C C . SER B 1 80 ? 22.219 11.844 2.602 1 88.56 80 SER B C 1
ATOM 3042 O O . SER B 1 80 ? 22.172 12.625 3.553 1 88.56 80 SER B O 1
ATOM 3044 N N . TYR B 1 81 ? 22.578 10.562 2.713 1 90 81 TYR B N 1
ATOM 3045 C CA . TYR B 1 81 ? 22.984 10.055 4.023 1 90 81 TYR B CA 1
ATOM 3046 C C . TYR B 1 81 ? 23.938 8.883 3.883 1 90 81 TYR B C 1
ATOM 3048 O O . TYR B 1 81 ? 24.078 8.312 2.799 1 90 81 TYR B O 1
ATOM 3056 N N . ARG B 1 82 ? 24.609 8.672 4.957 1 89.94 82 ARG B N 1
ATOM 3057 C CA . ARG B 1 82 ? 25.531 7.539 5.043 1 89.94 82 ARG B CA 1
ATOM 3058 C C . ARG B 1 82 ? 25.109 6.586 6.156 1 89.94 82 ARG B C 1
ATOM 3060 O O . ARG B 1 82 ? 24.734 7.02 7.246 1 89.94 82 ARG B O 1
ATOM 3067 N N . LEU B 1 83 ? 25.078 5.34 5.816 1 89.62 83 LEU B N 1
ATOM 3068 C CA . LEU B 1 83 ? 24.875 4.293 6.812 1 89.62 83 LEU B CA 1
ATOM 3069 C C . LEU B 1 83 ? 26.203 3.611 7.148 1 89.62 83 LEU B C 1
ATOM 3071 O O . LEU B 1 83 ? 26.922 3.178 6.25 1 89.62 83 LEU B O 1
ATOM 3075 N N . GLU B 1 84 ? 26.453 3.611 8.438 1 88.62 84 GLU B N 1
ATOM 3076 C CA . GLU B 1 84 ? 27.719 3.031 8.883 1 88.62 84 GLU B CA 1
ATOM 3077 C C . GLU B 1 84 ? 27.5 2.049 10.031 1 88.62 84 GLU B C 1
ATOM 3079 O O . GLU B 1 84 ? 26.656 2.281 10.898 1 88.62 84 GLU B O 1
ATOM 3084 N N . SER B 1 85 ? 28.234 0.943 10.031 1 85.56 85 SER B N 1
ATOM 3085 C CA . SER B 1 85 ? 28.234 0.039 11.18 1 85.56 85 SER B CA 1
ATOM 3086 C C . SER B 1 85 ? 28.969 0.652 12.367 1 85.56 85 SER B C 1
ATOM 3088 O O . SER B 1 85 ? 29.719 1.614 12.211 1 85.56 85 SER B O 1
ATOM 3090 N N . ALA B 1 86 ? 28.578 0.286 13.555 1 76 86 ALA B N 1
ATOM 3091 C CA . ALA B 1 86 ? 29.156 0.829 14.781 1 76 86 ALA B CA 1
ATOM 3092 C C . ALA B 1 86 ? 30.641 0.51 14.875 1 76 86 ALA B C 1
ATOM 3094 O O . ALA B 1 86 ? 31.312 0.875 15.852 1 76 86 ALA B O 1
ATOM 3095 N N . PHE B 1 87 ? 31.25 0.324 13.758 1 65.31 87 PHE B N 1
ATOM 3096 C CA . PHE B 1 87 ? 32.656 -0.049 13.922 1 65.31 87 PHE B CA 1
ATOM 3097 C C . PHE B 1 87 ? 33.531 1.184 13.891 1 65.31 87 PHE B C 1
ATOM 3099 O O . PHE B 1 87 ? 33.219 2.176 13.242 1 65.31 87 PHE B O 1
ATOM 3106 N N . GLU B 1 88 ? 34.344 1.404 14.836 1 58.78 88 GLU B N 1
ATOM 3107 C CA . GLU B 1 88 ? 35.25 2.529 15.086 1 58.78 88 GLU B CA 1
ATOM 3108 C C . GLU B 1 88 ? 35.812 3.094 13.773 1 58.78 88 GLU B C 1
ATOM 3110 O O . GLU B 1 88 ? 35.969 4.305 13.641 1 58.78 88 GLU B O 1
ATOM 3115 N N . SER B 1 89 ? 36.344 2.209 12.891 1 55.62 89 SER B N 1
ATOM 3116 C CA . SER B 1 89 ? 37.031 2.77 11.727 1 55.62 89 SER B CA 1
ATOM 3117 C C . SER B 1 89 ? 36.406 2.262 10.43 1 55.62 89 SER B C 1
ATOM 3119 O O . SER B 1 89 ? 36.688 1.134 10.008 1 55.62 89 SER B O 1
ATOM 3121 N N . PRO B 1 90 ? 35.188 2.832 10.07 1 57.25 90 PRO B N 1
ATOM 3122 C CA . PRO B 1 90 ? 34.688 2.309 8.805 1 57.25 90 PRO B CA 1
ATOM 3123 C C . PRO B 1 90 ? 35.688 2.422 7.668 1 57.25 90 PRO B C 1
ATOM 3125 O O . PRO B 1 90 ? 36.281 3.49 7.453 1 57.25 90 PRO B O 1
ATOM 3128 N N . THR B 1 91 ? 36.438 1.373 7.297 1 57.66 91 THR B N 1
ATOM 3129 C CA . THR B 1 91 ? 37.531 1.425 6.34 1 57.66 91 THR B CA 1
ATOM 3130 C C . THR B 1 91 ? 37 1.477 4.91 1 57.66 91 THR B C 1
ATOM 3132 O O . THR B 1 91 ? 37.594 2.141 4.051 1 57.66 91 THR B O 1
ATOM 3135 N N . MET B 1 92 ? 35.812 0.845 4.633 1 64.06 92 MET B N 1
ATOM 3136 C CA . MET B 1 92 ? 35.469 0.767 3.219 1 64.06 92 MET B CA 1
ATOM 3137 C C . MET B 1 92 ? 34.094 1.393 2.961 1 64.06 92 MET B C 1
ATOM 3139 O O . MET B 1 92 ? 33.156 1.18 3.729 1 64.06 92 MET B O 1
ATOM 3143 N N . SER B 1 93 ? 34.125 2.488 2.139 1 65.56 93 SER B N 1
ATOM 3144 C CA . SER B 1 93 ? 32.906 3.207 1.811 1 65.56 93 SER B CA 1
ATOM 3145 C C . SER B 1 93 ? 32.438 2.912 0.384 1 65.56 93 SER B C 1
ATOM 3147 O O . SER B 1 93 ? 33.25 2.836 -0.529 1 65.56 93 SER B O 1
ATOM 3149 N N . VAL B 1 94 ? 31.312 2.363 0.286 1 66.44 94 VAL B N 1
ATOM 3150 C CA . VAL B 1 94 ? 30.719 2.211 -1.036 1 66.44 94 VAL B CA 1
ATOM 3151 C C . VAL B 1 94 ? 29.797 3.395 -1.33 1 66.44 94 VAL B C 1
ATOM 3153 O O . VAL B 1 94 ? 29.016 3.809 -0.474 1 66.44 94 VAL B O 1
ATOM 3156 N N . ASP B 1 95 ? 30.125 4.062 -2.48 1 61.09 95 ASP B N 1
ATOM 3157 C CA . ASP B 1 95 ? 29.328 5.207 -2.904 1 61.09 95 ASP B CA 1
ATOM 3158 C C . ASP B 1 95 ? 28.219 4.773 -3.854 1 61.09 95 ASP B C 1
ATOM 3160 O O . ASP B 1 95 ? 28.391 3.84 -4.641 1 61.09 95 ASP B O 1
ATOM 3164 N N . ARG B 1 96 ? 27.109 5.469 -3.963 1 57.44 96 ARG B N 1
ATOM 3165 C CA . ARG B 1 96 ? 26.047 5.656 -4.953 1 57.44 96 ARG B CA 1
ATOM 3166 C C . ARG B 1 96 ? 25.031 4.52 -4.891 1 57.44 96 ARG B C 1
ATOM 3168 O O . ARG B 1 96 ? 24.5 4.102 -5.922 1 57.44 96 ARG B O 1
ATOM 3175 N N . ALA B 1 97 ? 24.859 4.141 -3.572 1 58.34 97 ALA B N 1
ATOM 3176 C CA . ALA B 1 97 ? 23.766 3.16 -3.588 1 58.34 97 ALA B CA 1
ATOM 3177 C C . ALA B 1 97 ? 22.406 3.846 -3.502 1 58.34 97 ALA B C 1
ATOM 3179 O O . ALA B 1 97 ? 22.234 4.789 -2.727 1 58.34 97 ALA B O 1
ATOM 3180 N N . ARG B 1 98 ? 21.656 3.947 -4.688 1 54.78 98 ARG B N 1
ATOM 3181 C CA . ARG B 1 98 ? 20.281 4.391 -4.559 1 54.78 98 ARG B CA 1
ATOM 3182 C C . ARG B 1 98 ? 19.391 3.281 -3.99 1 54.78 98 ARG B C 1
ATOM 3184 O O . ARG B 1 98 ? 19.609 2.104 -4.277 1 54.78 98 ARG B O 1
ATOM 3191 N N . LEU B 1 99 ? 18.625 3.758 -2.959 1 51.62 99 LEU B N 1
ATOM 3192 C CA . LEU B 1 99 ? 17.594 2.787 -2.598 1 51.62 99 LEU B CA 1
ATOM 3193 C C . LEU B 1 99 ? 16.891 2.248 -3.84 1 51.62 99 LEU B C 1
ATOM 3195 O O . LEU B 1 99 ? 16.484 3.02 -4.715 1 51.62 99 LEU B O 1
ATOM 3199 N N . GLY B 1 100 ? 16.766 0.985 -4.051 1 53.59 100 GLY B N 1
ATOM 3200 C CA . GLY B 1 100 ? 16.031 0.356 -5.137 1 53.59 100 GLY B CA 1
ATOM 3201 C C . GLY B 1 100 ? 16.906 0.032 -6.34 1 53.59 100 GLY B C 1
ATOM 3202 O O . GLY B 1 100 ? 16.422 -0.563 -7.309 1 53.59 100 GLY B O 1
ATOM 3203 N N . SER B 1 101 ? 18.125 0.724 -6.52 1 43.5 101 SER B N 1
ATOM 3204 C CA . SER B 1 101 ? 18.953 0.566 -7.715 1 43.5 101 SER B CA 1
ATOM 3205 C C . SER B 1 101 ? 19.344 -0.892 -7.926 1 43.5 101 SER B C 1
ATOM 3207 O O . SER B 1 101 ? 20 -1.226 -8.914 1 43.5 101 SER B O 1
ATOM 3209 N N . TRP B 1 102 ? 19.109 -1.652 -7.062 1 42.97 102 TRP B N 1
ATOM 3210 C CA . TRP B 1 102 ? 19.859 -2.879 -7.297 1 42.97 102 TRP B CA 1
ATOM 3211 C C . TRP B 1 102 ? 19.016 -3.914 -8.023 1 42.97 102 TRP B C 1
ATOM 3213 O O . TRP B 1 102 ? 17.828 -3.686 -8.266 1 42.97 102 TRP B O 1
ATOM 3223 N N . SER B 1 103 ? 19.609 -5.117 -8.023 1 42.06 103 SER B N 1
ATOM 3224 C CA . SER B 1 103 ? 19.281 -6.215 -8.922 1 42.06 103 SER B CA 1
ATOM 3225 C C . SER B 1 103 ? 17.781 -6.539 -8.867 1 42.06 103 SER B C 1
ATOM 3227 O O . SER B 1 103 ? 17.219 -6.703 -7.785 1 42.06 103 SER B O 1
ATOM 3229 N N . ALA B 1 104 ? 17.109 -6.156 -9.945 1 43.62 104 ALA B N 1
ATOM 3230 C CA . ALA B 1 104 ? 15.766 -6.41 -10.453 1 43.62 104 ALA B CA 1
ATOM 3231 C C . ALA B 1 104 ? 15.273 -7.793 -10.023 1 43.62 104 ALA B C 1
ATOM 3233 O O . ALA B 1 104 ? 14.078 -8.086 -10.109 1 43.62 104 ALA B O 1
ATOM 3234 N N . ARG B 1 105 ? 16.234 -8.531 -9.547 1 43.53 105 ARG B N 1
ATOM 3235 C CA . ARG B 1 105 ? 15.844 -9.93 -9.383 1 43.53 105 ARG B CA 1
ATOM 3236 C C . ARG B 1 105 ? 15.086 -10.125 -8.07 1 43.53 105 ARG B C 1
ATOM 3238 O O . ARG B 1 105 ? 14.383 -11.125 -7.898 1 43.53 105 ARG B O 1
ATOM 3245 N N . GLU B 1 106 ? 15.422 -9.07 -7.18 1 51.78 106 GLU B N 1
ATOM 3246 C CA . GLU B 1 106 ? 14.797 -9.305 -5.879 1 51.78 106 GLU B CA 1
ATOM 3247 C C . GLU B 1 106 ? 13.758 -8.234 -5.57 1 51.78 106 GLU B C 1
ATOM 3249 O O . GLU B 1 106 ? 13.969 -7.051 -5.848 1 51.78 106 GLU B O 1
ATOM 3254 N N . THR B 1 107 ? 12.57 -8.625 -5.398 1 54.12 107 THR B N 1
ATOM 3255 C CA . THR B 1 107 ? 11.484 -7.711 -5.055 1 54.12 107 THR B CA 1
ATOM 3256 C C . THR B 1 107 ? 11.867 -6.848 -3.855 1 54.12 107 THR B C 1
ATOM 3258 O O . THR B 1 107 ? 11.391 -5.719 -3.723 1 54.12 107 THR B O 1
ATOM 3261 N N . ALA B 1 108 ? 12.711 -7.379 -2.963 1 56.69 108 ALA B N 1
ATOM 3262 C CA . ALA B 1 108 ? 13.367 -6.613 -1.907 1 56.69 108 ALA B CA 1
ATOM 3263 C C . ALA B 1 108 ? 14.883 -6.777 -1.971 1 56.69 108 ALA B C 1
ATOM 3265 O O . ALA B 1 108 ? 15.445 -7.656 -1.314 1 56.69 108 ALA B O 1
ATOM 3266 N N . PRO B 1 109 ? 15.453 -5.926 -2.844 1 61.5 109 PRO B N 1
ATOM 3267 C CA . PRO B 1 109 ? 16.891 -6.113 -3.025 1 61.5 109 PRO B CA 1
ATOM 3268 C C . PRO B 1 109 ? 17.688 -5.883 -1.741 1 61.5 109 PRO B C 1
ATOM 3270 O O . PRO B 1 109 ? 17.281 -5.082 -0.897 1 61.5 109 PRO B O 1
ATOM 3273 N N . THR B 1 110 ? 18.562 -6.812 -1.46 1 64.31 110 THR B N 1
ATOM 3274 C CA . THR B 1 110 ? 19.469 -6.664 -0.328 1 64.31 110 THR B CA 1
ATOM 3275 C C . THR B 1 110 ? 20.781 -6.035 -0.772 1 64.31 110 THR B C 1
ATOM 3277 O O . THR B 1 110 ? 21.422 -6.516 -1.713 1 64.31 110 THR B O 1
ATOM 3280 N N . VAL B 1 111 ? 21.047 -4.871 -0.235 1 65.44 111 VAL B N 1
ATOM 3281 C CA . VAL B 1 111 ? 22.359 -4.277 -0.382 1 65.44 111 VAL B CA 1
ATOM 3282 C C . VAL B 1 111 ? 23.297 -4.797 0.718 1 65.44 111 VAL B C 1
ATOM 3284 O O . VAL B 1 111 ? 23.141 -4.434 1.887 1 65.44 111 VAL B O 1
ATOM 3287 N N . LYS B 1 112 ? 24 -5.75 0.359 1 71.81 112 LYS B N 1
ATOM 3288 C CA . LYS B 1 112 ? 25 -6.277 1.289 1 71.81 112 LYS B CA 1
ATOM 3289 C C . LYS B 1 112 ? 26.375 -5.68 1.021 1 71.81 112 LYS B C 1
ATOM 3291 O O . LYS B 1 112 ? 26.875 -5.742 -0.103 1 71.81 112 LYS B O 1
ATOM 3296 N N . VAL B 1 113 ? 26.797 -5.012 1.984 1 67.81 113 VAL B N 1
ATOM 3297 C CA . VAL B 1 113 ? 28.109 -4.367 1.819 1 67.81 113 VAL B CA 1
ATOM 3298 C C . VAL B 1 113 ? 29.078 -4.895 2.871 1 67.81 113 VAL B C 1
ATOM 3300 O O . VAL B 1 113 ? 28.812 -4.785 4.074 1 67.81 113 VAL B O 1
ATOM 3303 N N . GLY B 1 114 ? 30.094 -5.535 2.348 1 69.31 114 GLY B N 1
ATOM 3304 C CA . GLY B 1 114 ? 31.156 -6.039 3.205 1 69.31 114 GLY B CA 1
ATOM 3305 C C . GLY B 1 114 ? 31.031 -7.52 3.506 1 69.31 114 GLY B C 1
ATOM 3306 O O . GLY B 1 114 ? 29.969 -8.117 3.295 1 69.31 114 GLY B O 1
ATOM 3307 N N . GLU B 1 115 ? 32.062 -8.211 3.875 1 69.25 115 GLU B N 1
ATOM 3308 C CA . GLU B 1 115 ? 32.094 -9.641 4.141 1 69.25 115 GLU B CA 1
ATOM 3309 C C . GLU B 1 115 ? 32.375 -9.922 5.617 1 69.25 115 GLU B C 1
ATOM 3311 O O . GLU B 1 115 ? 32.406 -11.086 6.035 1 69.25 115 GLU B O 1
ATOM 3316 N N . ALA B 1 116 ? 32.469 -8.852 6.316 1 73.81 116 ALA B N 1
ATOM 3317 C CA . ALA B 1 116 ? 32.844 -9.008 7.723 1 73.81 116 ALA B CA 1
ATOM 3318 C C . ALA B 1 116 ? 31.625 -9.477 8.539 1 73.81 116 ALA B C 1
ATOM 3320 O O . ALA B 1 116 ? 30.625 -9.938 7.984 1 73.81 116 ALA B O 1
ATOM 3321 N N . ALA B 1 117 ? 31.828 -9.516 9.828 1 79.69 117 ALA B N 1
ATOM 3322 C CA . ALA B 1 117 ? 30.766 -9.898 10.766 1 79.69 117 ALA B CA 1
ATOM 3323 C C . ALA B 1 117 ? 29.547 -8.992 10.617 1 79.69 117 ALA B C 1
ATOM 3325 O O . ALA B 1 117 ? 29.625 -7.934 9.992 1 79.69 117 ALA B O 1
ATOM 3326 N N . ALA B 1 118 ? 28.531 -9.461 11.18 1 81.44 118 ALA B N 1
ATOM 3327 C CA . ALA B 1 118 ? 27.281 -8.727 11.102 1 81.44 118 ALA B CA 1
ATOM 3328 C C . ALA B 1 118 ? 27.406 -7.336 11.711 1 81.44 118 ALA B C 1
ATOM 3330 O O . ALA B 1 118 ? 28.016 -7.176 12.781 1 81.44 118 ALA B O 1
ATOM 3331 N N . GLY B 1 119 ? 27.062 -6.312 11.023 1 88.25 119 GLY B N 1
ATOM 3332 C CA . GLY B 1 119 ? 27.047 -4.934 11.477 1 88.25 119 GLY B CA 1
ATOM 3333 C C . GLY B 1 119 ? 25.656 -4.406 11.75 1 88.25 119 GLY B C 1
ATOM 3334 O O . GLY B 1 119 ? 25.047 -4.746 12.766 1 88.25 119 GLY B O 1
ATOM 3335 N N . VAL B 1 120 ? 25.125 -3.684 10.742 1 90.44 120 VAL B N 1
ATOM 3336 C CA . VAL B 1 120 ? 23.781 -3.143 10.914 1 90.44 120 VAL B CA 1
ATOM 3337 C C . VAL B 1 120 ? 22.906 -3.551 9.734 1 90.44 120 VAL B C 1
ATOM 3339 O O . VAL B 1 120 ? 23.344 -3.531 8.586 1 90.44 120 VAL B O 1
ATOM 3342 N N . GLU B 1 121 ? 21.734 -3.996 10.039 1 88.88 121 GLU B N 1
ATOM 3343 C CA . GLU B 1 121 ? 20.734 -4.371 9.039 1 88.88 121 GLU B CA 1
ATOM 3344 C C . GLU B 1 121 ? 19.547 -3.418 9.062 1 88.88 121 GLU B C 1
ATOM 3346 O O . GLU B 1 121 ? 18.922 -3.211 10.109 1 88.88 121 GLU B O 1
ATOM 3351 N N . MET B 1 122 ? 19.266 -2.896 7.871 1 90.19 122 MET B N 1
ATOM 3352 C CA . MET B 1 122 ? 18.219 -1.88 7.781 1 90.19 122 MET B CA 1
ATOM 3353 C C . MET B 1 122 ? 17.156 -2.285 6.77 1 90.19 122 MET B C 1
ATOM 3355 O O . MET B 1 122 ? 17.453 -2.963 5.785 1 90.19 122 MET B O 1
ATOM 3359 N N . ALA B 1 123 ? 15.953 -1.989 7.039 1 88.88 123 ALA B N 1
ATOM 3360 C CA . ALA B 1 123 ? 14.906 -1.927 6.027 1 88.88 123 ALA B CA 1
ATOM 3361 C C . ALA B 1 123 ? 14.633 -0.485 5.609 1 88.88 123 ALA B C 1
ATOM 3363 O O . ALA B 1 123 ? 14.305 0.361 6.445 1 88.88 123 ALA B O 1
ATOM 3364 N N . CYS B 1 124 ? 14.742 -0.264 4.379 1 89.75 124 CYS B N 1
ATOM 3365 C CA . CYS B 1 124 ? 14.648 1.106 3.891 1 89.75 124 CYS B CA 1
ATOM 3366 C C . CYS B 1 124 ? 13.625 1.218 2.77 1 89.75 124 CYS B C 1
ATOM 3368 O O . CYS B 1 124 ? 13.32 0.228 2.102 1 89.75 124 CYS B O 1
ATOM 3370 N N . GLY B 1 125 ? 13.047 2.381 2.631 1 88.88 125 GLY B N 1
ATOM 3371 C CA . GLY B 1 125 ? 12.133 2.68 1.539 1 88.88 125 GLY B CA 1
ATOM 3372 C C . GLY B 1 125 ? 11.898 4.164 1.348 1 88.88 125 GLY B C 1
ATOM 3373 O O . GLY B 1 125 ? 12.219 4.969 2.225 1 88.88 125 GLY B O 1
ATOM 3374 N N . GLU B 1 126 ? 11.406 4.426 0.2 1 87.88 126 GLU B N 1
ATOM 3375 C CA . GLU B 1 126 ? 11.062 5.801 -0.149 1 87.88 126 GLU B CA 1
ATOM 3376 C C . GLU B 1 126 ? 9.555 5.98 -0.265 1 87.88 126 GLU B C 1
ATOM 3378 O O . GLU B 1 126 ? 8.867 5.133 -0.833 1 87.88 126 GLU B O 1
ATOM 3383 N N . LEU B 1 127 ? 9.086 7.066 0.303 1 88.44 127 LEU B N 1
ATOM 3384 C CA . LEU B 1 127 ? 7.648 7.309 0.241 1 88.44 127 LEU B CA 1
ATOM 3385 C C . LEU B 1 127 ? 7.219 7.672 -1.177 1 88.44 127 LEU B C 1
ATOM 3387 O O . LEU B 1 127 ? 7.949 8.367 -1.892 1 88.44 127 LEU B O 1
ATOM 3391 N N . ARG B 1 128 ? 6.07 7.141 -1.501 1 81.06 128 ARG B N 1
ATOM 3392 C CA . ARG B 1 128 ? 5.426 7.445 -2.773 1 81.06 128 ARG B CA 1
ATOM 3393 C C . ARG B 1 128 ? 4.02 8 -2.557 1 81.06 128 ARG B C 1
ATOM 3395 O O . ARG B 1 128 ? 3.275 7.5 -1.711 1 81.06 128 ARG B O 1
ATOM 3402 N N . PHE B 1 129 ? 3.658 9.031 -3.299 1 77 129 PHE B N 1
ATOM 3403 C CA . PHE B 1 129 ? 2.344 9.656 -3.199 1 77 129 PHE B CA 1
ATOM 3404 C C . PHE B 1 129 ? 1.634 9.648 -4.547 1 77 129 PHE B C 1
ATOM 3406 O O . PHE B 1 129 ? 2.262 9.414 -5.582 1 77 129 PHE B O 1
ATOM 3413 N N . ALA B 1 130 ? 0.224 9.727 -4.426 1 66.19 130 ALA B N 1
ATOM 3414 C CA . ALA B 1 130 ? -0.54 9.859 -5.664 1 66.19 130 ALA B CA 1
ATOM 3415 C C . ALA B 1 130 ? -0.032 11.039 -6.496 1 66.19 130 ALA B C 1
ATOM 3417 O O . ALA B 1 130 ? 0.489 12.016 -5.953 1 66.19 130 ALA B O 1
ATOM 3418 N N . THR B 1 131 ? -0.215 10.852 -7.777 1 61.16 131 THR B N 1
ATOM 3419 C CA . THR B 1 131 ? 0.238 11.891 -8.695 1 61.16 131 THR B CA 1
ATOM 3420 C C . THR B 1 131 ? -0.421 13.227 -8.367 1 61.16 131 THR B C 1
ATOM 3422 O O . THR B 1 131 ? -1.595 13.266 -7.988 1 61.16 131 THR B O 1
ATOM 3425 N N . SER B 1 132 ? 0.209 14.266 -8.281 1 62.78 132 SER B N 1
ATOM 3426 C CA . SER B 1 132 ? -0.294 15.625 -8.133 1 62.78 132 SER B CA 1
ATOM 3427 C C . SER B 1 132 ? -0.453 15.992 -6.66 1 62.78 132 SER B C 1
ATOM 3429 O O . SER B 1 132 ? -0.958 17.062 -6.336 1 62.78 132 SER B O 1
ATOM 3431 N N . THR B 1 133 ? -0.129 15.008 -5.836 1 70.44 133 THR B N 1
ATOM 3432 C CA . THR B 1 133 ? -0.227 15.352 -4.422 1 70.44 133 THR B CA 1
ATOM 3433 C C . THR B 1 133 ? 1.091 15.922 -3.912 1 70.44 133 THR B C 1
ATOM 3435 O O . THR B 1 133 ? 2.166 15.477 -4.316 1 70.44 133 THR B O 1
ATOM 3438 N N . ALA B 1 134 ? 0.951 16.938 -3.178 1 74.25 134 ALA B N 1
ATOM 3439 C CA . ALA B 1 134 ? 2.139 17.531 -2.574 1 74.25 134 ALA B CA 1
ATOM 3440 C C . ALA B 1 134 ? 2.725 16.625 -1.498 1 74.25 134 ALA B C 1
ATOM 3442 O O . ALA B 1 134 ? 1.984 16.016 -0.722 1 74.25 134 ALA B O 1
ATOM 3443 N N . ASP B 1 135 ? 4.039 16.484 -1.563 1 79.25 135 ASP B N 1
ATOM 3444 C CA . ASP B 1 135 ? 4.742 15.742 -0.528 1 79.25 135 ASP B CA 1
ATOM 3445 C C . ASP B 1 135 ? 4.617 16.438 0.83 1 79.25 135 ASP B C 1
ATOM 3447 O O . ASP B 1 135 ? 5.156 17.516 1.031 1 79.25 135 ASP B O 1
ATOM 3451 N N . PRO B 1 136 ? 3.949 15.805 1.747 1 83.5 136 PRO B N 1
ATOM 3452 C CA . PRO B 1 136 ? 3.729 16.453 3.037 1 83.5 136 PRO B CA 1
ATOM 3453 C C . PRO B 1 136 ? 5.008 16.578 3.861 1 83.5 136 PRO B C 1
ATOM 3455 O O . PRO B 1 136 ? 5.027 17.281 4.879 1 83.5 136 PRO B O 1
ATOM 3458 N N . PHE B 1 137 ? 6.051 15.992 3.389 1 89.38 137 PHE B N 1
ATOM 3459 C CA . PHE B 1 137 ? 7.285 16.016 4.16 1 89.38 137 PHE B CA 1
ATOM 3460 C C . PHE B 1 137 ? 8.305 16.938 3.508 1 89.38 137 PHE B C 1
ATOM 3462 O O . PHE B 1 137 ? 9.469 16.984 3.918 1 89.38 137 PHE B O 1
ATOM 3469 N N . ARG B 1 138 ? 7.867 17.625 2.535 1 83.88 138 ARG B N 1
ATOM 3470 C CA . ARG B 1 138 ? 8.773 18.484 1.787 1 83.88 138 ARG B CA 1
ATOM 3471 C C . ARG B 1 138 ? 9.406 19.547 2.695 1 83.88 138 ARG B C 1
ATOM 3473 O O . ARG B 1 138 ? 10.523 20 2.445 1 83.88 138 ARG B O 1
ATOM 3480 N N . MET B 1 139 ? 8.727 19.906 3.801 1 81.38 139 MET B N 1
ATOM 3481 C CA . MET B 1 139 ? 9.203 20.984 4.68 1 81.38 139 MET B CA 1
ATOM 3482 C C . MET B 1 139 ? 10.016 20.406 5.84 1 81.38 139 MET B C 1
ATOM 3484 O O . MET B 1 139 ? 10.516 21.156 6.68 1 81.38 139 MET B O 1
ATOM 3488 N N . LEU B 1 140 ? 10.047 19.125 5.898 1 86.88 140 LEU B N 1
ATOM 3489 C CA . LEU B 1 140 ? 10.859 18.5 6.941 1 86.88 140 LEU B CA 1
ATOM 3490 C C . LEU B 1 140 ? 12.336 18.859 6.773 1 86.88 140 LEU B C 1
ATOM 3492 O O . LEU B 1 140 ? 12.898 18.703 5.691 1 86.88 140 LEU B O 1
ATOM 3496 N N . ARG B 1 141 ? 12.922 19.422 7.77 1 82.44 141 ARG B N 1
ATOM 3497 C CA . ARG B 1 141 ? 14.289 19.922 7.664 1 82.44 141 ARG B CA 1
ATOM 3498 C C . ARG B 1 141 ? 15.273 18.953 8.328 1 82.44 141 ARG B C 1
ATOM 3500 O O . ARG B 1 141 ? 16.453 18.906 7.957 1 82.44 141 ARG B O 1
ATOM 3507 N N . HIS B 1 142 ? 14.812 18.281 9.328 1 89.75 142 HIS B N 1
ATOM 3508 C CA . HIS B 1 142 ? 15.648 17.375 10.094 1 89.75 142 HIS B CA 1
ATOM 3509 C C . HIS B 1 142 ? 15.016 15.992 10.188 1 89.75 142 HIS B C 1
ATOM 3511 O O . HIS B 1 142 ? 13.789 15.867 10.18 1 89.75 142 HIS B O 1
ATOM 3517 N N . PRO B 1 143 ? 15.875 15 10.25 1 94.06 143 PRO B N 1
ATOM 3518 C CA . PRO B 1 143 ? 15.297 13.664 10.453 1 94.06 143 PRO B CA 1
ATOM 3519 C C . PRO B 1 143 ? 14.516 13.555 11.758 1 94.06 143 PRO B C 1
ATOM 3521 O O . PRO B 1 143 ? 14.852 14.211 12.742 1 94.06 143 PRO B O 1
ATOM 3524 N N . ILE B 1 144 ? 13.492 12.852 11.719 1 93.44 144 ILE B N 1
ATOM 3525 C CA . ILE B 1 144 ? 12.766 12.492 12.938 1 93.44 144 ILE B CA 1
ATOM 3526 C C . ILE B 1 144 ? 13.102 11.062 13.336 1 93.44 144 ILE B C 1
ATOM 3528 O O . ILE B 1 144 ? 13.055 10.148 12.508 1 93.44 144 ILE B O 1
ATOM 3532 N N . VAL B 1 145 ? 13.477 10.898 14.594 1 93.38 145 VAL B N 1
ATOM 3533 C CA . VAL B 1 145 ? 13.906 9.586 15.07 1 93.38 145 VAL B CA 1
ATOM 3534 C C . VAL B 1 145 ? 12.984 9.125 16.203 1 93.38 145 VAL B C 1
ATOM 3536 O O . VAL B 1 145 ? 12.586 9.922 17.047 1 93.38 145 VAL B O 1
ATOM 3539 N N . THR B 1 146 ? 12.57 7.902 16.109 1 90.12 146 THR B N 1
ATOM 3540 C CA . THR B 1 146 ? 11.859 7.273 17.219 1 90.12 146 THR B CA 1
ATOM 3541 C C . THR B 1 146 ? 12.328 5.836 17.422 1 90.12 146 THR B C 1
ATOM 3543 O O . THR B 1 146 ? 12.953 5.254 16.531 1 90.12 146 THR B O 1
ATOM 3546 N N . ARG B 1 147 ? 12.156 5.332 18.609 1 88.44 147 ARG B N 1
ATOM 3547 C CA . ARG B 1 147 ? 12.492 3.947 18.922 1 88.44 147 ARG B CA 1
ATOM 3548 C C . ARG B 1 147 ? 11.258 3.176 19.375 1 88.44 147 ARG B C 1
ATOM 3550 O O . ARG B 1 147 ? 10.477 3.672 20.203 1 88.44 147 ARG B O 1
ATOM 3557 N N . PHE B 1 148 ? 11.07 2.008 18.797 1 81.38 148 PHE B N 1
ATOM 3558 C CA . PHE B 1 148 ? 9.898 1.194 19.125 1 81.38 148 PHE B CA 1
ATOM 3559 C C . PHE B 1 148 ? 10.289 0.039 20.047 1 81.38 148 PHE B C 1
ATOM 3561 O O . PHE B 1 148 ? 9.812 -1.084 19.875 1 81.38 148 PHE B O 1
ATOM 3568 N N . ASP B 1 149 ? 11.109 0.085 20.922 1 70.62 149 ASP B N 1
ATOM 3569 C CA . ASP B 1 149 ? 11.578 -0.978 21.812 1 70.62 149 ASP B CA 1
ATOM 3570 C C . ASP B 1 149 ? 10.633 -1.166 23 1 70.62 149 ASP B C 1
ATOM 3572 O O . ASP B 1 149 ? 10.688 -2.189 23.688 1 70.62 149 ASP B O 1
ATOM 3576 N N . GLY B 1 150 ? 9.703 -0.342 23.328 1 59.38 150 GLY B N 1
ATOM 3577 C CA . GLY B 1 150 ? 8.883 -0.443 24.531 1 59.38 150 GLY B CA 1
ATOM 3578 C C . GLY B 1 150 ? 7.676 -1.341 24.344 1 59.38 150 GLY B C 1
ATOM 3579 O O . GLY B 1 150 ? 7.449 -1.876 23.25 1 59.38 150 GLY B O 1
ATOM 3580 N N . PRO B 1 151 ? 7.105 -1.829 25.5 1 56.03 151 PRO B N 1
ATOM 3581 C CA . PRO B 1 151 ? 5.922 -2.689 25.484 1 56.03 151 PRO B CA 1
ATOM 3582 C C . PRO B 1 151 ? 4.855 -2.213 24.5 1 56.03 151 PRO B C 1
ATOM 3584 O O . PRO B 1 151 ? 4.121 -3.027 23.938 1 56.03 151 PRO B O 1
ATOM 3587 N N . ALA B 1 152 ? 4.781 -0.96 24.484 1 55.06 152 ALA B N 1
ATOM 3588 C CA . ALA B 1 152 ? 3.768 -0.369 23.625 1 55.06 152 ALA B CA 1
ATOM 3589 C C . ALA B 1 152 ? 4.266 -0.276 22.188 1 55.06 152 ALA B C 1
ATOM 3591 O O . ALA B 1 152 ? 3.527 0.153 21.297 1 55.06 152 ALA B O 1
ATOM 3592 N N . GLY B 1 153 ? 5.426 -0.82 22.062 1 58.44 153 GLY B N 1
ATOM 3593 C CA . GLY B 1 153 ? 6.031 -0.695 20.75 1 58.44 153 GLY B CA 1
ATOM 3594 C C . GLY B 1 153 ? 5.699 -1.854 19.828 1 58.44 153 GLY B C 1
ATOM 3595 O O . GLY B 1 153 ? 4.832 -2.674 20.141 1 58.44 153 GLY B O 1
ATOM 3596 N N . LEU B 1 154 ? 6.07 -1.77 18.547 1 63.44 154 LEU B N 1
ATOM 3597 C CA . LEU B 1 154 ? 5.852 -2.732 17.484 1 63.44 154 LEU B CA 1
ATOM 3598 C C . LEU B 1 154 ? 6.727 -3.967 17.672 1 63.44 154 LEU B C 1
ATOM 3600 O O . LEU B 1 154 ? 6.879 -4.773 16.75 1 63.44 154 LEU B O 1
ATOM 3604 N N . LYS B 1 155 ? 7.184 -4.145 18.844 1 61.34 155 LYS B N 1
ATOM 3605 C CA . LYS B 1 155 ? 8.203 -5.18 19 1 61.34 155 LYS B CA 1
ATOM 3606 C C . LYS B 1 155 ? 7.711 -6.523 18.453 1 61.34 155 LYS B C 1
ATOM 3608 O O . LYS B 1 155 ? 8.445 -7.227 17.766 1 61.34 155 LYS B O 1
ATOM 3613 N N . ASP B 1 156 ? 6.488 -6.836 18.828 1 61.41 156 ASP B N 1
ATOM 3614 C CA . ASP B 1 156 ? 5.996 -8.141 18.406 1 61.41 156 ASP B CA 1
ATOM 3615 C C . ASP B 1 156 ? 5.734 -8.172 16.891 1 61.41 156 ASP B C 1
ATOM 3617 O O . ASP B 1 156 ? 5.898 -9.203 16.25 1 61.41 156 ASP B O 1
ATOM 3621 N N . GLN B 1 157 ? 5.461 -7.031 16.375 1 60.38 157 GLN B N 1
ATOM 3622 C CA . GLN B 1 157 ? 5.25 -6.934 14.93 1 60.38 157 GLN B CA 1
ATOM 3623 C C . GLN B 1 157 ? 6.562 -7.109 14.164 1 60.38 157 GLN B C 1
ATOM 3625 O O . GLN B 1 157 ? 6.559 -7.504 13 1 60.38 157 GLN B O 1
ATOM 3630 N N . PHE B 1 158 ? 7.578 -7 15.039 1 61.06 158 PHE B N 1
ATOM 3631 C CA . PHE B 1 158 ? 8.891 -6.965 14.414 1 61.06 158 PHE B CA 1
ATOM 3632 C C . PHE B 1 158 ? 9.445 -8.375 14.227 1 61.06 158 PHE B C 1
ATOM 3634 O O . PHE B 1 158 ? 10.328 -8.602 13.398 1 61.06 158 PHE B O 1
ATOM 3641 N N . VAL B 1 159 ? 8.844 -9.203 15 1 62.78 159 VAL B N 1
ATOM 3642 C CA . VAL B 1 159 ? 9.352 -10.57 14.922 1 62.78 159 VAL B CA 1
ATOM 3643 C C . VAL B 1 159 ? 9.281 -11.07 13.477 1 62.78 159 VAL B C 1
ATOM 3645 O O . VAL B 1 159 ? 10.234 -11.656 12.969 1 62.78 159 VAL B O 1
ATOM 3648 N N . MET B 1 160 ? 8.234 -10.758 12.875 1 64.12 160 MET B N 1
ATOM 3649 C CA . MET B 1 160 ? 8.078 -11.203 11.492 1 64.12 160 MET B CA 1
ATOM 3650 C C . MET B 1 160 ? 9.117 -10.547 10.594 1 64.12 160 MET B C 1
ATOM 3652 O O . MET B 1 160 ? 9.68 -11.203 9.711 1 64.12 160 MET B O 1
ATOM 3656 N N . LEU B 1 161 ? 9.43 -9.367 10.867 1 63.69 161 LEU B N 1
ATOM 3657 C CA . LEU B 1 161 ? 10.383 -8.656 10.023 1 63.69 161 LEU B CA 1
ATOM 3658 C C . LEU B 1 161 ? 11.789 -9.211 10.219 1 63.69 161 LEU B C 1
ATOM 3660 O O . LEU B 1 161 ? 12.555 -9.344 9.258 1 63.69 161 LEU B O 1
ATOM 3664 N N . LEU B 1 162 ? 12.047 -9.422 11.539 1 65 162 LEU B N 1
ATOM 3665 C CA . LEU B 1 162 ? 13.352 -10.008 11.828 1 65 162 LEU B CA 1
ATOM 3666 C C . LEU B 1 162 ? 13.516 -11.352 11.117 1 65 162 LEU B C 1
ATOM 3668 O O . LEU B 1 162 ? 14.57 -11.641 10.547 1 65 162 LEU B O 1
ATOM 3672 N N . ALA B 1 163 ? 12.5 -12.023 11.141 1 69.06 163 ALA B N 1
ATOM 3673 C CA . ALA B 1 163 ? 12.531 -13.312 10.453 1 69.06 163 ALA B CA 1
ATOM 3674 C C . ALA B 1 163 ? 12.711 -13.133 8.953 1 69.06 163 ALA B C 1
ATOM 3676 O O . ALA B 1 163 ? 13.445 -13.891 8.312 1 69.06 163 ALA B O 1
ATOM 3677 N N . GLU B 1 164 ? 12.133 -12.133 8.391 1 70.5 164 GLU B N 1
ATOM 3678 C CA . GLU B 1 164 ? 12.219 -11.859 6.957 1 70.5 164 GLU B CA 1
ATOM 3679 C C . GLU B 1 164 ? 13.625 -11.422 6.562 1 70.5 164 GLU B C 1
ATOM 3681 O O . GLU B 1 164 ? 14.094 -11.734 5.465 1 70.5 164 GLU B O 1
ATOM 3686 N N . SER B 1 165 ? 14.227 -10.656 7.438 1 65.5 165 SER B N 1
ATOM 3687 C CA . SER B 1 165 ? 15.594 -10.211 7.184 1 65.5 165 SER B CA 1
ATOM 3688 C C . SER B 1 165 ? 16.547 -11.398 7.105 1 65.5 165 SER B C 1
ATOM 3690 O O . SER B 1 165 ? 17.484 -11.398 6.312 1 65.5 165 SER B O 1
ATOM 3692 N N . ALA B 1 166 ? 16.25 -12.367 7.836 1 67.19 166 ALA B N 1
ATOM 3693 C CA . ALA B 1 166 ? 17.141 -13.523 7.906 1 67.19 166 ALA B CA 1
ATOM 3694 C C . ALA B 1 166 ? 16.922 -14.461 6.723 1 67.19 166 ALA B C 1
ATOM 3696 O O . ALA B 1 166 ? 17.859 -15.055 6.207 1 67.19 166 ALA B O 1
ATOM 3697 N N . GLN B 1 167 ? 15.688 -14.531 6.32 1 71 167 GLN B N 1
ATOM 3698 C CA . GLN B 1 167 ? 15.344 -15.438 5.227 1 71 167 GLN B CA 1
ATOM 3699 C C . GLN B 1 167 ? 14.195 -14.883 4.391 1 71 167 GLN B C 1
ATOM 3701 O O . GLN B 1 167 ? 13.031 -15.219 4.621 1 71 167 GLN B O 1
ATOM 3706 N N . PRO B 1 168 ? 14.641 -14.031 3.445 1 71 168 PRO B N 1
ATOM 3707 C CA . PRO B 1 168 ? 13.562 -13.508 2.598 1 71 168 PRO B CA 1
ATOM 3708 C C . PRO B 1 168 ? 12.789 -14.609 1.884 1 71 168 PRO B C 1
ATOM 3710 O O . PRO B 1 168 ? 13.367 -15.625 1.49 1 71 168 PRO B O 1
ATOM 3713 N N . GLY B 1 169 ? 11.523 -14.516 1.924 1 75.06 169 GLY B N 1
ATOM 3714 C CA . GLY B 1 169 ? 10.633 -15.469 1.276 1 75.06 169 GLY B CA 1
ATOM 3715 C C . GLY B 1 169 ? 9.547 -14.805 0.453 1 75.06 169 GLY B C 1
ATOM 3716 O O . GLY B 1 169 ? 9.656 -13.633 0.1 1 75.06 169 GLY B O 1
ATOM 3717 N N . LEU B 1 170 ? 8.578 -15.555 0.057 1 79.75 170 LEU B N 1
ATOM 3718 C CA . LEU B 1 170 ? 7.457 -15.062 -0.734 1 79.75 170 LEU B CA 1
ATOM 3719 C C . LEU B 1 170 ? 6.77 -13.891 -0.033 1 79.75 170 LEU B C 1
ATOM 3721 O O . LEU B 1 170 ? 6.422 -13.992 1.146 1 79.75 170 LEU B O 1
ATOM 3725 N N . GLY B 1 171 ? 6.66 -12.781 -0.749 1 82.06 171 GLY B N 1
ATOM 3726 C CA . GLY B 1 171 ? 5.926 -11.633 -0.228 1 82.06 171 GLY B CA 1
ATOM 3727 C C . GLY B 1 171 ? 6.754 -10.773 0.709 1 82.06 171 GLY B C 1
ATOM 3728 O O . GLY B 1 171 ? 6.211 -9.906 1.396 1 82.06 171 GLY B O 1
ATOM 3729 N N . SER B 1 172 ? 8.047 -11 0.85 1 82 172 SER B N 1
ATOM 3730 C CA . SER B 1 172 ? 8.906 -10.25 1.758 1 82 172 SER B CA 1
ATOM 3731 C C . SER B 1 172 ? 8.797 -8.75 1.511 1 82 172 SER B C 1
ATOM 3733 O O . SER B 1 172 ? 8.797 -7.957 2.457 1 82 172 SER B O 1
ATOM 3735 N N . ARG B 1 173 ? 8.672 -8.328 0.274 1 81.88 173 ARG B N 1
ATOM 3736 C CA . ARG B 1 173 ? 8.531 -6.91 -0.045 1 81.88 173 ARG B CA 1
ATOM 3737 C C . ARG B 1 173 ? 7.262 -6.332 0.572 1 81.88 173 ARG B C 1
ATOM 3739 O O . ARG B 1 173 ? 7.281 -5.227 1.12 1 81.88 173 ARG B O 1
ATOM 3746 N N . VAL B 1 174 ? 6.191 -7.043 0.505 1 82.69 174 VAL B N 1
ATOM 3747 C CA . VAL B 1 174 ? 4.91 -6.617 1.057 1 82.69 174 VAL B CA 1
ATOM 3748 C C . VAL B 1 174 ? 5.02 -6.484 2.574 1 82.69 174 VAL B C 1
ATOM 3750 O O . VAL B 1 174 ? 4.5 -5.531 3.16 1 82.69 174 VAL B O 1
ATOM 3753 N N . LEU B 1 175 ? 5.676 -7.422 3.154 1 83 175 LEU B N 1
ATOM 3754 C CA . LEU B 1 175 ? 5.824 -7.422 4.605 1 83 175 LEU B CA 1
ATOM 3755 C C . LEU B 1 175 ? 6.684 -6.25 5.066 1 83 175 LEU B C 1
ATOM 3757 O O . LEU B 1 175 ? 6.355 -5.582 6.047 1 83 175 LEU B O 1
ATOM 3761 N N . ILE B 1 176 ? 7.754 -5.988 4.352 1 83.94 176 ILE B N 1
ATOM 3762 C CA . ILE B 1 176 ? 8.633 -4.879 4.699 1 83.94 176 ILE B CA 1
ATOM 3763 C C . ILE B 1 176 ? 7.902 -3.555 4.496 1 83.94 176 ILE B C 1
ATOM 3765 O O . ILE B 1 176 ? 8 -2.65 5.328 1 83.94 176 ILE B O 1
ATOM 3769 N N . GLU B 1 177 ? 7.207 -3.428 3.4 1 86.19 177 GLU B N 1
ATOM 3770 C CA . GLU B 1 177 ? 6.406 -2.23 3.17 1 86.19 177 GLU B CA 1
ATOM 3771 C C . GLU B 1 177 ? 5.414 -2.004 4.305 1 86.19 177 GLU B C 1
ATOM 3773 O O . GLU B 1 177 ? 5.262 -0.88 4.789 1 86.19 177 GLU B O 1
ATOM 3778 N N . ALA B 1 178 ? 4.734 -3.047 4.66 1 83.25 178 ALA B N 1
ATOM 3779 C CA . ALA B 1 178 ? 3.77 -2.963 5.754 1 83.25 178 ALA B CA 1
ATOM 3780 C C . ALA B 1 178 ? 4.438 -2.488 7.039 1 83.25 178 ALA B C 1
ATOM 3782 O O . ALA B 1 178 ? 3.893 -1.646 7.758 1 83.25 178 ALA B O 1
ATOM 3783 N N . LEU B 1 179 ? 5.57 -2.99 7.293 1 83.5 179 LEU B N 1
ATOM 3784 C CA . LEU B 1 179 ? 6.32 -2.602 8.484 1 83.5 179 LEU B CA 1
ATOM 3785 C C . LEU B 1 179 ? 6.645 -1.11 8.453 1 83.5 179 LEU B C 1
ATOM 3787 O O . LEU B 1 179 ? 6.402 -0.401 9.438 1 83.5 179 LEU B O 1
ATOM 3791 N N . LEU B 1 180 ? 7.199 -0.705 7.367 1 89 180 LEU B N 1
ATOM 3792 C CA . LEU B 1 180 ? 7.617 0.688 7.25 1 89 180 LEU B CA 1
ATOM 3793 C C . LEU B 1 180 ? 6.426 1.628 7.379 1 89 180 LEU B C 1
ATOM 3795 O O . LEU B 1 180 ? 6.512 2.662 8.039 1 89 180 LEU B O 1
ATOM 3799 N N . LYS B 1 181 ? 5.336 1.272 6.809 1 88.12 181 LYS B N 1
ATOM 3800 C CA . LYS B 1 181 ? 4.125 2.084 6.914 1 88.12 181 LYS B CA 1
ATOM 3801 C C . LYS B 1 181 ? 3.598 2.104 8.344 1 88.12 181 LYS B C 1
ATOM 3803 O O . LYS B 1 181 ? 3.148 3.143 8.828 1 88.12 181 LYS B O 1
ATOM 3808 N N . GLN B 1 182 ? 3.584 0.984 8.977 1 84.5 182 GLN B N 1
ATOM 3809 C CA . GLN B 1 182 ? 3.17 0.926 10.375 1 84.5 182 GLN B CA 1
ATOM 3810 C C . GLN B 1 182 ? 4.043 1.824 11.25 1 84.5 182 GLN B C 1
ATOM 3812 O O . GLN B 1 182 ? 3.537 2.557 12.102 1 84.5 182 GLN B O 1
ATOM 3817 N N . CYS B 1 183 ? 5.34 1.774 11.016 1 88.38 183 CYS B N 1
ATOM 3818 C CA . CYS B 1 183 ? 6.27 2.615 11.758 1 88.38 183 CYS B CA 1
ATOM 3819 C C . CYS B 1 183 ? 5.984 4.094 11.516 1 88.38 183 CYS B C 1
ATOM 3821 O O . CYS B 1 183 ? 6.016 4.895 12.453 1 88.38 183 CYS B O 1
ATOM 3823 N N . LEU B 1 184 ? 5.711 4.3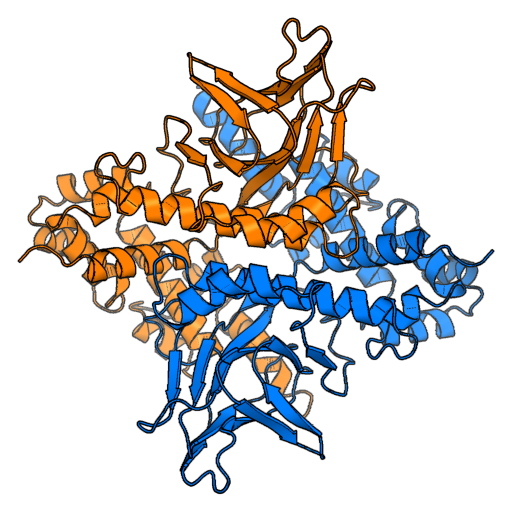83 10.289 1 90.88 184 LEU B N 1
ATOM 3824 C CA . LEU B 1 184 ? 5.406 5.77 9.953 1 90.88 184 LEU B CA 1
ATOM 3825 C C . LEU B 1 184 ? 4.176 6.254 10.711 1 90.88 184 LEU B C 1
ATOM 3827 O O . LEU B 1 184 ? 4.188 7.348 11.281 1 90.88 184 LEU B O 1
ATOM 3831 N N . VAL B 1 185 ? 3.154 5.461 10.742 1 86.38 185 VAL B N 1
ATOM 3832 C CA . VAL B 1 185 ? 1.922 5.82 11.438 1 86.38 185 VAL B CA 1
ATOM 3833 C C . VAL B 1 185 ? 2.209 6.043 12.914 1 86.38 185 VAL B C 1
ATOM 3835 O O . VAL B 1 185 ? 1.772 7.039 13.5 1 86.38 185 VAL B O 1
ATOM 3838 N N . MET B 1 186 ? 2.92 5.156 13.516 1 85.5 186 MET B N 1
ATOM 3839 C CA . MET B 1 186 ? 3.227 5.27 14.938 1 85.5 186 MET B CA 1
ATOM 3840 C C . MET B 1 186 ? 4.055 6.52 15.219 1 85.5 186 MET B C 1
ATOM 3842 O O . MET B 1 186 ? 3.846 7.195 16.219 1 85.5 186 MET B O 1
ATOM 3846 N N . LEU B 1 187 ? 4.992 6.75 14.359 1 88.75 187 LEU B N 1
ATOM 3847 C CA . LEU B 1 187 ? 5.789 7.965 14.492 1 88.75 187 LEU B CA 1
ATOM 3848 C C . LEU B 1 187 ? 4.902 9.203 14.438 1 88.75 187 LEU B C 1
ATOM 3850 O O . LEU B 1 187 ? 5.051 10.117 15.258 1 88.75 187 LEU B O 1
ATOM 3854 N N . LEU B 1 188 ? 3.994 9.219 13.492 1 87.31 188 LEU B N 1
ATOM 3855 C CA . LEU B 1 188 ? 3.107 10.367 13.328 1 87.31 188 LEU B CA 1
ATOM 3856 C C . LEU B 1 188 ? 2.217 10.539 14.555 1 87.31 188 LEU B C 1
ATOM 3858 O O . LEU B 1 188 ? 1.96 11.672 14.984 1 87.31 188 LEU B O 1
ATOM 3862 N N . ARG B 1 189 ? 1.746 9.477 15.086 1 83 189 ARG B N 1
ATOM 3863 C CA . ARG B 1 189 ? 0.953 9.539 16.312 1 83 189 ARG B CA 1
ATOM 3864 C C . ARG B 1 189 ? 1.755 10.164 17.438 1 83 189 ARG B C 1
ATOM 3866 O O . ARG B 1 189 ? 1.238 10.992 18.188 1 83 189 ARG B O 1
ATOM 3873 N N . ARG B 1 190 ? 2.949 9.75 17.562 1 84 190 ARG B N 1
ATOM 3874 C CA . ARG B 1 190 ? 3.816 10.297 18.609 1 84 190 ARG B CA 1
ATOM 3875 C C . ARG B 1 190 ? 4.062 11.789 18.391 1 84 190 ARG B C 1
ATOM 3877 O O . ARG B 1 190 ? 4.121 12.562 19.344 1 84 190 ARG B O 1
ATOM 3884 N N . GLN B 1 191 ? 4.25 12.172 17.156 1 83.94 191 GLN B N 1
ATOM 3885 C CA . GLN B 1 191 ? 4.453 13.578 16.828 1 83.94 191 GLN B CA 1
ATOM 3886 C C . GLN B 1 191 ? 3.24 14.414 17.219 1 83.94 191 GLN B C 1
ATOM 3888 O O . GLN B 1 191 ? 3.383 15.562 17.641 1 83.94 191 GLN B O 1
ATOM 3893 N N . MET B 1 192 ? 2.145 13.852 17.047 1 80.44 192 MET B N 1
ATOM 3894 C CA . MET B 1 192 ? 0.914 14.57 17.375 1 80.44 192 MET B CA 1
ATOM 3895 C C . MET B 1 192 ? 0.791 14.781 18.875 1 80.44 192 MET B C 1
ATOM 3897 O O . MET B 1 192 ? 0.187 15.758 19.328 1 80.44 192 MET B O 1
ATOM 3901 N N . GLU B 1 193 ? 1.299 13.898 19.562 1 79 193 GLU B N 1
ATOM 3902 C CA . GLU B 1 193 ? 1.201 13.961 21.016 1 79 193 GLU B CA 1
ATOM 3903 C C . GLU B 1 193 ? 2.314 14.828 21.609 1 79 193 GLU B C 1
ATOM 3905 O O . GLU B 1 193 ? 2.262 15.203 22.781 1 79 193 GLU B O 1
ATOM 3910 N N . SER B 1 194 ? 3.25 15.055 20.766 1 78.25 194 SER B N 1
ATOM 3911 C CA . SER B 1 194 ? 4.398 15.805 21.266 1 78.25 194 SER B CA 1
ATOM 3912 C C . SER B 1 194 ? 4.203 17.297 21.062 1 78.25 194 SER B C 1
ATOM 3914 O O . SER B 1 194 ? 3.564 17.734 20.094 1 78.25 194 SER B O 1
ATOM 3916 N N . ASP B 1 195 ? 4.641 18.078 21.969 1 70.94 195 ASP B N 1
ATOM 3917 C CA . ASP B 1 195 ? 4.598 19.531 21.859 1 70.94 195 ASP B CA 1
ATOM 3918 C C . ASP B 1 195 ? 5.652 20.047 20.891 1 70.94 195 ASP B C 1
ATOM 3920 O O . ASP B 1 195 ? 5.586 21.188 20.438 1 70.94 195 ASP B O 1
ATOM 3924 N N . ASP B 1 196 ? 6.59 19.266 20.656 1 69.19 196 ASP B N 1
ATOM 3925 C CA . ASP B 1 196 ? 7.684 19.641 19.766 1 69.19 196 ASP B CA 1
ATOM 3926 C C . ASP B 1 196 ? 7.551 18.969 18.406 1 69.19 196 ASP B C 1
ATOM 3928 O O . ASP B 1 196 ? 8.461 18.266 17.953 1 69.19 196 ASP B O 1
ATOM 3932 N N . ALA B 1 197 ? 6.406 19.281 17.828 1 71.75 197 ALA B N 1
ATOM 3933 C CA . ALA B 1 197 ? 6.152 18.656 16.547 1 71.75 197 ALA B CA 1
ATOM 3934 C C . ALA B 1 197 ? 7.098 19.188 15.469 1 71.75 197 ALA B C 1
ATOM 3936 O O . ALA B 1 197 ? 7.324 20.391 15.375 1 71.75 197 ALA B O 1
ATOM 3937 N N . GLU B 1 198 ? 7.715 18.281 14.789 1 79.12 198 GLU B N 1
ATOM 3938 C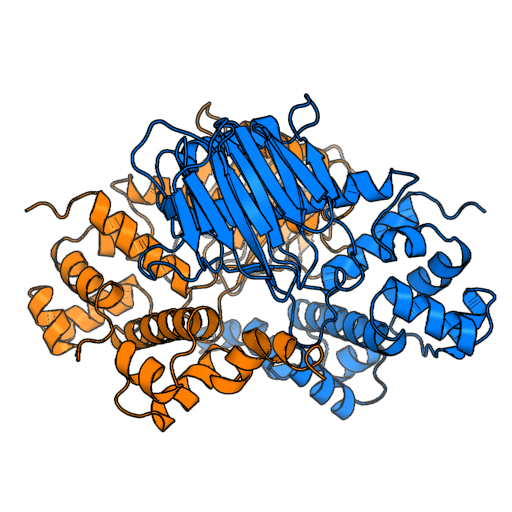 CA . GLU B 1 198 ? 8.656 18.641 13.727 1 79.12 198 GLU B CA 1
ATOM 3939 C C . GLU B 1 198 ? 7.945 18.781 12.383 1 79.12 198 GLU B C 1
ATOM 3941 O O . GLU B 1 198 ? 8.453 19.438 11.469 1 79.12 198 GLU B O 1
ATOM 3946 N N . LEU B 1 199 ? 6.836 18.266 12.359 1 85.62 199 LEU B N 1
ATOM 3947 C CA . LEU B 1 199 ? 6.086 18.328 11.109 1 85.62 199 LEU B CA 1
ATOM 3948 C C . LEU B 1 199 ? 5.129 19.5 11.102 1 85.62 199 LEU B C 1
ATOM 3950 O O . LEU B 1 199 ? 4.324 19.672 12.023 1 85.62 199 LEU B O 1
ATOM 3954 N N . SER B 1 200 ? 5.184 20.281 10.062 1 82 200 SER B N 1
ATOM 3955 C CA . SER B 1 200 ? 4.438 21.531 9.969 1 82 200 SER B CA 1
ATOM 3956 C C . SER B 1 200 ? 2.934 21.281 10.031 1 82 200 SER B C 1
ATOM 3958 O O . SER B 1 200 ? 2.197 22.047 10.656 1 82 200 SER B O 1
ATOM 3960 N N . TRP B 1 201 ? 2.535 20.266 9.406 1 82.94 201 TRP B N 1
ATOM 3961 C CA . TRP B 1 201 ? 1.094 20.062 9.328 1 82.94 201 TRP B CA 1
ATOM 3962 C C . TRP B 1 201 ? 0.551 19.516 10.641 1 82.94 201 TRP B C 1
ATOM 3964 O O . TRP B 1 201 ? -0.633 19.672 10.945 1 82.94 201 TRP B O 1
ATOM 3974 N N . THR B 1 202 ? 1.38 18.859 11.406 1 81.62 202 THR B N 1
ATOM 3975 C CA . THR B 1 202 ? 0.927 18.469 12.734 1 81.62 202 THR B CA 1
ATOM 3976 C C . THR B 1 202 ? 0.729 19.703 13.617 1 81.62 202 THR B C 1
ATOM 3978 O O . THR B 1 202 ? -0.224 19.766 14.391 1 81.62 202 THR B O 1
ATOM 3981 N N . ALA B 1 203 ? 1.571 20.672 13.414 1 78 203 ALA B N 1
ATOM 3982 C CA . ALA B 1 203 ? 1.432 21.938 14.125 1 78 203 ALA B CA 1
ATOM 3983 C C . ALA B 1 203 ? 0.187 22.688 13.664 1 78 203 ALA B C 1
ATOM 3985 O O . ALA B 1 203 ? -0.5 23.328 14.469 1 78 203 ALA B O 1
ATOM 3986 N N . ALA B 1 204 ? -0.017 22.578 12.422 1 83.69 204 ALA B N 1
ATOM 3987 C CA . ALA B 1 204 ? -1.163 23.281 11.852 1 83.69 204 ALA B CA 1
ATOM 3988 C C . ALA B 1 204 ? -2.475 22.719 12.391 1 83.69 204 ALA B C 1
ATOM 3990 O O . ALA B 1 204 ? -3.391 23.484 12.719 1 83.69 204 ALA B O 1
ATOM 3991 N N . VAL B 1 205 ? -2.555 21.469 12.5 1 85.19 205 VAL B N 1
ATOM 3992 C CA . VAL B 1 205 ? -3.787 20.844 12.969 1 85.19 205 VAL B CA 1
ATOM 3993 C C . VAL B 1 205 ? -3.957 21.078 14.461 1 85.19 205 VAL B C 1
ATOM 3995 O O . VAL B 1 205 ? -5.07 21 14.992 1 85.19 205 VAL B O 1
ATOM 3998 N N . ALA B 1 206 ? -2.879 21.375 15.141 1 80.94 206 ALA B N 1
ATOM 3999 C CA . ALA B 1 206 ? -2.926 21.672 16.562 1 80.94 206 ALA B CA 1
ATOM 4000 C C . ALA B 1 206 ? -3.354 23.125 16.797 1 80.94 206 ALA B C 1
ATOM 4002 O O . ALA B 1 206 ? -3.729 23.5 17.922 1 80.94 206 ALA B O 1
ATOM 4003 N N . ASP B 1 207 ? -3.217 23.969 15.766 1 84.5 207 ASP B N 1
ATOM 4004 C CA . ASP B 1 207 ? -3.68 25.344 15.844 1 84.5 207 ASP B CA 1
ATOM 4005 C C . ASP B 1 207 ? -5.203 25.422 15.758 1 84.5 207 ASP B C 1
ATOM 4007 O O . ASP B 1 207 ? -5.785 25.156 14.711 1 84.5 207 ASP B O 1
ATOM 4011 N N . PRO B 1 208 ? -5.82 25.781 16.812 1 86.19 208 PRO B N 1
ATOM 4012 C CA . PRO B 1 208 ? -7.285 25.781 16.844 1 86.19 208 PRO B CA 1
ATOM 4013 C C . PRO B 1 208 ? -7.887 26.625 15.719 1 86.19 208 PRO B C 1
ATOM 4015 O O . PRO B 1 208 ? -8.977 26.312 15.219 1 86.19 208 PRO B O 1
ATOM 4018 N N . ARG B 1 209 ? -7.281 27.734 15.336 1 85.38 209 ARG B N 1
ATOM 4019 C CA . ARG B 1 209 ? -7.801 28.594 14.266 1 85.38 209 ARG B CA 1
ATOM 4020 C C . ARG B 1 209 ? -7.801 27.859 12.93 1 85.38 209 ARG B C 1
ATOM 4022 O O . ARG B 1 209 ? -8.789 27.906 12.195 1 85.38 209 ARG B O 1
ATOM 4029 N N . LEU B 1 210 ? -6.723 27.172 12.695 1 90.25 210 LEU B N 1
ATOM 4030 C CA . LEU B 1 210 ? -6.625 26.453 11.43 1 90.25 210 LEU B CA 1
ATOM 4031 C C . LEU B 1 210 ? -7.504 25.203 11.445 1 90.25 210 LEU B C 1
ATOM 4033 O O . LEU B 1 210 ? -8.008 24.781 10.398 1 90.25 210 LEU B O 1
ATOM 4037 N N . LEU B 1 211 ? -7.605 24.656 12.578 1 90.19 211 LEU B N 1
ATOM 4038 C CA . LEU B 1 211 ? -8.344 23.391 12.711 1 90.19 211 LEU B CA 1
ATOM 4039 C C . LEU B 1 211 ? -9.781 23.562 12.242 1 90.19 211 LEU B C 1
ATOM 4041 O O . LEU B 1 211 ? -10.336 22.656 11.594 1 90.19 211 LEU B O 1
ATOM 4045 N N . LEU B 1 212 ? -10.383 24.656 12.578 1 90.69 212 LEU B N 1
ATOM 4046 C CA . LEU B 1 212 ? -11.766 24.891 12.18 1 90.69 212 LEU B CA 1
ATOM 4047 C C . LEU B 1 212 ? -11.891 24.938 10.664 1 90.69 212 LEU B C 1
ATOM 4049 O O . LEU B 1 212 ? -12.836 24.375 10.102 1 90.69 212 LEU B O 1
ATOM 4053 N N . ALA B 1 213 ? -11.016 25.656 10.086 1 94.19 213 ALA B N 1
ATOM 4054 C CA . ALA B 1 213 ? -11.016 25.734 8.625 1 94.19 213 ALA B CA 1
ATOM 4055 C C . ALA B 1 213 ? -10.789 24.359 8.008 1 94.19 213 ALA B C 1
ATOM 4057 O O . ALA B 1 213 ? -11.445 24 7.027 1 94.19 213 ALA B O 1
ATOM 4058 N N . LEU B 1 214 ? -9.922 23.609 8.578 1 93.25 214 LEU B N 1
ATOM 4059 C CA . LEU B 1 214 ? -9.594 22.281 8.086 1 93.25 214 LEU B CA 1
ATOM 4060 C C . LEU B 1 214 ? -10.773 21.328 8.258 1 93.25 214 LEU B C 1
ATOM 4062 O O . LEU B 1 214 ? -11.062 20.516 7.371 1 93.25 214 LEU B O 1
ATOM 4066 N N . GLU B 1 215 ? -11.391 21.438 9.359 1 91.06 215 GLU B N 1
ATOM 4067 C CA . GLU B 1 215 ? -12.578 20.625 9.594 1 91.06 215 GLU B CA 1
ATOM 4068 C C . GLU B 1 215 ? -13.633 20.875 8.516 1 91.06 215 GLU B C 1
ATOM 4070 O O . GLU B 1 215 ? -14.219 19.922 7.984 1 91.06 215 GLU B O 1
ATOM 4075 N N . LYS B 1 216 ? -13.812 22.109 8.273 1 91.94 216 LYS B N 1
ATOM 4076 C CA . LYS B 1 216 ? -14.797 22.453 7.258 1 91.94 216 LYS B CA 1
ATOM 4077 C C . LYS B 1 216 ? -14.398 21.891 5.895 1 91.94 216 LYS B C 1
ATOM 4079 O O . LYS B 1 216 ? -15.227 21.328 5.184 1 91.94 216 LYS B O 1
ATOM 4084 N N . LEU B 1 217 ? -13.188 22.031 5.566 1 92.75 217 LEU B N 1
ATOM 4085 C CA . LEU B 1 217 ? -12.641 21.594 4.293 1 92.75 217 LEU B CA 1
ATOM 4086 C C . LEU B 1 217 ? -12.789 20.078 4.133 1 92.75 217 LEU B C 1
ATOM 4088 O O . LEU B 1 217 ? -13.211 19.609 3.078 1 92.75 217 LEU B O 1
ATOM 4092 N N . PHE B 1 218 ? -12.539 19.312 5.141 1 87.94 218 PHE B N 1
ATOM 4093 C CA . PHE B 1 218 ? -12.5 17.859 5.051 1 87.94 218 PHE B CA 1
ATOM 4094 C C . PHE B 1 218 ? -13.891 17.266 5.266 1 87.94 218 PHE B C 1
ATOM 4096 O O . PHE B 1 218 ? -14.242 16.266 4.648 1 87.94 218 PHE B O 1
ATOM 4103 N N . GLU B 1 219 ? -14.695 17.891 6.066 1 85.38 219 GLU B N 1
ATOM 4104 C CA . GLU B 1 219 ? -15.984 17.297 6.434 1 85.38 219 GLU B CA 1
ATOM 4105 C C . GLU B 1 219 ? -17.094 17.766 5.496 1 85.38 219 GLU B C 1
ATOM 4107 O O . GLU B 1 219 ? -18.078 17.062 5.281 1 85.38 219 GLU B O 1
ATOM 4112 N N . HIS B 1 220 ? -16.875 18.984 4.965 1 90.75 220 HIS B N 1
ATOM 4113 C CA . HIS B 1 220 ? -17.922 19.531 4.105 1 90.75 220 HIS B CA 1
ATOM 4114 C C . HIS B 1 220 ? -17.328 20.094 2.816 1 90.75 220 HIS B C 1
ATOM 4116 O O . HIS B 1 220 ? -17.578 21.266 2.475 1 90.75 220 HIS B O 1
ATOM 4122 N N . PRO B 1 221 ? -16.672 19.203 2.105 1 91.56 221 PRO B N 1
ATOM 4123 C CA . PRO B 1 221 ? -16.031 19.703 0.892 1 91.56 221 PRO B CA 1
ATOM 4124 C C . PRO B 1 221 ? -17.031 20.109 -0.183 1 91.56 221 PRO B C 1
ATOM 4126 O O . PRO B 1 221 ? -16.656 20.781 -1.149 1 91.56 221 PRO B O 1
ATOM 4129 N N . GLU B 1 222 ? -18.25 19.703 -0.055 1 93.19 222 GLU B N 1
ATOM 4130 C CA . GLU B 1 222 ? -19.281 20 -1.055 1 93.19 222 GLU B CA 1
ATOM 4131 C C . GLU B 1 222 ? -19.703 21.453 -0.997 1 93.19 222 GLU B C 1
ATOM 4133 O O . GLU B 1 222 ? -20.266 21.984 -1.953 1 93.19 222 GLU B O 1
ATOM 4138 N N . VAL B 1 223 ? -19.484 22.141 0.097 1 93.31 223 VAL B N 1
ATOM 4139 C CA . VAL B 1 223 ? -19.844 23.547 0.263 1 93.31 223 VAL B CA 1
ATOM 4140 C C . VAL B 1 223 ? -18.938 24.422 -0.601 1 93.31 223 VAL B C 1
ATOM 4142 O O . VAL B 1 223 ? -17.797 24.047 -0.881 1 93.31 223 VAL B O 1
ATOM 4145 N N . PRO B 1 224 ? -19.469 25.5 -1.084 1 93.31 224 PRO B N 1
ATOM 4146 C CA . PRO B 1 224 ? -18.641 26.406 -1.889 1 93.31 224 PRO B CA 1
ATOM 4147 C C . PRO B 1 224 ? -17.578 27.125 -1.06 1 93.31 224 PRO B C 1
ATOM 4149 O O . PRO B 1 224 ? -17.75 28.297 -0.722 1 93.31 224 PRO B O 1
ATOM 4152 N N . LEU B 1 225 ? -16.578 26.547 -0.849 1 95.75 225 LEU B N 1
ATOM 4153 C CA . LEU B 1 225 ? -15.477 27.094 -0.064 1 95.75 225 LEU B CA 1
ATOM 4154 C C . LEU B 1 225 ? -14.539 27.906 -0.943 1 95.75 225 LEU B C 1
ATOM 4156 O O . LEU B 1 225 ? -14.297 27.562 -2.098 1 95.75 225 LEU B O 1
ATOM 4160 N N . SER B 1 226 ? -14.117 29.047 -0.403 1 96.75 226 SER B N 1
ATOM 4161 C CA . SER B 1 226 ? -13.07 29.875 -0.97 1 96.75 226 SER B CA 1
ATOM 4162 C C . SER B 1 226 ? -11.961 30.141 0.043 1 96.75 226 SER B C 1
ATOM 4164 O O . SER B 1 226 ? -12.109 29.844 1.229 1 96.75 226 SER B O 1
ATOM 4166 N N . VAL B 1 227 ? -10.875 30.625 -0.528 1 97.62 227 VAL B N 1
ATOM 4167 C CA . VAL B 1 227 ? -9.781 30.953 0.375 1 97.62 227 VAL B CA 1
ATOM 4168 C C . VAL B 1 227 ? -10.25 31.969 1.408 1 97.62 227 VAL B C 1
ATOM 4170 O O . VAL B 1 227 ? -9.914 31.875 2.59 1 97.62 227 VAL B O 1
ATOM 4173 N N . GLN B 1 228 ? -11.102 32.875 0.949 1 97.69 228 GLN B N 1
ATOM 4174 C CA . GLN B 1 228 ? -11.609 33.906 1.847 1 97.69 228 GLN B CA 1
ATOM 4175 C C . GLN B 1 228 ? -12.492 33.312 2.934 1 97.69 228 GLN B C 1
ATOM 4177 O O . GLN B 1 228 ? -12.359 33.656 4.109 1 97.69 228 GLN B O 1
ATOM 4182 N N . ARG B 1 229 ? -13.359 32.469 2.582 1 96.88 229 ARG B N 1
ATOM 4183 C CA . ARG B 1 229 ? -14.258 31.859 3.549 1 96.88 229 ARG B CA 1
ATOM 4184 C C . ARG B 1 229 ? -13.484 31.047 4.578 1 96.88 229 ARG B C 1
ATOM 4186 O O . ARG B 1 229 ? -13.797 31.078 5.77 1 96.88 229 ARG B O 1
ATOM 4193 N N . LEU B 1 230 ? -12.531 30.328 4.086 1 97.19 230 LEU B N 1
ATOM 4194 C CA . LEU B 1 230 ? -11.703 29.531 4.988 1 97.19 230 LEU B CA 1
ATOM 4195 C C . LEU B 1 230 ? -10.883 30.438 5.906 1 97.19 230 LEU B C 1
ATOM 4197 O O . LEU B 1 230 ? -10.734 30.141 7.094 1 97.19 230 LEU B O 1
ATOM 4201 N N . ALA B 1 231 ? -10.359 31.516 5.359 1 97.62 231 ALA B N 1
ATOM 4202 C CA . ALA B 1 231 ? -9.609 32.5 6.148 1 97.62 231 ALA B CA 1
ATOM 4203 C C . ALA B 1 231 ? -10.469 33.094 7.258 1 97.62 231 ALA B C 1
ATOM 4205 O O . ALA B 1 231 ? -10.016 33.25 8.391 1 97.62 231 ALA B O 1
ATOM 4206 N N . ASP B 1 232 ? -11.695 33.344 6.914 1 97.19 232 ASP B N 1
ATOM 4207 C CA . ASP B 1 232 ? -12.641 33.906 7.887 1 97.19 232 ASP B CA 1
ATOM 4208 C C . ASP B 1 232 ? -12.859 32.906 9.039 1 97.19 232 ASP B C 1
ATOM 4210 O O . ASP B 1 232 ? -12.914 33.312 10.203 1 97.19 232 ASP B O 1
ATOM 4214 N N . LEU B 1 233 ? -12.961 31.672 8.688 1 95 233 LEU B N 1
ATOM 4215 C CA . LEU B 1 233 ? -13.141 30.641 9.703 1 95 233 LEU B CA 1
ATOM 4216 C C . LEU B 1 233 ? -11.914 30.547 10.609 1 95 233 LEU B C 1
ATOM 4218 O O . LEU B 1 233 ? -12.039 30.266 11.805 1 95 233 LEU B O 1
ATOM 4222 N N . ALA B 1 234 ? -10.773 30.844 10.062 1 95.31 234 ALA B N 1
ATOM 4223 C CA . ALA B 1 234 ? -9.516 30.734 10.805 1 95.31 234 ALA B CA 1
ATOM 4224 C C . ALA B 1 234 ? -9.195 32.031 11.531 1 95.31 234 ALA B C 1
ATOM 4226 O O . ALA B 1 234 ? -8.227 32.125 12.289 1 95.31 234 ALA B O 1
ATOM 4227 N N . GLY B 1 235 ? -10.008 33.062 11.273 1 95.94 235 GLY B N 1
ATOM 4228 C CA . GLY B 1 235 ? -9.75 34.375 11.867 1 95.94 235 GLY B CA 1
ATOM 4229 C C . GLY B 1 235 ? -8.5 35.031 11.336 1 95.94 235 GLY B C 1
ATOM 4230 O O . GLY B 1 235 ? -7.773 35.688 12.078 1 95.94 235 GLY B O 1
ATOM 4231 N N . MET B 1 236 ? -8.203 34.812 10.094 1 95.94 236 MET B N 1
ATOM 4232 C CA . MET B 1 236 ? -7.012 35.344 9.453 1 95.94 236 MET B CA 1
ATOM 4233 C C . MET B 1 236 ? -7.383 36.125 8.203 1 95.94 236 MET B C 1
ATOM 4235 O O . MET B 1 236 ? -8.5 36.031 7.695 1 95.94 236 MET B O 1
ATOM 4239 N N . SER B 1 237 ? -6.426 36.969 7.801 1 97.38 237 SER B N 1
ATOM 4240 C CA . SER B 1 237 ? -6.574 37.562 6.473 1 97.38 237 SER B CA 1
ATOM 4241 C C . SER B 1 237 ? -6.402 36.5 5.387 1 97.38 237 SER B C 1
ATOM 4243 O O . SER B 1 237 ? -5.828 35.438 5.629 1 97.38 237 SER B O 1
ATOM 4245 N N . ARG B 1 238 ? -6.949 36.781 4.234 1 97.19 238 ARG B N 1
ATOM 4246 C CA . ARG B 1 238 ? -6.852 35.875 3.104 1 97.19 238 ARG B CA 1
ATOM 4247 C C . ARG B 1 238 ? -5.398 35.531 2.799 1 97.19 238 ARG B C 1
ATOM 4249 O O . ARG B 1 238 ? -5.059 34.375 2.592 1 97.19 238 ARG B O 1
ATOM 4256 N N . SER B 1 239 ? -4.562 36.531 2.789 1 97.31 239 SER B N 1
ATOM 4257 C CA . SER B 1 239 ? -3.154 36.344 2.453 1 97.31 239 SER B CA 1
ATOM 4258 C C . SER B 1 239 ? -2.426 35.562 3.539 1 97.31 239 SER B C 1
ATOM 4260 O O . SER B 1 239 ? -1.624 34.688 3.238 1 97.31 239 SER B O 1
ATOM 4262 N N . ALA B 1 240 ? -2.693 35.906 4.781 1 96 240 ALA B N 1
ATOM 4263 C CA . ALA B 1 240 ? -2.055 35.188 5.898 1 96 240 ALA B CA 1
ATOM 4264 C C . ALA B 1 240 ? -2.473 33.719 5.938 1 96 240 ALA B C 1
ATOM 4266 O O . ALA B 1 240 ? -1.639 32.844 6.156 1 96 240 ALA B O 1
ATOM 4267 N N . PHE B 1 241 ? -3.725 33.5 5.734 1 96.75 241 PHE B N 1
ATOM 4268 C CA . PHE B 1 241 ? -4.238 32.156 5.734 1 96.75 241 PHE B CA 1
ATOM 4269 C C . PHE B 1 241 ? -3.592 31.328 4.629 1 96.75 241 PHE B C 1
ATOM 4271 O O . PHE B 1 241 ? -3.102 30.219 4.871 1 96.75 241 PHE B O 1
ATOM 4278 N N . ALA B 1 242 ? -3.6 31.844 3.439 1 96.5 242 ALA B N 1
ATOM 4279 C CA . ALA B 1 242 ? -3.025 31.141 2.293 1 96.5 242 ALA B CA 1
ATOM 4280 C C . ALA B 1 242 ? -1.556 30.812 2.533 1 96.5 242 ALA B C 1
ATOM 4282 O O . ALA B 1 242 ? -1.119 29.688 2.281 1 96.5 242 ALA B O 1
ATOM 4283 N N . ALA B 1 243 ? -0.875 31.766 3.059 1 94.19 243 ALA B N 1
ATOM 4284 C CA . ALA B 1 243 ? 0.553 31.578 3.307 1 94.19 243 ALA B CA 1
ATOM 4285 C C . ALA B 1 243 ? 0.792 30.531 4.387 1 94.19 243 ALA B C 1
ATOM 4287 O O . ALA B 1 243 ? 1.658 29.672 4.242 1 94.19 243 ALA B O 1
ATOM 4288 N N . HIS B 1 244 ? 0.034 30.641 5.414 1 91.88 244 HIS B N 1
ATOM 4289 C CA . HIS B 1 244 ? 0.168 29.703 6.527 1 91.88 244 HIS B CA 1
ATOM 4290 C C . HIS B 1 244 ? -0.189 28.281 6.102 1 91.88 244 HIS B C 1
ATOM 4292 O O . HIS B 1 244 ? 0.489 27.328 6.484 1 91.88 244 HIS B O 1
ATOM 4298 N N . PHE B 1 245 ? -1.209 28.203 5.355 1 92.81 245 PHE B N 1
ATOM 4299 C CA . PHE B 1 245 ? -1.656 26.906 4.859 1 92.81 245 PHE B CA 1
ATOM 4300 C C . PHE B 1 245 ? -0.588 26.266 3.982 1 92.81 245 PHE B C 1
ATOM 4302 O O . PHE B 1 245 ? -0.24 25.094 4.172 1 92.81 245 PHE B O 1
ATOM 4309 N N . GLU B 1 246 ? -0.053 26.969 3.115 1 90.56 246 GLU B N 1
ATOM 4310 C CA . GLU B 1 246 ? 0.945 26.453 2.186 1 90.56 246 GLU B CA 1
ATOM 4311 C C . GLU B 1 246 ? 2.223 26.047 2.916 1 90.56 246 GLU B C 1
ATOM 4313 O O . GLU B 1 246 ? 2.85 25.047 2.578 1 90.56 246 GLU B O 1
ATOM 4318 N N . ARG B 1 247 ? 2.576 26.844 3.826 1 85.94 247 ARG B N 1
ATOM 4319 C CA . ARG B 1 247 ? 3.75 26.516 4.625 1 85.94 247 ARG B CA 1
ATOM 4320 C C . ARG B 1 247 ? 3.537 25.219 5.395 1 85.94 247 ARG B C 1
ATOM 4322 O O . ARG B 1 247 ? 4.465 24.422 5.555 1 85.94 247 ARG B O 1
ATOM 4329 N N . ALA B 1 248 ? 2.348 25.062 5.805 1 86.12 248 ALA B N 1
ATOM 4330 C CA . ALA B 1 248 ? 2.037 23.891 6.637 1 86.12 248 ALA B CA 1
ATOM 4331 C C . ALA B 1 248 ? 1.889 22.641 5.793 1 86.12 248 ALA B C 1
ATOM 4333 O O . ALA B 1 248 ? 2.4 21.578 6.152 1 86.12 248 ALA B O 1
ATOM 4334 N N . PHE B 1 249 ? 1.243 22.75 4.676 1 87.19 249 PHE B N 1
ATOM 4335 C CA . PHE B 1 249 ? 0.817 21.547 3.965 1 87.19 249 PHE B CA 1
ATOM 4336 C C . PHE B 1 249 ? 1.536 21.422 2.625 1 87.19 249 PHE B C 1
ATOM 4338 O O . PHE B 1 249 ? 1.42 20.406 1.941 1 87.19 249 PHE B O 1
ATOM 4345 N N . GLY B 1 250 ? 2.199 22.453 2.17 1 83.5 250 GLY B N 1
ATOM 4346 C CA . GLY B 1 250 ? 2.959 22.422 0.932 1 83.5 250 GLY B CA 1
ATOM 4347 C C . GLY B 1 250 ? 2.094 22.578 -0.304 1 83.5 250 GLY B C 1
ATOM 4348 O O . GLY B 1 250 ? 2.531 22.281 -1.417 1 83.5 250 GLY B O 1
ATOM 4349 N N . GLN B 1 251 ? 0.905 22.938 -0.146 1 87.31 251 GLN B N 1
ATOM 4350 C CA . GLN B 1 251 ? -0.048 23.172 -1.226 1 87.31 251 GLN B CA 1
ATOM 4351 C C . GLN B 1 251 ? -1.083 24.219 -0.83 1 87.31 251 GLN B C 1
ATOM 4353 O O . GLN B 1 251 ? -1.213 24.547 0.349 1 87.31 251 GLN B O 1
ATOM 4358 N N . THR B 1 252 ? -1.774 24.672 -1.797 1 93.12 252 THR B N 1
ATOM 4359 C CA . THR B 1 252 ? -2.783 25.688 -1.525 1 93.12 252 THR B CA 1
ATOM 4360 C C . THR B 1 252 ? -4.039 25.062 -0.924 1 93.12 252 THR B C 1
ATOM 4362 O O . THR B 1 252 ? -4.281 23.875 -1.096 1 93.12 252 THR B O 1
ATOM 4365 N N . PRO B 1 253 ? -4.816 25.891 -0.267 1 94.44 253 PRO B N 1
ATOM 4366 C CA . PRO B 1 253 ? -6.078 25.375 0.283 1 94.44 253 PRO B CA 1
ATOM 4367 C C . PRO B 1 253 ? -7.004 24.812 -0.788 1 94.44 253 PRO B C 1
ATOM 4369 O O . PRO B 1 253 ? -7.613 23.75 -0.58 1 94.44 253 PRO B O 1
ATOM 4372 N N . MET B 1 254 ? -7.004 25.391 -1.913 1 94.5 254 MET B N 1
ATOM 4373 C CA . MET B 1 254 ? -7.922 24.938 -2.957 1 94.5 254 MET B CA 1
ATOM 4374 C C . MET B 1 254 ? -7.43 23.656 -3.609 1 94.5 254 MET B C 1
ATOM 4376 O O . MET B 1 254 ? -8.234 22.812 -4.016 1 94.5 254 MET B O 1
ATOM 4380 N N . ALA B 1 255 ? -6.152 23.562 -3.699 1 91.19 255 ALA B N 1
ATOM 4381 C CA . ALA B 1 255 ? -5.609 22.297 -4.184 1 91.19 255 ALA B CA 1
ATOM 4382 C C . ALA B 1 255 ? -5.977 21.156 -3.252 1 91.19 255 ALA B C 1
ATOM 4384 O O . ALA B 1 255 ? -6.352 20.062 -3.709 1 91.19 255 ALA B O 1
ATOM 4385 N N . MET B 1 256 ? -5.875 21.453 -1.994 1 90.62 256 MET B N 1
ATOM 4386 C CA . MET B 1 256 ? -6.258 20.438 -1.015 1 90.62 256 MET B CA 1
ATOM 4387 C C . MET B 1 256 ? -7.746 20.125 -1.115 1 90.62 256 MET B C 1
ATOM 4389 O O . MET B 1 256 ? -8.141 18.953 -1.064 1 90.62 256 MET B O 1
ATOM 4393 N N . LEU B 1 257 ? -8.508 21.109 -1.208 1 93.38 257 LEU B N 1
ATOM 4394 C CA . LEU B 1 257 ? -9.953 20.906 -1.332 1 93.38 257 LEU B CA 1
ATOM 4395 C C . LEU B 1 257 ? -10.281 20.031 -2.535 1 93.38 257 LEU B C 1
ATOM 4397 O O . LEU B 1 257 ? -11.102 19.125 -2.436 1 93.38 257 LEU B O 1
ATOM 4401 N N . ARG B 1 258 ? -9.68 20.312 -3.58 1 92 258 ARG B N 1
ATOM 4402 C CA . ARG B 1 258 ? -9.898 19.531 -4.793 1 92 258 ARG B CA 1
ATOM 4403 C C . ARG B 1 258 ? -9.539 18.062 -4.566 1 92 258 ARG B C 1
ATOM 4405 O O . ARG B 1 258 ? -10.281 17.172 -4.984 1 92 258 ARG B O 1
ATOM 4412 N N . ALA B 1 259 ? -8.469 17.859 -3.957 1 87.31 259 ALA B N 1
ATOM 4413 C CA . ALA B 1 259 ? -8.039 16.484 -3.67 1 87.31 259 ALA B CA 1
ATOM 4414 C C . ALA B 1 259 ? -9.062 15.773 -2.785 1 87.31 259 ALA B C 1
ATOM 4416 O O . ALA B 1 259 ? -9.375 14.609 -3.018 1 87.31 259 ALA B O 1
ATOM 4417 N N . VAL B 1 260 ? -9.531 16.469 -1.802 1 88.31 260 VAL B N 1
ATOM 4418 C CA . VAL B 1 260 ? -10.516 15.906 -0.881 1 88.31 260 VAL B CA 1
ATOM 4419 C C . VAL B 1 260 ? -11.789 15.555 -1.641 1 88.31 260 VAL B C 1
ATOM 4421 O O . VAL B 1 260 ? -12.344 14.469 -1.469 1 88.31 260 VAL B O 1
ATOM 4424 N N . ARG B 1 261 ? -12.195 16.469 -2.43 1 91.56 261 ARG B N 1
ATOM 4425 C CA . ARG B 1 261 ? -13.406 16.25 -3.213 1 91.56 261 ARG B CA 1
ATOM 4426 C C . ARG B 1 261 ? -13.266 15.047 -4.129 1 91.56 261 ARG B C 1
ATOM 4428 O O . ARG B 1 261 ? -14.172 14.219 -4.227 1 91.56 261 ARG B O 1
ATOM 4435 N N . LEU B 1 262 ? -12.164 14.961 -4.758 1 88.56 262 LEU B N 1
ATOM 4436 C CA . LEU B 1 262 ? -11.938 13.875 -5.707 1 88.56 262 LEU B CA 1
ATOM 4437 C C . LEU B 1 262 ? -11.805 12.539 -4.984 1 88.56 262 LEU B C 1
ATOM 4439 O O . LEU B 1 262 ? -12.219 11.5 -5.512 1 88.56 262 LEU B O 1
ATOM 4443 N N . HIS B 1 263 ? -11.188 12.547 -3.877 1 81.88 263 HIS B N 1
ATOM 4444 C CA . H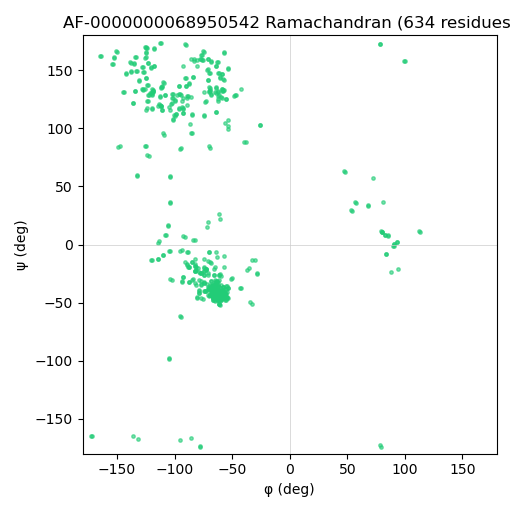IS B 1 263 ? -11.141 11.344 -3.061 1 81.88 263 HIS B CA 1
ATOM 4445 C C . HIS B 1 263 ? -12.539 10.875 -2.672 1 81.88 263 HIS B C 1
ATOM 4447 O O . HIS B 1 263 ? -12.852 9.688 -2.771 1 81.88 263 HIS B O 1
ATOM 4453 N N . LYS B 1 264 ? -13.32 11.797 -2.244 1 83.88 264 LYS B N 1
ATOM 4454 C CA . LYS B 1 264 ? -14.703 11.484 -1.882 1 83.88 264 LYS B CA 1
ATOM 4455 C C . LYS B 1 264 ? -15.492 11.008 -3.096 1 83.88 264 LYS B C 1
ATOM 4457 O O . LYS B 1 264 ? -16.344 10.117 -2.979 1 83.88 264 LYS B O 1
ATOM 4462 N N . ALA B 1 265 ? -15.25 11.602 -4.191 1 88.19 265 ALA B N 1
ATOM 4463 C CA . ALA B 1 265 ? -15.906 11.172 -5.426 1 88.19 265 ALA B CA 1
ATOM 4464 C C . ALA B 1 265 ? -15.57 9.727 -5.754 1 88.19 265 ALA B C 1
ATOM 4466 O O . ALA B 1 265 ? -16.453 8.945 -6.133 1 88.19 265 ALA B O 1
ATOM 4467 N N . ALA B 1 266 ? -14.312 9.43 -5.672 1 79.69 266 ALA B N 1
ATOM 4468 C CA . ALA B 1 266 ? -13.883 8.055 -5.93 1 79.69 266 ALA B CA 1
ATOM 4469 C C . ALA B 1 266 ? -14.625 7.07 -5.027 1 79.69 266 ALA B C 1
ATOM 4471 O O . ALA B 1 266 ? -15.039 6 -5.473 1 79.69 266 ALA B O 1
ATOM 4472 N N . GLU B 1 267 ? -14.812 7.484 -3.896 1 73.56 267 GLU B N 1
ATOM 4473 C CA . GLU B 1 267 ? -15.531 6.652 -2.941 1 73.56 267 GLU B CA 1
ATOM 4474 C C . GLU B 1 267 ? -16.984 6.473 -3.363 1 73.56 267 GLU B C 1
ATOM 4476 O O . GLU B 1 267 ? -17.516 5.359 -3.33 1 73.56 267 GLU B O 1
ATOM 4481 N N . LEU B 1 268 ? -17.578 7.531 -3.729 1 77.75 268 LEU B N 1
ATOM 4482 C CA . LEU B 1 268 ? -18.984 7.484 -4.145 1 77.75 268 LEU B CA 1
ATOM 4483 C C . LEU B 1 268 ? -19.141 6.652 -5.414 1 77.75 268 LEU B C 1
ATOM 4485 O O . LEU B 1 268 ? -20.094 5.883 -5.539 1 77.75 268 LEU B O 1
ATOM 4489 N N . LEU B 1 269 ? -18.203 6.805 -6.293 1 77.81 269 LEU B N 1
ATOM 4490 C CA . LEU B 1 269 ? -18.25 6.055 -7.543 1 77.81 269 LEU B CA 1
ATOM 4491 C C . LEU B 1 269 ? -18.125 4.559 -7.289 1 77.81 269 LEU B C 1
ATOM 4493 O O . LEU B 1 269 ? -18.703 3.746 -8.008 1 77.81 269 LEU B O 1
ATOM 4497 N N . ALA B 1 270 ? -17.422 4.27 -6.336 1 67.38 270 ALA B N 1
ATOM 4498 C CA . ALA B 1 270 ? -17.141 2.867 -6.035 1 67.38 270 ALA B CA 1
ATOM 4499 C C . ALA B 1 270 ? -18.281 2.234 -5.25 1 67.38 270 ALA B C 1
ATOM 4501 O O . ALA B 1 270 ? -18.469 1.016 -5.281 1 67.38 270 ALA B O 1
ATOM 4502 N N . THR B 1 271 ? -19.062 3.059 -4.586 1 63.53 271 THR B N 1
ATOM 4503 C CA . THR B 1 271 ? -19.938 2.473 -3.586 1 63.53 271 THR B CA 1
ATOM 4504 C C . THR B 1 271 ? -21.406 2.768 -3.914 1 63.53 271 THR B C 1
ATOM 4506 O O . THR B 1 271 ? -22.312 2.195 -3.307 1 63.53 271 THR B O 1
ATOM 4509 N N . THR B 1 272 ? -21.562 3.668 -4.809 1 71.06 272 THR B N 1
ATOM 4510 C CA . THR B 1 272 ? -22.938 4.039 -5.121 1 71.06 272 THR B CA 1
ATOM 4511 C C . THR B 1 272 ? -23.219 3.879 -6.613 1 71.06 272 THR B C 1
ATOM 4513 O O . THR B 1 272 ? -22.297 3.604 -7.395 1 71.06 272 THR B O 1
ATOM 4516 N N . THR B 1 273 ? -24.406 3.977 -6.918 1 75.81 273 THR B N 1
ATOM 4517 C CA . THR B 1 273 ? -24.812 3.932 -8.32 1 75.81 273 THR B CA 1
ATOM 4518 C C . THR B 1 273 ? -25.203 5.32 -8.812 1 75.81 273 THR B C 1
ATOM 4520 O O . THR B 1 273 ? -25.906 5.453 -9.82 1 75.81 273 THR B O 1
ATOM 4523 N N . LEU B 1 274 ? -24.812 6.293 -8.062 1 85.12 274 LEU B N 1
ATOM 4524 C CA . LEU B 1 274 ? -25.109 7.664 -8.453 1 85.12 274 LEU B CA 1
ATOM 4525 C C . LEU B 1 274 ? -24.547 7.969 -9.844 1 85.12 274 LEU B C 1
ATOM 4527 O O . LEU B 1 274 ? -23.453 7.512 -10.188 1 85.12 274 LEU B O 1
ATOM 4531 N N . GLN B 1 275 ? -25.344 8.719 -10.539 1 92.94 275 GLN B N 1
ATOM 4532 C CA . GLN B 1 275 ? -24.828 9.18 -11.82 1 92.94 275 GLN B CA 1
ATOM 4533 C C . GLN B 1 275 ? -23.594 10.055 -11.641 1 92.94 275 GLN B C 1
ATOM 4535 O O . GLN B 1 275 ? -23.422 10.672 -10.586 1 92.94 275 GLN B O 1
ATOM 4540 N N . ILE B 1 276 ? -22.812 10.141 -12.656 1 93.88 276 ILE B N 1
ATOM 4541 C CA . ILE B 1 276 ? -21.562 10.875 -12.586 1 93.88 276 ILE B CA 1
ATOM 4542 C C . ILE B 1 276 ? -21.828 12.328 -12.219 1 93.88 276 ILE B C 1
ATOM 4544 O O . ILE B 1 276 ? -21.109 12.914 -11.406 1 93.88 276 ILE B O 1
ATOM 4548 N N . SER B 1 277 ? -22.906 12.844 -12.797 1 94.62 277 SER B N 1
ATOM 4549 C CA . SER B 1 277 ? -23.266 14.227 -12.508 1 94.62 277 SER B CA 1
ATOM 4550 C C . SER B 1 277 ? -23.672 14.406 -11.047 1 94.62 277 SER B C 1
ATOM 4552 O O . SER B 1 277 ? -23.359 15.43 -10.43 1 94.62 277 SER B O 1
ATOM 4554 N N . GLN B 1 278 ? -24.281 13.445 -10.477 1 94.38 278 GLN B N 1
ATOM 4555 C CA . GLN B 1 278 ? -24.688 13.492 -9.078 1 94.38 278 GLN B CA 1
ATOM 4556 C C . GLN B 1 278 ? -23.484 13.406 -8.148 1 94.38 278 GLN B C 1
ATOM 4558 O O . GLN B 1 278 ? -23.438 14.086 -7.121 1 94.38 278 GLN B O 1
ATOM 4563 N N . VAL B 1 279 ? -22.562 12.586 -8.562 1 93.44 279 VAL B N 1
ATOM 4564 C CA . VAL B 1 279 ? -21.328 12.469 -7.781 1 93.44 279 VAL B CA 1
ATOM 4565 C C . VAL B 1 279 ? -20.578 13.797 -7.805 1 93.44 279 VAL B C 1
ATOM 4567 O O . VAL B 1 279 ? -20.125 14.281 -6.762 1 93.44 279 VAL B O 1
ATOM 4570 N N . ALA B 1 280 ? -20.5 14.375 -8.969 1 95.75 280 ALA B N 1
ATOM 4571 C CA . ALA B 1 280 ? -19.828 15.656 -9.117 1 95.75 280 ALA B CA 1
ATOM 4572 C C . ALA B 1 280 ? -20.422 16.703 -8.18 1 95.75 280 ALA B C 1
ATOM 4574 O O . ALA B 1 280 ? -19.688 17.375 -7.434 1 95.75 280 ALA B O 1
ATOM 4575 N N . HIS B 1 281 ? -21.703 16.75 -8.141 1 93.75 281 HIS B N 1
ATOM 4576 C CA . HIS B 1 281 ? -22.406 17.734 -7.309 1 93.75 281 HIS B CA 1
ATOM 4577 C C . HIS B 1 281 ? -22.266 17.391 -5.828 1 93.75 281 HIS B C 1
ATOM 4579 O O . HIS B 1 281 ? -22.094 18.297 -5 1 93.75 281 HIS B O 1
ATOM 4585 N N . ALA B 1 282 ? -22.281 16.219 -5.551 1 92.69 282 ALA B N 1
ATOM 4586 C CA . ALA B 1 282 ? -22.234 15.773 -4.16 1 92.69 282 ALA B CA 1
ATOM 4587 C C . ALA B 1 282 ? -20.906 16.125 -3.508 1 92.69 282 ALA B C 1
ATOM 4589 O O . ALA B 1 282 ? -20.828 16.312 -2.291 1 92.69 282 ALA B O 1
ATOM 4590 N N . VAL B 1 283 ? -19.922 16.234 -4.355 1 93.81 283 VAL B N 1
ATOM 4591 C CA . VAL B 1 283 ? -18.609 16.484 -3.752 1 93.81 283 VAL B CA 1
ATOM 4592 C C . VAL B 1 283 ? -18.219 17.953 -3.941 1 93.81 283 VAL B C 1
ATOM 4594 O O . VAL B 1 283 ? -17.172 18.375 -3.463 1 93.81 283 VAL B O 1
ATOM 4597 N N . GLY B 1 284 ? -19.016 18.719 -4.68 1 95.56 284 GLY B N 1
ATOM 4598 C CA . GLY B 1 284 ? -18.828 20.172 -4.676 1 95.56 284 GLY B CA 1
ATOM 4599 C C . GLY B 1 284 ? -18.344 20.703 -6.008 1 95.56 284 GLY B C 1
ATOM 4600 O O . GLY B 1 284 ? -17.938 21.875 -6.098 1 95.56 284 GLY B O 1
ATOM 4601 N N . PHE B 1 285 ? -18.359 19.906 -7.059 1 95.38 285 PHE B N 1
ATOM 4602 C CA . PHE B 1 285 ? -18.031 20.438 -8.375 1 95.38 285 PHE B CA 1
ATOM 4603 C C . PHE B 1 285 ? -19.25 21.078 -9.031 1 95.38 285 PHE B C 1
ATOM 4605 O O . PHE B 1 285 ? -20.375 20.578 -8.891 1 95.38 285 PHE B O 1
ATOM 4612 N N . SER B 1 286 ? -18.969 22.109 -9.719 1 91.31 286 SER B N 1
ATOM 4613 C CA . SER B 1 286 ? -20.062 22.859 -10.328 1 91.31 286 SER B CA 1
ATOM 4614 C C . SER B 1 286 ? -20.422 22.297 -11.695 1 91.31 286 SER B C 1
ATOM 4616 O O . SER B 1 286 ? -21.5 22.578 -12.219 1 91.31 286 SER B O 1
ATOM 4618 N N . SER B 1 287 ? -19.531 21.547 -12.312 1 93.31 287 SER B N 1
ATOM 4619 C CA . SER B 1 287 ? -19.812 20.984 -13.633 1 93.31 287 SER B CA 1
ATOM 4620 C C . SER B 1 287 ? -19.25 19.578 -13.766 1 93.31 287 SER B C 1
ATOM 4622 O O . SER B 1 287 ? -18.172 19.281 -13.234 1 93.31 287 SER B O 1
ATOM 4624 N N . ARG B 1 288 ? -19.953 18.828 -14.516 1 93.44 288 ARG B N 1
ATOM 4625 C CA . ARG B 1 288 ? -19.531 17.469 -14.805 1 93.44 288 ARG B CA 1
ATOM 4626 C C . ARG B 1 288 ? -18.219 17.453 -15.602 1 93.44 288 ARG B C 1
ATOM 4628 O O . ARG B 1 288 ? -17.359 16.609 -15.367 1 93.44 288 ARG B O 1
ATOM 4635 N N . SER B 1 289 ? -18.125 18.391 -16.484 1 94.38 289 SER B N 1
ATOM 4636 C CA . SER B 1 289 ? -16.938 18.453 -17.328 1 94.38 289 SER B CA 1
ATOM 4637 C C . SER B 1 289 ? -15.695 18.75 -16.5 1 94.38 289 SER B C 1
ATOM 4639 O O . SER B 1 289 ? -14.664 18.078 -16.641 1 94.38 289 SER B O 1
ATOM 4641 N N . ASN B 1 290 ? -15.836 19.734 -15.602 1 94.44 290 ASN B N 1
ATOM 4642 C CA . ASN B 1 290 ? -14.719 20.062 -14.734 1 94.44 290 ASN B CA 1
ATOM 4643 C C . ASN B 1 290 ? -14.359 18.906 -13.805 1 94.44 290 ASN B C 1
ATOM 4645 O O . ASN B 1 290 ? -13.188 18.625 -13.578 1 94.44 290 ASN B O 1
ATOM 4649 N N . PHE B 1 291 ? -15.375 18.297 -13.367 1 95.94 291 PHE B N 1
ATOM 4650 C CA . PHE B 1 291 ? -15.18 17.141 -12.5 1 95.94 291 PHE B CA 1
ATOM 4651 C C . PHE B 1 291 ? -14.445 16.031 -13.234 1 95.94 291 PHE B C 1
ATOM 4653 O O . PHE B 1 291 ? -13.445 15.5 -12.742 1 95.94 291 PHE B O 1
ATOM 4660 N N . SER B 1 292 ? -14.883 15.75 -14.367 1 94.81 292 SER B N 1
ATOM 4661 C CA . SER B 1 292 ? -14.328 14.641 -15.125 1 94.81 292 SER B CA 1
ATOM 4662 C C . SER B 1 292 ? -12.859 14.883 -15.469 1 94.81 292 SER B C 1
ATOM 4664 O O . SER B 1 292 ? -12.039 13.977 -15.391 1 94.81 292 SER B O 1
ATOM 4666 N N . GLN B 1 293 ? -12.562 16.047 -15.789 1 93.12 293 GLN B N 1
ATOM 4667 C CA . GLN B 1 293 ? -11.188 16.406 -16.109 1 93.12 293 GLN B CA 1
ATOM 4668 C C . GLN B 1 293 ? -10.289 16.297 -14.883 1 93.12 293 GLN B C 1
ATOM 4670 O O . GLN B 1 293 ? -9.195 15.734 -14.961 1 93.12 293 GLN B O 1
ATOM 4675 N N . ALA B 1 294 ? -10.766 16.859 -13.82 1 92.25 294 ALA B N 1
ATOM 4676 C CA . ALA B 1 294 ? -9.992 16.828 -12.578 1 92.25 294 ALA B CA 1
ATOM 4677 C C . ALA B 1 294 ? -9.797 15.391 -12.086 1 92.25 294 ALA B C 1
ATOM 4679 O O . ALA B 1 294 ? -8.711 15.031 -11.625 1 92.25 294 ALA B O 1
ATOM 4680 N N . PHE B 1 295 ? -10.812 14.641 -12.203 1 89.94 295 PHE B N 1
ATOM 4681 C CA . PHE B 1 295 ? -10.758 13.25 -11.773 1 89.94 295 PHE B CA 1
ATOM 4682 C C . PHE B 1 295 ? -9.75 12.461 -12.602 1 89.94 295 PHE B C 1
ATOM 4684 O O . PHE B 1 295 ? -8.945 11.711 -12.055 1 89.94 295 PHE B O 1
ATOM 4691 N N . HIS B 1 296 ? -9.805 12.688 -13.836 1 84.81 296 HIS B N 1
ATOM 4692 C CA . HIS B 1 296 ? -8.875 12.016 -14.734 1 84.81 296 HIS B CA 1
ATOM 4693 C C . HIS B 1 296 ? -7.43 12.398 -14.406 1 84.81 296 HIS B C 1
ATOM 4695 O O . HIS B 1 296 ? -6.543 11.539 -14.422 1 84.81 296 HIS B O 1
ATOM 4701 N N . LYS B 1 297 ? -7.266 13.586 -14.164 1 80.88 297 LYS B N 1
ATOM 4702 C CA . LYS B 1 297 ? -5.922 14.055 -13.836 1 80.88 297 LYS B CA 1
ATOM 4703 C C . LYS B 1 297 ? -5.398 13.398 -12.57 1 80.88 297 LYS B C 1
ATOM 4705 O O . LYS B 1 297 ? -4.227 13.016 -12.5 1 80.88 297 LYS B O 1
ATOM 4710 N N . GLN B 1 298 ? -6.25 13.273 -11.625 1 78.25 298 GLN B N 1
ATOM 4711 C CA . GLN B 1 298 ? -5.828 12.742 -10.336 1 78.25 298 GLN B CA 1
ATOM 4712 C C . GLN B 1 298 ? -5.699 11.227 -10.375 1 78.25 298 GLN B C 1
ATOM 4714 O O . GLN B 1 298 ? -4.777 10.656 -9.789 1 78.25 298 GLN B O 1
ATOM 4719 N N . HIS B 1 299 ? -6.629 10.523 -11.07 1 73.69 299 HIS B N 1
ATOM 4720 C CA . HIS B 1 299 ? -6.719 9.078 -10.953 1 73.69 299 HIS B CA 1
ATOM 4721 C C . HIS B 1 299 ? -6.266 8.391 -12.234 1 73.69 299 HIS B C 1
ATOM 4723 O O . HIS B 1 299 ? -6.145 7.164 -12.281 1 73.69 299 HIS B O 1
ATOM 4729 N N . GLY B 1 300 ? -6.062 9.18 -13.273 1 70.44 300 GLY B N 1
ATOM 4730 C CA . GLY B 1 300 ? -5.582 8.641 -14.539 1 70.44 300 GLY B CA 1
ATOM 4731 C C . GLY B 1 300 ? -6.688 8.07 -15.406 1 70.44 300 GLY B C 1
ATOM 4732 O O . GLY B 1 300 ? -6.449 7.676 -16.547 1 70.44 300 GLY B O 1
ATOM 4733 N N . VAL B 1 301 ? -7.902 7.961 -14.898 1 72.94 301 VAL B N 1
ATOM 4734 C CA . VAL B 1 301 ? -9.055 7.449 -15.625 1 72.94 301 VAL B CA 1
ATOM 4735 C C . VAL B 1 301 ? -10.266 8.352 -15.375 1 72.94 301 VAL B C 1
ATOM 4737 O O . VAL B 1 301 ? -10.328 9.039 -14.352 1 72.94 301 VAL B O 1
ATOM 4740 N N . ASP B 1 302 ? -11.117 8.273 -16.297 1 86.81 302 ASP B N 1
ATOM 4741 C CA . ASP B 1 302 ? -12.328 9.07 -16.109 1 86.81 302 ASP B CA 1
ATOM 4742 C C . ASP B 1 302 ? -13.266 8.406 -15.109 1 86.81 302 ASP B C 1
ATOM 4744 O O . ASP B 1 302 ? -13.141 7.211 -14.828 1 86.81 302 ASP B O 1
ATOM 4748 N N . PRO B 1 303 ? -14.203 9.203 -14.617 1 88.62 303 PRO B N 1
ATOM 4749 C CA . PRO B 1 303 ? -15.102 8.68 -13.594 1 88.62 303 PRO B CA 1
ATOM 4750 C C . PRO B 1 303 ? -15.844 7.426 -14.047 1 88.62 303 PRO B C 1
ATOM 4752 O O . PRO B 1 303 ? -15.969 6.465 -13.281 1 88.62 303 PRO B O 1
ATOM 4755 N N . SER B 1 304 ? -16.297 7.449 -15.242 1 85 304 SER B N 1
ATOM 4756 C CA . SER B 1 304 ? -17.031 6.289 -15.758 1 85 304 SER B CA 1
ATOM 4757 C C . SER B 1 304 ? -16.125 5.062 -15.828 1 85 304 SER B C 1
ATOM 4759 O O . SER B 1 304 ? -16.547 3.957 -15.484 1 85 304 SER B O 1
ATOM 4761 N N . GLY B 1 305 ? -14.992 5.301 -16.344 1 73.75 305 GLY B N 1
ATOM 4762 C CA . GLY B 1 305 ? -14.016 4.223 -16.391 1 73.75 305 GLY B CA 1
ATOM 4763 C C . GLY B 1 305 ? -13.664 3.684 -15.016 1 73.75 305 GLY B C 1
ATOM 4764 O O . GLY B 1 305 ? -13.516 2.471 -14.836 1 73.75 305 GLY B O 1
ATOM 4765 N N . PHE B 1 306 ? -13.562 4.574 -14.133 1 74.56 306 PHE B N 1
ATOM 4766 C CA . PHE B 1 306 ? -13.25 4.188 -12.758 1 74.56 306 PHE B CA 1
ATOM 4767 C C . PHE B 1 306 ? -14.344 3.289 -12.195 1 74.56 306 PHE B C 1
ATOM 4769 O O . PHE B 1 306 ? -14.055 2.271 -11.562 1 74.56 306 PHE B O 1
ATOM 4776 N N . ARG B 1 307 ? -15.531 3.732 -12.484 1 73.88 307 ARG B N 1
ATOM 4777 C CA . ARG B 1 307 ? -16.672 2.953 -12.008 1 73.88 307 ARG B CA 1
ATOM 4778 C C . ARG B 1 307 ? -16.703 1.582 -12.68 1 73.88 307 ARG B C 1
ATOM 4780 O O . ARG B 1 307 ? -16.984 0.576 -12.023 1 73.88 307 ARG B O 1
ATOM 4787 N N . GLN B 1 308 ? -16.562 1.581 -14.039 1 65.31 308 GLN B N 1
ATOM 4788 C CA . GLN B 1 308 ? -16.578 0.319 -14.773 1 65.31 308 GLN B CA 1
ATOM 4789 C C . GLN B 1 308 ? -15.531 -0.647 -14.234 1 65.31 308 GLN B C 1
ATOM 4791 O O . GLN B 1 308 ? -15.773 -1.854 -14.156 1 65.31 308 GLN B O 1
ATOM 4796 N N . ARG B 1 309 ? -14.5 -0.048 -14.023 1 57.44 309 ARG B N 1
ATOM 4797 C CA . ARG B 1 309 ? -13.445 -0.874 -13.445 1 57.44 309 ARG B CA 1
ATOM 4798 C C . ARG B 1 309 ? -13.867 -1.439 -12.094 1 57.44 309 ARG B C 1
ATOM 4800 O O . ARG B 1 309 ? -13.492 -2.561 -11.742 1 57.44 309 ARG B O 1
ATOM 4807 N N . THR B 1 310 ? -14.719 -0.586 -11.68 1 51.75 310 THR B N 1
ATOM 4808 C CA . THR B 1 310 ? -15.195 -1.006 -10.367 1 51.75 310 THR B CA 1
ATOM 4809 C C . THR B 1 310 ? -16.469 -1.83 -10.5 1 51.75 310 THR B C 1
ATOM 4811 O O . THR B 1 310 ? -16.734 -2.713 -9.68 1 51.75 310 THR B O 1
ATOM 4814 N N . THR B 1 311 ? -17.484 -1.444 -11.766 1 47.5 311 THR B N 1
ATOM 4815 C CA . THR B 1 311 ? -18.766 -2.1 -12.016 1 47.5 311 THR B CA 1
ATOM 4816 C C . THR B 1 311 ? -18.594 -3.24 -13.016 1 47.5 311 THR B C 1
ATOM 4818 O O . THR B 1 311 ? -19.312 -4.238 -12.953 1 47.5 311 THR B O 1
ATOM 4821 N N . SER B 1 312 ? -18.125 -2.916 -14.414 1 41.84 312 SER B N 1
ATOM 4822 C CA . SER B 1 312 ? -18.125 -3.85 -15.539 1 41.84 312 SER B CA 1
ATOM 4823 C C . SER B 1 312 ? -17.812 -5.27 -15.078 1 41.84 312 SER B C 1
ATOM 4825 O O . SER B 1 312 ? -18.078 -6.234 -15.797 1 41.84 312 SER B O 1
ATOM 4827 N N . ARG B 1 313 ? -17.312 -5.543 -14.141 1 38.62 313 ARG B N 1
ATOM 4828 C CA . ARG B 1 313 ? -17.297 -6.961 -13.797 1 38.62 313 ARG B CA 1
ATOM 4829 C C . ARG B 1 313 ? -18.719 -7.488 -13.578 1 38.62 313 ARG B C 1
ATOM 4831 O O . ARG B 1 313 ? -18.906 -8.688 -13.383 1 38.62 313 ARG B O 1
ATOM 4838 N N . GLN B 1 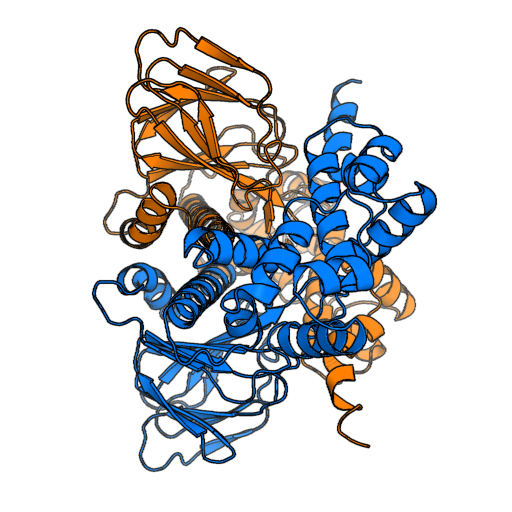314 ? -19.797 -6.648 -13.484 1 34.12 314 GLN B N 1
ATOM 4839 C CA . GLN B 1 314 ? -21.141 -7.203 -13.367 1 34.12 314 GLN B CA 1
ATOM 4840 C C . GLN B 1 314 ? -21.641 -7.715 -14.719 1 34.12 314 GLN B C 1
ATOM 4842 O O . GLN B 1 314 ? -22.375 -8.695 -14.781 1 34.12 314 GLN B O 1
ATOM 4847 N N . ARG B 1 315 ? -21.594 -7.133 -15.961 1 35.44 315 ARG B N 1
ATOM 4848 C CA . ARG B 1 315 ? -22.359 -7.52 -17.141 1 35.44 315 ARG B CA 1
ATOM 4849 C C . ARG B 1 315 ? -21.812 -8.812 -17.75 1 35.44 315 ARG B C 1
ATOM 4851 O O . ARG B 1 315 ? -22.438 -9.414 -18.625 1 35.44 315 ARG B O 1
ATOM 4858 N N . VAL B 1 316 ? -20.641 -9.188 -17.75 1 33.12 316 VAL B N 1
ATOM 4859 C CA . VAL B 1 316 ? -20.375 -10.406 -18.516 1 33.12 316 VAL B CA 1
ATOM 4860 C C . VAL B 1 316 ? -21.078 -11.586 -17.859 1 33.12 316 VAL B C 1
ATOM 4862 O O . VAL B 1 316 ? -21.125 -12.688 -18.438 1 33.12 316 VAL B O 1
ATOM 4865 N N . GLY B 1 317 ? -21.453 -11.586 -16.609 1 29.58 317 GLY B N 1
ATOM 4866 C CA . GLY B 1 317 ? -22.25 -12.75 -16.25 1 29.58 317 GLY B CA 1
ATOM 4867 C C . GLY B 1 317 ? -23.719 -12.602 -16.625 1 29.58 317 GLY B C 1
ATOM 4868 O O . GLY B 1 317 ? -24.531 -13.477 -16.312 1 29.58 317 GLY B O 1
ATOM 4869 N N . GLY B 1 318 ? -24.25 -11.398 -16.875 1 26.12 318 GLY B N 1
ATOM 4870 C CA . GLY B 1 318 ? -25.672 -11.547 -17.125 1 26.12 318 GLY B CA 1
ATOM 4871 C C . GLY B 1 318 ? -25.969 -12.133 -18.5 1 26.12 318 GLY B C 1
ATOM 4872 O O . GLY B 1 318 ? -27.141 -12.312 -18.859 1 26.12 318 GLY B O 1
ATOM 4873 N N . ASN B 1 319 ? -25.141 -12 -19.547 1 24.7 319 ASN B N 1
ATOM 4874 C CA . ASN B 1 319 ? -25.672 -12.82 -20.625 1 24.7 319 ASN B CA 1
ATOM 4875 C C . ASN B 1 319 ? -25.203 -14.266 -20.531 1 24.7 319 ASN B C 1
ATOM 4877 O O . ASN B 1 319 ? -24.031 -14.523 -20.234 1 24.7 319 ASN B O 1
#

Radius of gyration: 24.6 Å; Cα contacts (8 Å, |Δi|>4): 1303; chains: 2; bounding box: 71×70×56 Å